Protein AF-A0A0N0CT22-F1 (afdb_monomer)

Foldseek 3Di:
DFDFFQVLPLAPLLLLQLLLQCPVQAFHQQPDWDPVAAAPVRHTAGLSLLSSLQSSLVSCCVPFVDDPPVSVVSPVCDSVSSNRNHDDPDDDSSVSSVSSVVNCLLLLQWDADPNRGIDGALLVVCSNVLNRALQSLVLLLLQRWDAAPVGDTDSLVLLVLVLCVVPQKDFLLLSLLSRQDRDPQLSVCSNVLSVQLCVQCVVVVPPPVSSLVSSLVSSVVRGPDDQDPVCVVSSVPPRSSSRSSSVVNSVVRSVQWDWADDDRRIMIHGDPLCVLLSVLSNVDDRDHQDPVDDPRVSSNCSRDRPNDDRSPPDLVSLLVSLLVLLVVCCVVPVVLSVVLCVVQVNDPSGPSPPDPVSSVVSVVSSFVVLLLVLLLCLLAPVLQDPVNLVRLLVLLVCLLPHPRNCSFQSVLLSVQSLQSSQANDSVQKDAQADATSVSHHRPSTDGPPLEARMWGDDVQEIEGEHEDARDDPVCCVPVLVSLLSNLVVVCVVRVSHHYAYEYEYQDDDVNSLQSQLVQLVADPVGHHSHYHYDYSVLVSLVSVLCSVLVHHPVVVRVLSVVLSVCSVVDDDSVVSRVVNSVSSVVVSVVSVVVVVPD

InterPro domains:
  IPR018573 Restriction endonuclease, type II, AlwI [PF09491] (108-542)

Radius of gyration: 26.63 Å; Cα contacts (8 Å, |Δi|>4): 882; chains: 1; bounding box: 70×52×72 Å

Mean predicted aligned error: 6.96 Å

Structure (mmCIF, N/CA/C/O backbone):
data_AF-A0A0N0CT22-F1
#
_entry.id   AF-A0A0N0CT22-F1
#
loop_
_atom_site.group_PDB
_atom_site.id
_atom_site.type_symbol
_atom_site.label_atom_id
_atom_site.label_alt_id
_atom_site.label_comp_id
_atom_site.label_asym_id
_atom_site.label_entity_id
_atom_site.label_seq_id
_atom_site.pdbx_PDB_ins_code
_atom_site.Cartn_x
_atom_site.Cartn_y
_atom_site.Cartn_z
_atom_site.occupancy
_atom_site.B_iso_or_equiv
_atom_site.auth_seq_id
_atom_site.auth_comp_id
_atom_site.auth_asym_id
_atom_site.auth_atom_id
_atom_site.pdbx_PDB_model_num
ATOM 1 N N . MET A 1 1 ? 20.353 6.948 -22.380 1.00 72.62 1 MET A N 1
ATOM 2 C CA . MET A 1 1 ? 18.926 7.324 -22.392 1.00 72.62 1 MET A CA 1
ATOM 3 C C . MET A 1 1 ? 18.626 7.999 -21.059 1.00 72.62 1 MET A C 1
ATOM 5 O O . MET A 1 1 ? 19.378 7.735 -20.132 1.00 72.62 1 MET A O 1
ATOM 9 N N . GLN A 1 2 ? 17.625 8.877 -20.941 1.00 86.06 2 GLN A N 1
ATOM 10 C CA . GLN A 1 2 ? 17.187 9.289 -19.598 1.00 86.06 2 GLN A CA 1
ATOM 11 C C . GLN A 1 2 ? 16.461 8.109 -18.929 1.00 86.06 2 GLN A C 1
ATOM 13 O O . GLN A 1 2 ? 15.713 7.407 -19.621 1.00 86.06 2 GLN A O 1
ATOM 18 N N . PRO A 1 3 ? 16.681 7.861 -17.631 1.00 91.69 3 PRO A N 1
ATOM 19 C CA . PRO A 1 3 ? 15.925 6.871 -16.884 1.00 91.69 3 PRO A CA 1
ATOM 20 C C . PRO A 1 3 ? 14.435 7.222 -16.888 1.00 91.69 3 PRO A C 1
ATOM 22 O O . PRO A 1 3 ? 14.040 8.386 -16.955 1.00 91.69 3 PRO A O 1
ATOM 25 N N . TYR A 1 4 ? 13.591 6.199 -16.840 1.00 92.06 4 TYR A N 1
ATOM 26 C CA . TYR A 1 4 ? 12.143 6.365 -16.889 1.00 92.06 4 TYR A CA 1
ATOM 27 C C . TYR A 1 4 ? 11.458 5.355 -15.979 1.00 92.06 4 TYR A C 1
ATOM 29 O O . TYR A 1 4 ? 12.048 4.351 -15.587 1.00 92.06 4 TYR A O 1
ATOM 37 N N . TRP A 1 5 ? 10.189 5.609 -15.677 1.00 94.56 5 TRP A N 1
ATOM 38 C CA . TRP A 1 5 ? 9.345 4.667 -14.957 1.00 94.56 5 TRP A CA 1
ATOM 39 C C . TRP A 1 5 ? 8.034 4.445 -15.706 1.00 94.56 5 TRP A C 1
ATOM 41 O O . TRP A 1 5 ? 7.548 5.328 -16.413 1.00 94.56 5 TRP A O 1
ATOM 51 N N . ARG A 1 6 ? 7.440 3.259 -15.582 1.00 93.56 6 ARG A N 1
ATOM 52 C CA . ARG A 1 6 ? 6.162 2.957 -16.240 1.00 93.56 6 ARG A CA 1
ATOM 53 C C . ARG A 1 6 ? 4.992 3.540 -15.458 1.00 93.56 6 ARG A C 1
ATOM 55 O O . ARG A 1 6 ? 4.878 3.350 -14.255 1.00 93.56 6 ARG A O 1
ATOM 62 N N . THR A 1 7 ? 4.097 4.234 -16.156 1.00 89.12 7 THR A N 1
ATOM 63 C CA . THR A 1 7 ? 2.939 4.913 -15.547 1.00 89.12 7 THR A CA 1
ATOM 64 C C . THR A 1 7 ? 1.592 4.385 -16.040 1.00 89.12 7 THR A C 1
ATOM 66 O O . THR A 1 7 ? 0.545 4.925 -15.685 1.00 89.12 7 THR A O 1
ATOM 69 N N . ALA A 1 8 ? 1.602 3.304 -16.821 1.00 88.31 8 ALA A N 1
ATOM 70 C CA . ALA A 1 8 ? 0.421 2.691 -17.417 1.00 88.31 8 ALA A CA 1
ATOM 71 C C . ALA A 1 8 ? 0.372 1.180 -17.095 1.00 88.31 8 ALA A C 1
ATOM 73 O O . ALA A 1 8 ? 0.794 0.374 -17.929 1.00 88.31 8 ALA A O 1
ATOM 74 N N . PRO A 1 9 ? -0.113 0.793 -15.898 1.00 87.31 9 PRO A N 1
ATOM 75 C CA . PRO A 1 9 ? -0.541 1.667 -14.795 1.00 87.31 9 PRO A CA 1
ATOM 76 C C . PRO A 1 9 ? 0.632 2.145 -13.912 1.00 87.31 9 PRO A C 1
ATOM 78 O O . PRO A 1 9 ? 1.692 1.533 -13.887 1.00 87.31 9 PRO A O 1
ATOM 81 N N . ARG A 1 10 ? 0.442 3.247 -13.162 1.00 87.31 10 ARG A N 1
ATOM 82 C CA . ARG A 1 10 ? 1.384 3.694 -12.103 1.00 87.31 10 ARG A CA 1
ATOM 83 C C . ARG A 1 10 ? 1.402 2.743 -10.899 1.00 87.31 10 ARG A C 1
ATOM 85 O O . ARG A 1 10 ? 2.339 2.761 -10.113 1.00 87.31 10 ARG A O 1
ATOM 92 N N . SER A 1 11 ? 0.322 1.982 -10.740 1.00 87.75 11 SER A N 1
ATOM 93 C CA . SER A 1 11 ? 0.064 1.081 -9.624 1.00 87.75 11 SER A CA 1
ATOM 94 C C . SER A 1 11 ? 0.746 -0.265 -9.838 1.00 87.75 11 SER A C 1
ATOM 96 O O . SER A 1 11 ? 0.463 -0.952 -10.826 1.00 87.75 11 SER A O 1
ATOM 98 N N . LEU A 1 12 ? 1.609 -0.660 -8.902 1.00 90.75 12 LEU A N 1
ATOM 99 C CA . LEU A 1 12 ? 2.221 -1.985 -8.923 1.00 90.75 12 LEU A CA 1
ATOM 100 C C . LEU A 1 12 ? 1.166 -3.050 -8.613 1.00 90.75 12 LEU A C 1
ATOM 102 O O . LEU A 1 12 ? 1.122 -4.073 -9.289 1.00 90.75 12 LEU A O 1
ATOM 106 N N . ILE A 1 13 ? 0.260 -2.782 -7.670 1.00 88.44 13 ILE A N 1
ATOM 107 C CA . ILE A 1 13 ? -0.803 -3.730 -7.305 1.00 88.44 13 ILE A CA 1
ATOM 108 C C . ILE A 1 13 ? -1.730 -4.011 -8.484 1.00 88.44 13 ILE A C 1
ATOM 110 O O . ILE A 1 13 ? -1.953 -5.172 -8.814 1.00 88.44 13 ILE A O 1
ATOM 114 N N . ARG A 1 14 ? -2.183 -2.978 -9.209 1.00 86.94 14 ARG A N 1
ATOM 115 C CA . ARG A 1 14 ? -2.965 -3.194 -10.440 1.00 86.94 14 ARG A CA 1
ATOM 116 C C . ARG A 1 14 ? -2.175 -3.947 -11.503 1.00 86.94 14 ARG A C 1
ATOM 118 O O . ARG A 1 14 ? -2.761 -4.740 -12.233 1.00 86.94 14 ARG A O 1
ATOM 125 N N . THR A 1 15 ? -0.864 -3.708 -11.599 1.00 92.50 15 THR A N 1
ATOM 126 C CA . THR A 1 15 ? 0.005 -4.452 -12.524 1.00 92.50 15 THR A CA 1
ATOM 127 C C . THR A 1 15 ? 0.015 -5.940 -12.170 1.00 92.50 15 THR A C 1
ATOM 129 O O . THR A 1 15 ? -0.193 -6.764 -13.053 1.00 92.50 15 THR A O 1
ATOM 132 N N . ILE A 1 16 ? 0.189 -6.284 -10.891 1.00 92.88 16 ILE A N 1
ATOM 133 C CA . ILE A 1 16 ? 0.184 -7.667 -10.389 1.00 92.88 16 ILE A CA 1
ATOM 134 C C . ILE A 1 16 ? -1.185 -8.324 -10.612 1.00 92.88 16 ILE A C 1
ATOM 136 O O . ILE A 1 16 ? -1.247 -9.414 -11.176 1.00 92.88 16 ILE A O 1
ATOM 140 N N . GLU A 1 17 ? -2.286 -7.661 -10.242 1.00 88.88 17 GLU A N 1
ATOM 141 C CA . GLU A 1 17 ? -3.640 -8.206 -10.432 1.00 88.88 17 GLU A CA 1
ATOM 142 C C . GLU A 1 17 ? -3.978 -8.424 -11.911 1.00 88.88 17 GLU A C 1
ATOM 144 O O . GLU A 1 17 ? -4.502 -9.480 -12.271 1.00 88.88 17 GLU A O 1
ATOM 149 N N . SER A 1 18 ? -3.597 -7.483 -12.782 1.00 92.06 18 SER A N 1
ATOM 150 C CA . SER A 1 18 ? -3.743 -7.639 -14.235 1.00 92.06 18 SER A CA 1
ATOM 151 C C . SER A 1 18 ? -2.904 -8.806 -14.758 1.00 92.06 18 SER A C 1
ATOM 153 O O . SER A 1 18 ? -3.359 -9.570 -15.607 1.00 92.06 18 SER A O 1
ATOM 155 N N . PHE A 1 19 ? -1.682 -8.972 -14.241 1.00 96.06 19 PHE A N 1
ATOM 156 C CA . PHE A 1 19 ? -0.773 -10.030 -14.676 1.00 96.06 19 PHE A CA 1
ATOM 157 C C . PHE A 1 19 ? -1.299 -11.430 -14.346 1.00 96.06 19 PHE A C 1
ATOM 159 O O . PHE A 1 19 ? -1.063 -12.363 -15.104 1.00 96.06 19 PHE A O 1
ATOM 166 N N . LYS A 1 20 ? -2.088 -11.599 -13.280 1.00 93.69 20 LYS A N 1
ATOM 167 C CA . LYS A 1 20 ? -2.734 -12.889 -12.972 1.00 93.69 20 LYS A CA 1
ATOM 168 C C . LYS A 1 20 ? -3.653 -13.402 -14.099 1.00 93.69 20 LYS A C 1
ATOM 170 O O . LYS A 1 20 ? -3.992 -14.579 -14.096 1.00 93.69 20 LYS A O 1
ATOM 175 N N . CYS A 1 21 ? -4.060 -12.553 -15.047 1.00 94.38 21 CYS A N 1
ATOM 176 C CA . CYS A 1 21 ? -4.921 -12.935 -16.173 1.00 94.38 21 CYS A CA 1
ATOM 177 C C . CYS A 1 21 ? -4.150 -13.476 -17.388 1.00 94.38 21 CYS A C 1
ATOM 179 O O . CYS A 1 21 ? -4.770 -13.907 -18.353 1.00 94.38 21 CYS A O 1
ATOM 181 N N . VAL A 1 22 ? -2.810 -13.460 -17.387 1.00 95.69 22 VAL A N 1
ATOM 182 C CA . VAL A 1 22 ? -2.026 -13.768 -18.600 1.00 95.69 22 VAL A CA 1
ATOM 183 C C . VAL A 1 22 ? -2.018 -15.248 -18.988 1.00 95.69 22 VAL A C 1
ATOM 185 O O . VAL A 1 22 ? -1.581 -15.568 -20.090 1.00 95.69 22 VAL A O 1
ATOM 188 N N . ASN A 1 23 ? -2.506 -16.152 -18.129 1.00 93.31 23 ASN A N 1
ATOM 189 C CA . ASN A 1 23 ? -2.554 -17.592 -18.418 1.00 93.31 23 ASN A CA 1
ATOM 190 C C . ASN A 1 23 ? -3.298 -17.909 -19.724 1.00 93.31 23 ASN A C 1
ATOM 192 O O . ASN A 1 23 ? -2.908 -18.836 -20.427 1.00 93.31 23 ASN A O 1
ATOM 196 N N . SER A 1 24 ? -4.312 -17.116 -20.083 1.00 89.19 24 SER A N 1
ATOM 197 C CA . SER A 1 24 ? -5.097 -17.287 -21.312 1.00 89.19 24 SER A CA 1
ATOM 198 C C . SER A 1 24 ? -4.360 -16.899 -22.599 1.00 89.19 24 SER A C 1
ATOM 200 O O . SER A 1 24 ? -4.911 -17.048 -23.689 1.00 89.19 24 SER A O 1
ATOM 202 N N . ILE A 1 25 ? -3.154 -16.333 -22.504 1.00 94.94 25 ILE A N 1
ATOM 203 C CA . ILE A 1 25 ? -2.378 -15.869 -23.662 1.00 94.94 25 ILE A CA 1
ATOM 204 C C . ILE A 1 25 ? -0.969 -16.477 -23.725 1.00 94.94 25 ILE A C 1
ATOM 206 O O . ILE A 1 25 ? -0.178 -16.101 -24.592 1.00 94.94 25 ILE A O 1
ATOM 210 N N . VAL A 1 26 ? -0.623 -17.384 -22.806 1.00 96.25 26 VAL A N 1
ATOM 211 C CA . VAL A 1 26 ? 0.700 -18.024 -22.778 1.00 96.25 26 VAL A CA 1
ATOM 212 C C . VAL A 1 26 ? 0.891 -18.886 -24.022 1.00 96.25 26 VAL A C 1
ATOM 214 O O . VAL A 1 26 ? 0.042 -19.702 -24.362 1.00 96.25 26 VAL A O 1
ATOM 217 N N . GLY A 1 27 ? 2.023 -18.706 -24.702 1.00 95.62 27 GLY A N 1
ATOM 218 C CA . GLY A 1 27 ? 2.349 -19.403 -25.946 1.00 95.62 27 GLY A CA 1
ATOM 219 C C . GLY A 1 27 ? 1.696 -18.808 -27.195 1.00 95.62 27 GLY A C 1
ATOM 220 O O . GLY A 1 27 ? 2.039 -19.212 -28.302 1.00 95.62 27 GLY A O 1
ATOM 221 N N . GLU A 1 28 ? 0.813 -17.818 -27.061 1.00 96.12 28 GLU A N 1
ATOM 222 C CA . GLU A 1 28 ? 0.180 -17.180 -28.213 1.00 96.12 28 GLU A CA 1
ATOM 223 C C . GLU A 1 28 ? 1.003 -16.025 -28.775 1.00 96.12 28 GLU A C 1
ATOM 225 O O . GLU A 1 28 ? 1.643 -15.263 -28.042 1.00 96.12 28 GLU A O 1
ATOM 230 N N . ASN A 1 29 ? 0.944 -15.850 -30.098 1.00 95.75 29 ASN A N 1
ATOM 231 C CA . ASN A 1 29 ? 1.650 -14.774 -30.779 1.00 95.75 29 ASN A CA 1
ATOM 232 C C . ASN A 1 29 ? 1.020 -13.410 -30.440 1.00 95.75 29 ASN A C 1
ATOM 234 O O . ASN A 1 29 ? -0.092 -13.080 -30.857 1.00 95.75 29 ASN A O 1
ATOM 238 N N . TRP A 1 30 ? 1.764 -12.589 -29.697 1.00 94.69 30 TRP A N 1
ATOM 239 C CA . TRP A 1 30 ? 1.368 -11.253 -29.244 1.00 94.69 30 TRP A CA 1
ATOM 240 C C . TRP A 1 30 ? 1.147 -10.255 -30.393 1.00 94.69 30 TRP A C 1
ATOM 242 O O . TRP A 1 30 ? 0.448 -9.245 -30.242 1.00 94.69 30 TRP A O 1
ATOM 252 N N . ASN A 1 31 ? 1.782 -10.511 -31.536 1.00 92.38 31 ASN A N 1
ATOM 253 C CA . ASN A 1 31 ? 1.736 -9.675 -32.730 1.00 92.38 31 ASN A CA 1
ATOM 254 C C . ASN A 1 31 ? 0.902 -10.295 -33.856 1.00 92.38 31 ASN A C 1
ATOM 256 O O . ASN A 1 31 ? 0.907 -9.746 -34.957 1.00 92.38 31 ASN A O 1
ATOM 260 N N . TYR A 1 32 ? 0.184 -11.392 -33.594 1.00 92.81 32 TYR A N 1
ATOM 261 C CA . TYR A 1 32 ? -0.765 -11.948 -34.551 1.00 92.81 32 TYR A CA 1
ATOM 262 C C . TYR A 1 32 ? -1.820 -10.901 -34.909 1.00 92.81 32 TYR A C 1
ATOM 264 O O . TYR A 1 32 ? -2.449 -10.318 -34.024 1.00 92.81 32 TYR A O 1
ATOM 272 N N . THR A 1 33 ? -1.989 -10.663 -36.208 1.00 90.88 33 THR A N 1
ATOM 273 C CA . THR A 1 33 ? -3.011 -9.761 -36.734 1.00 90.88 33 THR A CA 1
ATOM 274 C C . THR A 1 33 ? -4.084 -10.568 -37.427 1.00 90.88 33 THR A C 1
ATOM 276 O O . THR A 1 33 ? -3.773 -11.340 -38.340 1.00 90.88 33 THR A O 1
ATOM 279 N N . ASP A 1 34 ? -5.332 -10.324 -37.059 1.00 85.62 34 ASP A N 1
ATOM 280 C CA . ASP A 1 34 ? -6.451 -10.820 -37.841 1.00 85.62 34 ASP A CA 1
ATOM 281 C C . ASP A 1 34 ? -6.550 -10.012 -39.141 1.00 85.62 34 ASP A C 1
ATOM 283 O O . ASP A 1 34 ? -6.749 -8.800 -39.122 1.00 85.62 34 ASP A O 1
ATOM 287 N N . LYS A 1 35 ? -6.350 -10.683 -40.279 1.00 82.56 35 LYS A N 1
ATOM 288 C CA . LYS A 1 35 ? -6.425 -10.062 -41.609 1.00 82.56 35 LYS A CA 1
ATOM 289 C C . LYS A 1 35 ? -7.856 -9.959 -42.134 1.00 82.56 35 LYS A C 1
ATOM 291 O O . LYS A 1 35 ? -8.070 -9.274 -43.128 1.00 82.56 35 LYS A O 1
ATOM 296 N N . SER A 1 36 ? -8.799 -10.668 -41.514 1.00 79.69 36 SER A N 1
ATOM 297 C CA . SER A 1 36 ? -10.205 -10.681 -41.924 1.00 79.69 36 SER A CA 1
ATOM 298 C C . SER A 1 36 ? -10.999 -9.502 -41.359 1.00 79.69 36 SER A C 1
ATOM 300 O O . SER A 1 36 ? -12.046 -9.165 -41.902 1.00 79.69 36 SER A O 1
ATOM 302 N N . ASN A 1 37 ? -10.471 -8.840 -40.325 1.00 75.31 37 ASN A N 1
ATOM 303 C CA . ASN A 1 37 ? -11.130 -7.743 -39.632 1.00 75.31 37 ASN A CA 1
ATOM 304 C C . ASN A 1 37 ? -10.245 -6.493 -39.562 1.00 75.31 37 ASN A C 1
ATOM 306 O O . ASN A 1 37 ? -9.034 -6.554 -39.345 1.00 75.31 37 ASN A O 1
ATOM 310 N N . THR A 1 38 ? -10.878 -5.331 -39.684 1.00 72.56 38 THR A N 1
ATOM 311 C CA . THR A 1 38 ? -10.277 -4.021 -39.414 1.00 72.56 38 THR A CA 1
ATOM 312 C C . THR A 1 38 ? -11.188 -3.259 -38.476 1.00 72.56 38 THR A C 1
ATOM 314 O O . THR A 1 38 ? -12.407 -3.327 -38.623 1.00 72.56 38 THR A O 1
ATOM 317 N N . SER A 1 39 ? -10.618 -2.515 -37.529 1.00 75.00 39 SER A N 1
ATOM 318 C CA . SER A 1 39 ? -11.444 -1.719 -36.621 1.00 75.00 39 SER A CA 1
ATOM 319 C C . SER A 1 39 ? -12.215 -0.628 -37.362 1.00 75.00 39 SER A C 1
ATOM 321 O O . SER A 1 39 ? -11.831 -0.221 -38.462 1.00 75.00 39 SER A O 1
ATOM 323 N N . ASN A 1 40 ? -13.203 -0.034 -36.691 1.00 70.69 40 ASN A N 1
ATOM 324 C CA . ASN A 1 40 ? -13.946 1.139 -37.182 1.00 70.69 40 ASN A CA 1
ATOM 325 C C . ASN A 1 40 ? -13.078 2.368 -37.524 1.00 70.69 40 ASN A C 1
ATOM 327 O O . ASN A 1 40 ? -13.577 3.336 -38.090 1.00 70.69 40 ASN A O 1
ATOM 331 N N . TYR A 1 41 ? -11.783 2.346 -37.191 1.00 72.62 41 TYR A N 1
ATOM 332 C CA . TYR A 1 41 ? -10.809 3.395 -37.507 1.00 72.62 41 TYR A CA 1
ATOM 333 C C . TYR A 1 41 ? -9.745 2.929 -38.514 1.00 72.62 41 TYR A C 1
ATOM 335 O O . TYR A 1 41 ? -8.660 3.511 -38.559 1.00 72.62 41 TYR A O 1
ATOM 343 N N . ASN A 1 42 ? -10.013 1.862 -39.276 1.00 76.94 42 ASN A N 1
ATOM 344 C CA . ASN A 1 42 ? -9.082 1.235 -40.220 1.00 76.94 42 ASN A CA 1
ATOM 345 C C . ASN A 1 42 ? -7.746 0.814 -39.576 1.00 76.94 42 ASN A C 1
ATOM 347 O O . ASN A 1 42 ? -6.682 0.935 -40.187 1.00 76.94 42 ASN A O 1
ATOM 351 N N . LYS A 1 43 ? -7.777 0.334 -38.325 1.00 81.38 43 LYS A N 1
ATOM 352 C CA . LYS A 1 43 ? -6.592 -0.216 -37.644 1.00 81.38 43 LYS A CA 1
ATOM 353 C C . LYS A 1 43 ? -6.612 -1.742 -37.644 1.00 81.38 43 LYS A C 1
ATOM 355 O O . LYS A 1 43 ? -7.675 -2.354 -37.575 1.00 81.38 43 LYS A O 1
ATOM 360 N N . LEU A 1 44 ? -5.415 -2.331 -37.670 1.00 86.75 44 LEU A N 1
ATOM 361 C CA . LEU A 1 44 ? -5.213 -3.772 -37.506 1.00 86.75 44 LEU A CA 1
ATOM 362 C C . LEU A 1 44 ? -5.691 -4.238 -36.126 1.00 86.75 44 LEU A C 1
ATOM 364 O O . LEU A 1 44 ? -5.462 -3.556 -35.123 1.00 86.75 44 LEU A O 1
ATOM 368 N N . ILE A 1 45 ? -6.301 -5.418 -36.099 1.00 87.69 45 ILE A N 1
ATOM 369 C CA . ILE A 1 45 ? -6.817 -6.071 -34.896 1.00 87.69 45 ILE A CA 1
ATOM 370 C C . ILE A 1 45 ? -5.813 -7.107 -34.399 1.00 87.69 45 ILE A C 1
ATOM 372 O O . ILE A 1 45 ? -5.273 -7.878 -35.195 1.00 87.69 45 ILE A O 1
ATOM 376 N N . TYR A 1 46 ? -5.582 -7.147 -33.083 1.00 91.50 46 TYR A N 1
ATOM 377 C CA . TYR A 1 46 ? -4.693 -8.125 -32.450 1.00 91.50 46 TYR A CA 1
ATOM 378 C C . TYR A 1 46 ? -5.468 -8.960 -31.415 1.00 91.50 46 TYR A C 1
ATOM 380 O O . TYR A 1 46 ? -5.534 -8.581 -30.240 1.00 91.50 46 TYR A O 1
ATOM 388 N N . PRO A 1 47 ? -6.037 -10.114 -31.813 1.00 91.00 47 PRO A N 1
ATOM 389 C CA . PRO A 1 47 ? -6.915 -10.913 -30.953 1.00 91.00 47 PRO A CA 1
ATOM 390 C C . PRO A 1 47 ? -6.307 -11.279 -29.592 1.00 91.00 47 PRO A C 1
ATOM 392 O O . PRO A 1 47 ? -6.956 -11.105 -28.564 1.00 91.00 47 PRO A O 1
ATOM 395 N N . THR A 1 48 ? -5.030 -11.674 -29.558 1.00 92.88 48 THR A N 1
ATOM 396 C CA . THR A 1 48 ? -4.292 -11.999 -28.321 1.00 92.88 48 THR A CA 1
ATOM 397 C C . THR A 1 48 ? -4.314 -10.846 -27.313 1.00 92.88 48 THR A C 1
ATOM 399 O O . THR A 1 48 ? -4.492 -11.045 -26.112 1.00 92.88 48 THR A O 1
ATOM 402 N N . ARG A 1 49 ? -4.156 -9.609 -27.798 1.00 92.44 49 ARG A N 1
ATOM 403 C CA . ARG A 1 49 ? -4.132 -8.400 -26.963 1.00 92.44 49 ARG A CA 1
ATOM 404 C C . ARG A 1 49 ? -5.513 -8.083 -26.410 1.00 92.44 49 ARG A C 1
ATOM 406 O O . ARG A 1 49 ? -5.641 -7.723 -25.241 1.00 92.44 49 ARG A O 1
ATOM 413 N N . ARG A 1 50 ? -6.537 -8.227 -27.250 1.00 90.06 50 ARG A N 1
ATOM 414 C CA . ARG A 1 50 ? -7.932 -7.990 -26.877 1.00 90.06 50 ARG A CA 1
ATOM 415 C C . ARG A 1 50 ? -8.439 -9.032 -25.881 1.00 90.06 50 ARG A C 1
ATOM 417 O O . ARG A 1 50 ? -9.054 -8.640 -24.895 1.00 90.06 50 ARG A O 1
ATOM 424 N N . ARG A 1 51 ? -8.099 -10.316 -26.049 1.00 91.56 51 ARG A N 1
ATOM 425 C CA . ARG A 1 51 ? -8.441 -11.370 -25.077 1.00 91.56 51 ARG A CA 1
ATOM 426 C C . ARG A 1 51 ? -7.886 -11.070 -23.687 1.00 91.56 51 ARG A C 1
ATOM 428 O O . ARG A 1 51 ? -8.647 -11.088 -22.727 1.00 91.56 51 ARG A O 1
ATOM 435 N N . LEU A 1 52 ? -6.613 -10.677 -23.588 1.00 93.06 52 LEU A N 1
ATOM 436 C CA . LEU A 1 52 ? -6.030 -10.254 -22.310 1.00 93.06 52 LEU A CA 1
ATOM 437 C C . LEU A 1 52 ? -6.831 -9.112 -21.663 1.00 93.06 52 LEU A C 1
ATOM 439 O O . LEU A 1 52 ? -7.098 -9.149 -20.466 1.00 93.06 52 LEU A O 1
ATOM 443 N N . LEU A 1 53 ? -7.219 -8.094 -22.439 1.00 91.25 53 LEU A N 1
ATOM 444 C CA . LEU A 1 53 ? -8.020 -6.985 -21.913 1.00 91.25 53 LEU A CA 1
ATOM 445 C C . LEU A 1 53 ? -9.420 -7.428 -21.474 1.00 91.25 53 LEU A C 1
ATOM 447 O O . LEU A 1 53 ? -9.906 -6.913 -20.471 1.00 91.25 53 LEU A O 1
ATOM 451 N N . CYS A 1 54 ? -10.050 -8.371 -22.179 1.00 90.06 54 CYS A N 1
ATOM 452 C CA . CYS A 1 54 ? -11.311 -8.979 -21.753 1.00 90.06 54 CYS A CA 1
ATOM 453 C C . CYS A 1 54 ? -11.165 -9.706 -20.419 1.00 90.06 54 CYS A C 1
ATOM 455 O O . CYS A 1 54 ? -11.988 -9.505 -19.531 1.00 90.06 54 CYS A O 1
ATOM 457 N N . ASP A 1 55 ? -10.127 -10.524 -20.262 1.00 91.12 55 ASP A N 1
ATOM 458 C CA . ASP A 1 55 ? -9.922 -11.304 -19.039 1.00 91.12 55 ASP A CA 1
ATOM 459 C C . ASP A 1 55 ? -9.616 -10.394 -17.846 1.00 91.12 55 ASP A C 1
ATOM 461 O O . ASP A 1 55 ? -10.161 -10.587 -16.761 1.00 91.12 55 ASP A O 1
ATOM 465 N N . ILE A 1 56 ? -8.835 -9.331 -18.062 1.00 90.56 56 ILE A N 1
ATOM 466 C CA . ILE A 1 56 ? -8.614 -8.289 -17.052 1.00 90.56 56 ILE A CA 1
ATOM 467 C C . ILE A 1 56 ? -9.912 -7.552 -16.733 1.00 90.56 56 ILE A C 1
ATOM 469 O O . ILE A 1 56 ? -10.190 -7.317 -15.563 1.00 90.56 56 ILE A O 1
ATOM 473 N N . ALA A 1 57 ? -10.712 -7.184 -17.737 1.00 87.50 57 ALA A N 1
ATOM 474 C CA . ALA A 1 57 ? -11.980 -6.495 -17.517 1.00 87.50 57 ALA A CA 1
ATOM 475 C C . ALA A 1 57 ? -12.944 -7.354 -16.689 1.00 87.50 57 ALA A C 1
ATOM 477 O O . ALA A 1 57 ? -13.509 -6.851 -15.722 1.00 87.50 57 ALA A O 1
ATOM 478 N N . LYS A 1 58 ? -13.066 -8.648 -17.015 1.00 86.56 58 LYS A N 1
ATOM 479 C CA . LYS A 1 58 ? -13.862 -9.620 -16.249 1.00 86.56 58 LYS A CA 1
ATOM 480 C C . LYS A 1 58 ? -13.358 -9.732 -14.815 1.00 86.56 58 LYS A C 1
ATOM 482 O O . LYS A 1 58 ? -14.142 -9.594 -13.884 1.00 86.56 58 LYS A O 1
ATOM 487 N N . LYS A 1 59 ? -12.045 -9.886 -14.625 1.00 84.06 59 LYS A N 1
ATOM 488 C CA . LYS A 1 59 ? -11.452 -10.007 -13.290 1.00 84.06 59 LYS A CA 1
ATOM 489 C C . LYS A 1 59 ? -11.578 -8.732 -12.455 1.00 84.06 59 LYS A C 1
ATOM 491 O O . LYS A 1 59 ? -11.892 -8.798 -11.270 1.00 84.06 59 LYS A O 1
ATOM 496 N N . GLU A 1 60 ? -11.334 -7.560 -13.038 1.00 78.62 60 GLU A N 1
ATOM 497 C CA . GLU A 1 60 ? -11.537 -6.292 -12.331 1.00 78.62 60 GLU A CA 1
ATOM 498 C C . GLU A 1 60 ? -13.011 -6.095 -11.982 1.00 78.62 60 GLU A C 1
ATOM 500 O O . GLU A 1 60 ? -13.308 -5.579 -10.902 1.00 78.62 60 GLU A O 1
ATOM 505 N N . GLU A 1 61 ? -13.922 -6.520 -12.863 1.00 77.75 61 GLU A N 1
ATOM 506 C CA . GLU A 1 61 ? -15.345 -6.507 -12.566 1.00 77.75 61 GLU A CA 1
ATOM 507 C C . GLU A 1 61 ? -15.603 -7.425 -11.381 1.00 77.75 61 GLU A C 1
ATOM 509 O O . GLU A 1 61 ? -16.207 -6.965 -10.425 1.00 77.75 61 GLU A O 1
ATOM 514 N N . GLU A 1 62 ? -15.140 -8.685 -11.399 1.00 73.31 62 GLU A N 1
ATOM 515 C CA . GLU A 1 62 ? -15.180 -9.672 -10.293 1.00 73.31 62 GLU A CA 1
ATOM 516 C C . GLU A 1 62 ? -14.705 -9.104 -8.960 1.00 73.31 62 GLU A C 1
ATOM 518 O O . GLU A 1 62 ? -15.404 -9.265 -7.967 1.00 73.31 62 GLU A O 1
ATOM 523 N N . GLN A 1 63 ? -13.583 -8.392 -8.939 1.00 66.38 63 GLN A N 1
ATOM 524 C CA . GLN A 1 63 ? -12.975 -7.931 -7.692 1.00 66.38 63 GLN A CA 1
ATOM 525 C C . GLN A 1 63 ? -13.554 -6.615 -7.152 1.00 66.38 63 GLN A C 1
ATOM 527 O O . GLN A 1 63 ? -13.646 -6.452 -5.939 1.00 66.38 63 GLN A O 1
ATOM 532 N N . ASN A 1 64 ? -13.906 -5.653 -8.015 1.00 63.72 64 ASN A N 1
ATOM 533 C CA . ASN A 1 64 ? -14.160 -4.270 -7.580 1.00 63.72 64 ASN A CA 1
ATOM 534 C C . ASN A 1 64 ? -15.598 -3.783 -7.813 1.00 63.72 64 ASN A C 1
ATOM 536 O O . ASN A 1 64 ? -16.014 -2.792 -7.203 1.00 63.72 64 ASN A O 1
ATOM 540 N N . GLY A 1 65 ? -16.351 -4.435 -8.704 1.00 57.62 65 GLY A N 1
ATOM 541 C CA . GLY A 1 65 ? -17.720 -4.066 -9.085 1.00 57.62 65 GLY A CA 1
ATOM 542 C C . GLY A 1 65 ? -17.868 -2.752 -9.876 1.00 57.62 65 GLY A C 1
ATOM 543 O O . GLY A 1 65 ? -18.755 -2.664 -10.720 1.00 57.62 65 GLY A O 1
ATOM 544 N N . ASP A 1 66 ? -16.989 -1.764 -9.675 1.00 58.16 66 ASP A N 1
ATOM 545 C CA . ASP A 1 66 ? -16.850 -0.563 -10.512 1.00 58.16 66 ASP A CA 1
ATOM 546 C C . ASP A 1 66 ? -15.500 -0.579 -11.233 1.00 58.16 66 ASP A C 1
ATOM 548 O O . ASP A 1 66 ? -14.426 -0.487 -10.630 1.00 58.16 66 ASP A O 1
ATOM 552 N N . ILE A 1 67 ? -15.572 -0.731 -12.551 1.00 70.12 67 ILE A N 1
ATOM 553 C CA . ILE A 1 67 ? -14.418 -0.791 -13.445 1.00 70.12 67 ILE A CA 1
ATOM 554 C C . ILE A 1 67 ? -14.365 0.458 -14.314 1.00 70.12 67 ILE A C 1
ATOM 556 O O . ILE A 1 67 ? -15.370 1.130 -14.542 1.00 70.12 67 ILE A O 1
ATOM 560 N N . SER A 1 68 ? -13.180 0.769 -14.843 1.00 70.88 68 SER A N 1
ATOM 561 C CA . SER A 1 68 ? -13.017 1.940 -15.710 1.00 70.88 68 SER A CA 1
ATOM 562 C C . SER A 1 68 ? -13.998 1.912 -16.890 1.00 70.88 68 SER A C 1
ATOM 564 O O . SER A 1 68 ? -14.301 0.843 -17.417 1.00 70.88 68 SER A O 1
ATOM 566 N N . SER A 1 69 ? -14.426 3.083 -17.377 1.00 71.81 69 SER A N 1
ATOM 567 C CA . SER A 1 69 ? -15.309 3.178 -18.555 1.00 71.81 69 SER A CA 1
ATOM 568 C C . SER A 1 69 ? -14.779 2.407 -19.769 1.00 71.81 69 SER A C 1
ATOM 570 O O . SER A 1 69 ? -15.553 1.877 -20.557 1.00 71.81 69 SER A O 1
ATOM 572 N N . THR A 1 70 ? -13.453 2.282 -19.887 1.00 74.56 70 THR A N 1
ATOM 573 C CA . THR A 1 70 ? -12.806 1.435 -20.894 1.00 74.56 70 THR A CA 1
ATOM 574 C C . THR A 1 70 ? -13.231 -0.027 -20.746 1.00 74.56 70 THR A C 1
ATOM 576 O O . THR A 1 70 ? -13.678 -0.616 -21.719 1.00 74.56 70 THR A O 1
ATOM 579 N N . TYR A 1 71 ? -13.119 -0.605 -19.549 1.00 80.94 71 TYR A N 1
ATOM 580 C CA . TYR A 1 71 ? -13.459 -2.007 -19.295 1.00 80.94 71 TYR A CA 1
ATOM 581 C C . TYR A 1 71 ? -14.968 -2.251 -19.283 1.00 80.94 71 TYR A C 1
ATOM 583 O O . TYR A 1 71 ? -15.406 -3.252 -19.836 1.00 80.94 71 TYR A O 1
ATOM 591 N N . GLN A 1 72 ? -15.771 -1.305 -18.779 1.00 78.75 72 GLN A N 1
ATOM 592 C CA . GLN A 1 72 ? -17.236 -1.388 -18.870 1.00 78.75 72 GLN A CA 1
ATOM 593 C C . GLN A 1 72 ? -17.689 -1.543 -20.318 1.00 78.75 72 GLN A C 1
ATOM 595 O O . GLN A 1 72 ? -18.559 -2.350 -20.628 1.00 78.75 72 GLN A O 1
ATOM 600 N N . ASN A 1 73 ? -17.086 -0.775 -21.221 1.00 77.56 73 ASN A N 1
ATOM 601 C CA . ASN A 1 73 ? -17.444 -0.855 -22.620 1.00 77.56 73 ASN A CA 1
ATOM 602 C C . ASN A 1 73 ? -16.965 -2.169 -23.268 1.00 77.56 73 ASN A C 1
ATOM 604 O O . ASN A 1 73 ? -17.710 -2.725 -24.071 1.00 77.56 73 ASN A O 1
ATOM 608 N N . ILE A 1 74 ? -15.794 -2.707 -22.879 1.00 82.56 74 ILE A N 1
ATOM 609 C CA . ILE A 1 74 ? -15.327 -4.038 -23.334 1.00 82.56 74 ILE A CA 1
ATOM 610 C C . ILE A 1 74 ? -16.361 -5.104 -22.992 1.00 82.56 74 ILE A C 1
ATOM 612 O O . ILE A 1 74 ? -16.739 -5.889 -23.855 1.00 82.56 74 ILE A O 1
ATOM 616 N N . LEU A 1 75 ? -16.861 -5.097 -21.758 1.00 81.19 75 LEU A N 1
ATOM 617 C CA . LEU A 1 75 ? -17.841 -6.084 -21.314 1.00 81.19 75 LEU A CA 1
ATOM 618 C C . LEU A 1 75 ? -19.214 -5.898 -21.976 1.00 81.19 75 LEU A C 1
ATOM 620 O O . LEU A 1 75 ? -19.900 -6.885 -22.221 1.00 81.19 75 LEU A O 1
ATOM 624 N N . LYS A 1 76 ? -19.600 -4.663 -22.332 1.00 81.12 76 LYS A N 1
ATOM 625 C CA . LYS A 1 76 ? -20.873 -4.371 -23.018 1.00 81.12 76 LYS A CA 1
ATOM 626 C C . LYS A 1 76 ? -20.951 -4.881 -24.452 1.00 81.12 76 LYS A C 1
ATOM 628 O O . LYS A 1 76 ? -22.045 -5.226 -24.881 1.00 81.12 76 LYS A O 1
ATOM 633 N N . LEU A 1 77 ? -19.843 -4.885 -25.196 1.00 74.06 77 LEU A N 1
ATOM 634 C CA . LEU A 1 77 ? -19.855 -5.403 -26.567 1.00 74.06 77 LEU A CA 1
ATOM 635 C C . LEU A 1 77 ? -20.041 -6.920 -26.608 1.00 74.06 77 LEU A C 1
ATOM 637 O O . LEU A 1 77 ? -20.509 -7.439 -27.605 1.00 74.06 77 LEU A O 1
ATOM 641 N N . GLY A 1 78 ? -19.706 -7.639 -25.538 1.00 71.25 78 GLY A N 1
ATOM 642 C CA . GLY A 1 78 ? -19.544 -9.084 -25.618 1.00 71.25 78 GLY A CA 1
ATOM 643 C C . GLY A 1 78 ? -18.188 -9.457 -26.225 1.00 71.25 78 GLY A C 1
ATOM 644 O O . GLY A 1 78 ? -17.522 -8.668 -26.899 1.00 71.25 78 GLY A O 1
ATOM 645 N N . TYR A 1 79 ? -17.733 -10.666 -25.905 1.00 79.50 79 TYR A N 1
ATOM 646 C CA . TYR A 1 79 ? -16.361 -11.097 -26.169 1.00 79.50 79 TYR A CA 1
ATOM 647 C C . TYR A 1 79 ? -16.031 -11.143 -27.671 1.00 79.50 79 TYR A C 1
ATOM 649 O O . TYR A 1 79 ? -15.016 -10.583 -28.081 1.00 79.50 79 TYR A O 1
ATOM 657 N N . ASP A 1 80 ? -16.904 -11.739 -28.485 1.00 81.19 80 ASP A N 1
ATOM 658 C CA . ASP A 1 80 ? -16.671 -11.912 -29.925 1.00 81.19 80 ASP A CA 1
ATOM 659 C C . ASP A 1 80 ? -16.721 -10.578 -30.685 1.00 81.19 80 ASP A C 1
ATOM 661 O O . ASP A 1 80 ? -15.835 -10.285 -31.492 1.00 81.19 80 ASP A O 1
ATOM 665 N N . ASP A 1 81 ? -17.679 -9.708 -30.355 1.00 80.62 81 ASP A N 1
ATOM 666 C CA . ASP A 1 81 ? -17.786 -8.379 -30.962 1.00 80.62 81 ASP A CA 1
ATOM 667 C C . ASP A 1 81 ? -16.569 -7.515 -30.618 1.00 80.62 81 ASP A C 1
ATOM 669 O O . ASP A 1 81 ? -16.010 -6.852 -31.499 1.00 80.62 81 ASP A O 1
ATOM 673 N N . PHE A 1 82 ? -16.089 -7.560 -29.368 1.00 83.06 82 PHE A N 1
ATOM 674 C CA . PHE A 1 82 ? -14.864 -6.856 -29.003 1.00 83.06 82 PHE A CA 1
ATOM 675 C C . PHE A 1 82 ? -13.645 -7.426 -29.729 1.00 83.06 82 PHE A C 1
ATOM 677 O O . PHE A 1 82 ? -12.793 -6.651 -30.161 1.00 83.06 82 PHE A O 1
ATOM 684 N N . LEU A 1 83 ? -13.541 -8.744 -29.914 1.00 80.38 83 LEU A N 1
ATOM 685 C CA . LEU A 1 83 ? -12.451 -9.330 -30.697 1.00 80.38 83 LEU A CA 1
ATOM 686 C C . LEU A 1 83 ? -12.495 -8.911 -32.174 1.00 80.38 83 LEU A C 1
ATOM 688 O O . LEU A 1 83 ? -11.428 -8.764 -32.764 1.00 80.38 83 LEU A O 1
ATOM 692 N N . SER A 1 84 ? -13.677 -8.661 -32.746 1.00 75.50 84 SER A N 1
ATOM 693 C CA . SER A 1 84 ? -13.833 -8.220 -34.144 1.00 75.50 84 SER A CA 1
ATOM 694 C C . SER A 1 84 ? -13.391 -6.766 -34.391 1.00 75.50 84 SER A C 1
ATOM 696 O O . SER A 1 84 ? -12.914 -6.426 -35.472 1.00 75.50 84 SER A O 1
ATOM 698 N N . GLY A 1 85 ? -13.554 -5.886 -33.394 1.00 71.62 85 GLY A N 1
ATOM 699 C CA . GLY A 1 85 ? -13.251 -4.451 -33.483 1.00 71.62 85 GLY A CA 1
ATOM 700 C C . GLY A 1 85 ? -14.206 -3.599 -34.326 1.00 71.62 85 GLY A C 1
ATOM 701 O O . GLY A 1 85 ? -13.968 -2.395 -34.479 1.00 71.62 85 GLY A O 1
ATOM 702 N N . GLN A 1 86 ? -15.303 -4.180 -34.820 1.00 66.88 86 GLN A N 1
ATOM 703 C CA . GLN A 1 86 ? -16.325 -3.508 -35.640 1.00 66.88 86 GLN A CA 1
ATOM 704 C C . GLN A 1 86 ? -17.240 -2.560 -34.842 1.00 66.88 86 GLN A C 1
ATOM 706 O O . GLN A 1 86 ? -18.123 -1.901 -35.389 1.00 66.88 86 GLN A O 1
ATOM 711 N N . THR A 1 87 ? -17.050 -2.466 -33.528 1.00 66.31 87 THR A N 1
ATOM 712 C CA . THR A 1 87 ? -17.903 -1.689 -32.615 1.00 66.31 87 THR A CA 1
ATOM 713 C C . THR A 1 87 ? -17.086 -0.830 -31.635 1.00 66.31 87 THR A C 1
ATOM 715 O O . THR A 1 87 ? -17.593 -0.360 -30.616 1.00 66.31 87 THR A O 1
ATOM 718 N N . ASP A 1 88 ? -15.814 -0.555 -31.964 1.00 70.12 88 ASP A N 1
ATOM 719 C CA . ASP A 1 88 ? -14.898 0.244 -31.137 1.00 70.12 88 ASP A CA 1
ATOM 720 C C . ASP A 1 88 ? -15.429 1.686 -30.897 1.00 70.12 88 ASP A C 1
ATOM 722 O O . ASP A 1 88 ? -15.526 2.513 -31.807 1.00 70.12 88 ASP A O 1
ATOM 726 N N . TRP A 1 89 ? -15.694 2.034 -29.634 1.00 62.19 89 TRP A N 1
ATOM 727 C CA . TRP A 1 89 ? -16.387 3.264 -29.189 1.00 62.19 89 TRP A CA 1
ATOM 728 C C . TRP A 1 89 ? -15.488 4.502 -28.945 1.00 62.19 89 TRP A C 1
ATOM 730 O O . TRP A 1 89 ? -15.888 5.420 -28.236 1.00 62.19 89 TRP A O 1
ATOM 740 N N . THR A 1 90 ? -14.282 4.558 -29.519 1.00 59.47 90 THR A N 1
ATOM 741 C CA . THR A 1 90 ? -13.170 5.512 -29.250 1.00 59.47 90 THR A CA 1
ATOM 742 C C . THR A 1 90 ? -12.294 5.179 -28.027 1.00 59.47 90 THR A C 1
ATOM 744 O O . THR A 1 90 ? -12.603 5.453 -26.870 1.00 59.47 90 THR A O 1
ATOM 747 N N . LYS A 1 91 ? -11.148 4.562 -28.336 1.00 61.34 91 LYS A N 1
ATOM 748 C CA . LYS A 1 91 ? -9.835 4.481 -27.656 1.00 61.34 91 LYS A CA 1
ATOM 749 C C . LYS A 1 91 ? -9.111 3.324 -28.340 1.00 61.34 91 LYS A C 1
ATOM 751 O O . LYS A 1 91 ? -9.761 2.359 -28.695 1.00 61.34 91 LYS A O 1
ATOM 756 N N . ASP A 1 92 ? -7.803 3.421 -28.554 1.00 78.12 92 ASP A N 1
ATOM 757 C CA . ASP A 1 92 ? -7.003 2.373 -29.206 1.00 78.12 92 ASP A CA 1
ATOM 758 C C . ASP A 1 92 ? -6.763 1.207 -28.217 1.00 78.12 92 ASP A C 1
ATOM 760 O O . ASP A 1 92 ? -5.877 1.337 -27.359 1.00 78.12 92 ASP A O 1
ATOM 764 N N . PRO A 1 93 ? -7.541 0.097 -28.262 1.00 83.38 93 PRO A N 1
ATOM 765 C CA . PRO A 1 93 ? -7.421 -0.981 -27.276 1.00 83.38 93 PRO A CA 1
ATOM 766 C C . PRO A 1 93 ? -6.053 -1.655 -27.388 1.00 83.38 93 PRO A C 1
ATOM 768 O O . PRO A 1 93 ? -5.440 -2.030 -26.390 1.00 83.38 93 PRO A O 1
ATOM 771 N N . GLU A 1 94 ? -5.508 -1.684 -28.601 1.00 87.25 94 GLU A N 1
ATOM 772 C CA . GLU A 1 94 ? -4.191 -2.231 -28.893 1.00 87.25 94 GLU A CA 1
ATOM 773 C C . GLU A 1 94 ? -3.086 -1.411 -28.237 1.00 87.25 94 GLU A C 1
ATOM 775 O O . GLU A 1 94 ? -2.124 -1.960 -27.699 1.00 87.25 94 GLU A O 1
ATOM 780 N N . SER A 1 95 ? -3.216 -0.084 -28.230 1.00 86.38 95 SER A N 1
ATOM 781 C CA . SER A 1 95 ? -2.322 0.782 -27.466 1.00 86.38 95 SER A CA 1
ATOM 782 C C . SER A 1 95 ? -2.393 0.484 -25.970 1.00 86.38 95 SER A C 1
ATOM 784 O O . SER A 1 95 ? -1.343 0.378 -25.340 1.00 86.38 95 SER A O 1
ATOM 786 N N . ASN A 1 96 ? -3.585 0.296 -25.399 1.00 87.00 96 ASN A N 1
ATOM 787 C CA . ASN A 1 96 ? -3.728 -0.017 -23.973 1.00 87.00 96 ASN A CA 1
ATOM 788 C C . ASN A 1 96 ? -3.054 -1.346 -23.613 1.00 87.00 96 ASN A C 1
ATOM 790 O O . ASN A 1 96 ? -2.234 -1.383 -22.694 1.00 87.00 96 ASN A O 1
ATOM 794 N N . ALA A 1 97 ? -3.317 -2.404 -24.383 1.00 91.06 97 ALA A N 1
ATOM 795 C CA . ALA A 1 97 ? -2.685 -3.706 -24.185 1.00 91.06 97 ALA A CA 1
ATOM 796 C C . ALA A 1 97 ? -1.156 -3.635 -24.328 1.00 91.06 97 ALA A C 1
ATOM 798 O O . ALA A 1 97 ? -0.427 -4.204 -23.516 1.00 91.06 97 ALA A O 1
ATOM 799 N N . ARG A 1 98 ? -0.640 -2.884 -25.314 1.00 92.12 98 ARG A N 1
ATOM 800 C CA . ARG A 1 98 ? 0.810 -2.667 -25.473 1.00 92.12 98 ARG A CA 1
ATOM 801 C C . ARG A 1 98 ? 1.421 -1.917 -24.297 1.00 92.12 98 ARG A C 1
ATOM 803 O O . ARG A 1 98 ? 2.508 -2.284 -23.861 1.00 92.12 98 ARG A O 1
ATOM 810 N N . GLN A 1 99 ? 0.763 -0.873 -23.790 1.00 92.94 99 GLN A N 1
ATOM 811 C CA . GLN A 1 99 ? 1.263 -0.131 -22.631 1.00 92.94 99 GLN A CA 1
ATOM 812 C C . GLN A 1 99 ? 1.286 -1.010 -21.378 1.00 92.94 99 GLN A C 1
ATOM 814 O O . GLN A 1 99 ? 2.268 -0.968 -20.638 1.00 92.94 99 GLN A O 1
ATOM 819 N N . LEU A 1 100 ? 0.257 -1.837 -21.186 1.00 93.06 100 LEU A N 1
ATOM 820 C CA . LEU A 1 100 ? 0.190 -2.785 -20.082 1.00 93.06 100 LEU A CA 1
ATOM 821 C C . LEU A 1 100 ? 1.300 -3.838 -20.176 1.00 93.06 100 LEU A C 1
ATOM 823 O O . LEU A 1 100 ? 2.073 -3.989 -19.233 1.00 93.06 100 LEU A O 1
ATOM 827 N N . LYS A 1 101 ? 1.458 -4.493 -21.335 1.00 94.69 101 LYS A N 1
ATOM 828 C CA . LYS A 1 101 ? 2.550 -5.454 -21.546 1.00 94.69 101 LYS A CA 1
ATOM 829 C C . LYS A 1 101 ? 3.920 -4.815 -21.354 1.00 94.69 101 LYS A C 1
ATOM 831 O O . LYS A 1 101 ? 4.774 -5.402 -20.705 1.00 94.69 101 LYS A O 1
ATOM 836 N N . ALA A 1 102 ? 4.138 -3.605 -21.863 1.00 94.75 102 ALA A N 1
ATOM 837 C CA . ALA A 1 102 ? 5.401 -2.904 -21.647 1.00 94.75 102 ALA A CA 1
ATOM 838 C C . ALA A 1 102 ? 5.673 -2.635 -20.155 1.00 94.75 102 ALA A C 1
ATOM 840 O O . ALA A 1 102 ? 6.827 -2.546 -19.751 1.00 94.75 102 ALA A O 1
ATOM 841 N N . THR A 1 103 ? 4.632 -2.525 -19.326 1.00 95.94 103 THR A N 1
ATOM 842 C CA . THR A 1 103 ? 4.767 -2.457 -17.866 1.00 95.94 103 THR A CA 1
ATOM 843 C C . THR A 1 103 ? 5.071 -3.826 -17.249 1.00 95.94 103 THR A C 1
ATOM 845 O O . THR A 1 103 ? 5.921 -3.901 -16.367 1.00 95.94 103 THR A O 1
ATOM 848 N N . PHE A 1 104 ? 4.477 -4.913 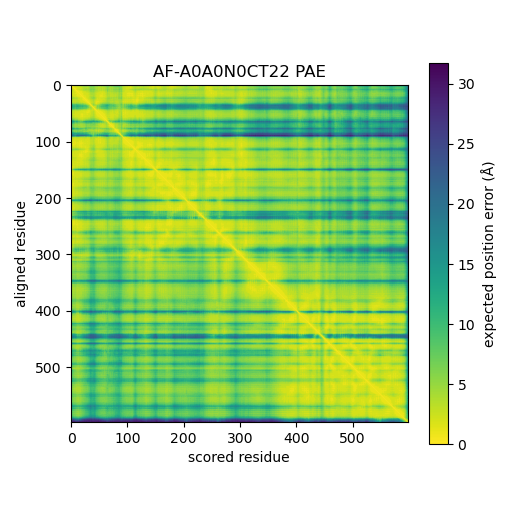-17.748 1.00 96.38 104 PHE A N 1
ATOM 849 C CA . PHE A 1 104 ? 4.846 -6.278 -17.345 1.00 96.38 104 PHE A CA 1
ATOM 850 C C . PHE A 1 104 ? 6.313 -6.590 -17.655 1.00 96.38 104 PHE A C 1
ATOM 852 O O . PHE A 1 104 ? 7.051 -7.040 -16.780 1.00 96.38 104 PHE A O 1
ATOM 859 N N . ASP A 1 105 ? 6.755 -6.287 -18.874 1.00 94.31 105 ASP A N 1
ATOM 860 C CA . ASP A 1 105 ? 8.142 -6.470 -19.298 1.00 94.31 105 ASP A CA 1
ATOM 861 C C . ASP A 1 105 ? 9.087 -5.569 -18.475 1.00 94.31 105 ASP A C 1
ATOM 863 O O . ASP A 1 105 ? 10.154 -6.009 -18.062 1.00 94.31 105 ASP A O 1
ATOM 867 N N . PHE A 1 106 ? 8.688 -4.329 -18.157 1.00 94.69 106 PHE A N 1
ATOM 868 C CA . PHE A 1 106 ? 9.494 -3.416 -17.333 1.00 94.69 106 PHE A CA 1
ATOM 869 C C . PHE A 1 106 ? 9.790 -3.948 -15.931 1.00 94.69 106 PHE A C 1
ATOM 871 O O . PHE A 1 106 ? 10.885 -3.721 -15.433 1.00 94.69 106 PHE A O 1
ATOM 878 N N . PHE A 1 107 ? 8.842 -4.645 -15.300 1.00 95.69 107 PHE A N 1
ATOM 879 C CA . PHE A 1 107 ? 9.070 -5.314 -14.014 1.00 95.69 107 PHE A CA 1
ATOM 880 C C . PHE A 1 107 ? 9.653 -6.725 -14.169 1.00 95.69 107 PHE A C 1
ATOM 882 O O . PHE A 1 107 ? 9.916 -7.407 -13.178 1.00 95.69 107 PHE A O 1
ATOM 889 N N . GLY A 1 108 ? 9.896 -7.168 -15.405 1.00 95.00 108 GLY A N 1
ATOM 890 C CA . GLY A 1 108 ? 10.469 -8.473 -15.696 1.00 95.00 108 GLY A CA 1
ATOM 891 C C . GLY A 1 108 ? 9.489 -9.610 -15.473 1.00 95.00 108 GLY A C 1
ATOM 892 O O . GLY A 1 108 ? 9.933 -10.713 -15.180 1.00 95.00 108 GLY A O 1
ATOM 893 N N . PHE A 1 109 ? 8.181 -9.363 -15.570 1.00 96.88 109 PHE A N 1
ATOM 894 C CA . PHE A 1 109 ? 7.137 -10.373 -15.375 1.00 96.88 109 PHE A CA 1
ATOM 895 C C . PHE A 1 109 ? 6.896 -11.210 -16.631 1.00 96.88 109 PHE A C 1
ATOM 897 O O . PHE A 1 109 ? 6.563 -12.386 -16.530 1.00 96.88 109 PHE A O 1
ATOM 904 N N . SER A 1 110 ? 7.094 -10.633 -17.815 1.00 95.50 110 SER A N 1
ATOM 905 C CA . SER A 1 110 ? 6.893 -11.318 -19.093 1.00 95.50 110 SER A CA 1
ATOM 906 C C . SER A 1 110 ? 8.009 -11.059 -20.088 1.00 95.50 110 SER A C 1
ATOM 908 O O . SER A 1 110 ? 8.846 -10.172 -19.916 1.00 95.50 110 SER A O 1
ATOM 910 N N . TYR A 1 111 ? 7.996 -11.852 -21.152 1.00 93.81 111 TYR A N 1
ATOM 911 C CA . TYR A 1 111 ? 8.748 -11.607 -22.368 1.00 93.81 111 TYR A CA 1
ATOM 912 C C . TYR A 1 111 ? 7.990 -12.147 -23.584 1.00 93.81 111 TYR A C 1
ATOM 914 O O . TYR A 1 111 ? 6.972 -12.830 -23.471 1.00 93.81 111 TYR A O 1
ATOM 922 N N . THR A 1 112 ? 8.499 -11.821 -24.767 1.00 92.50 112 THR A N 1
ATOM 923 C CA . THR A 1 112 ? 8.059 -12.411 -26.030 1.00 92.50 112 THR A CA 1
ATOM 924 C C . THR A 1 112 ? 9.230 -13.172 -26.640 1.00 92.50 112 THR A C 1
ATOM 926 O O . THR A 1 112 ? 10.360 -12.680 -26.602 1.00 92.50 112 THR A O 1
ATOM 929 N N . ASP A 1 113 ? 8.994 -14.389 -27.128 1.00 89.81 113 ASP A N 1
ATOM 930 C CA . ASP A 1 113 ? 10.029 -15.177 -27.796 1.00 89.81 113 ASP A CA 1
ATOM 931 C C . ASP A 1 113 ? 10.300 -14.694 -29.234 1.00 89.81 113 ASP A C 1
ATOM 933 O O . ASP A 1 113 ? 9.729 -13.708 -29.699 1.00 89.81 113 ASP A O 1
ATOM 937 N N . ASP A 1 114 ? 11.194 -15.387 -29.944 1.00 87.12 114 ASP A N 1
ATOM 938 C CA . ASP A 1 114 ? 11.627 -14.962 -31.283 1.00 87.12 114 ASP A CA 1
ATOM 939 C C . ASP A 1 114 ? 10.519 -15.175 -32.331 1.00 87.12 114 ASP A C 1
ATOM 941 O O . ASP A 1 114 ? 10.524 -14.534 -33.379 1.00 87.12 114 ASP A O 1
ATOM 945 N N . ASN A 1 115 ? 9.528 -16.016 -32.015 1.00 88.94 115 ASN A N 1
ATOM 946 C CA . ASN A 1 115 ? 8.349 -16.274 -32.839 1.00 88.94 115 ASN A CA 1
ATOM 947 C C . ASN A 1 115 ? 7.208 -15.282 -32.550 1.00 88.94 115 ASN A C 1
ATOM 949 O O . ASN A 1 115 ? 6.143 -15.366 -33.161 1.00 88.94 115 ASN A O 1
ATOM 953 N N . GLY A 1 116 ? 7.402 -14.344 -31.618 1.00 91.06 116 GLY A N 1
ATOM 954 C CA . GLY A 1 116 ? 6.369 -13.399 -31.207 1.00 91.06 116 GLY A CA 1
ATOM 955 C C . GLY A 1 116 ? 5.438 -13.924 -30.111 1.00 91.06 116 GLY A C 1
ATOM 956 O O . GLY A 1 116 ? 4.484 -13.227 -29.764 1.00 91.06 116 GLY A O 1
ATOM 957 N N . SER A 1 117 ? 5.705 -15.096 -29.531 1.00 94.88 117 SER A N 1
ATOM 958 C CA . SER A 1 117 ? 4.840 -15.746 -28.539 1.00 94.88 117 SER A CA 1
ATOM 959 C C . SER A 1 117 ? 5.066 -15.209 -27.126 1.00 94.88 117 SER A C 1
ATOM 961 O O . SER A 1 117 ? 6.207 -15.001 -26.709 1.00 94.88 117 SER A O 1
ATOM 963 N N . PHE A 1 118 ? 3.989 -14.952 -26.383 1.00 95.75 118 PHE A N 1
ATOM 964 C CA . PHE A 1 118 ? 4.028 -14.397 -25.026 1.00 95.75 118 PHE A CA 1
ATOM 965 C C . PHE A 1 118 ? 4.325 -15.470 -23.969 1.00 95.75 118 PHE A C 1
ATOM 967 O O . PHE A 1 118 ? 3.697 -16.526 -23.970 1.00 95.75 118 PHE A O 1
ATOM 974 N N . TYR A 1 119 ? 5.209 -15.170 -23.011 1.00 95.50 119 TYR A N 1
ATOM 975 C CA . TYR A 1 119 ? 5.478 -16.045 -21.864 1.00 95.50 119 TYR A CA 1
ATOM 976 C C . TYR A 1 119 ? 5.705 -15.260 -20.565 1.00 95.50 119 TYR A C 1
ATOM 978 O O . TYR A 1 119 ? 6.322 -14.186 -20.600 1.00 95.50 119 TYR A O 1
ATOM 986 N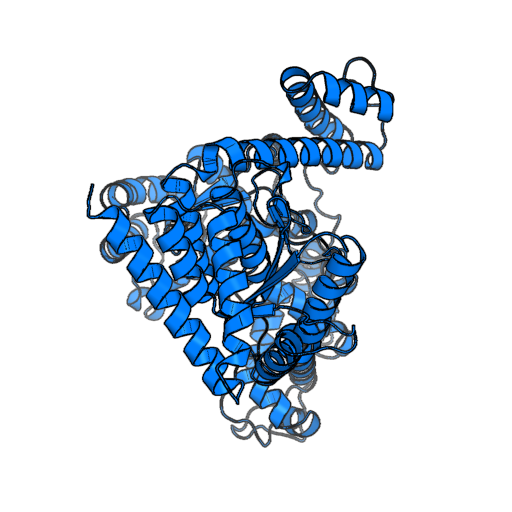 N . PRO A 1 120 ? 5.279 -15.801 -19.407 1.00 96.44 120 PRO A N 1
ATOM 987 C CA . PRO A 1 120 ? 5.733 -15.311 -18.115 1.00 96.44 120 PRO A CA 1
ATOM 988 C C . PRO A 1 120 ? 7.216 -15.655 -17.905 1.00 96.44 120 PRO A C 1
ATOM 990 O O . PRO A 1 120 ? 7.746 -16.627 -18.445 1.00 96.44 120 PRO A O 1
ATOM 993 N N . THR A 1 121 ? 7.912 -14.834 -17.127 1.00 96.25 121 THR A N 1
ATOM 994 C CA . THR A 1 121 ? 9.227 -15.171 -16.563 1.00 96.25 121 THR A CA 1
ATOM 995 C C . THR A 1 121 ? 9.050 -15.966 -15.264 1.00 96.25 121 THR A C 1
ATOM 997 O O . THR A 1 121 ? 7.932 -16.104 -14.775 1.00 96.25 121 THR A O 1
ATOM 1000 N N . GLN A 1 122 ? 10.142 -16.416 -14.634 1.00 96.00 122 GLN A N 1
ATOM 1001 C CA . GLN A 1 122 ? 10.057 -17.062 -13.314 1.00 96.00 122 GLN A CA 1
ATOM 1002 C C . GLN A 1 122 ? 9.433 -16.138 -12.262 1.00 96.00 122 GLN A C 1
ATOM 1004 O O . GLN A 1 122 ? 8.661 -16.584 -11.420 1.00 96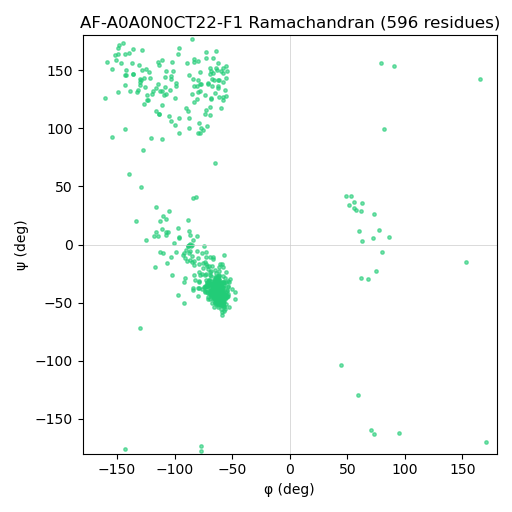.00 122 GLN A O 1
ATOM 1009 N N . VAL A 1 123 ? 9.739 -14.839 -12.308 1.00 96.62 123 VAL A N 1
ATOM 1010 C CA . VAL A 1 123 ? 9.091 -13.851 -11.437 1.00 96.62 123 VAL A CA 1
ATOM 1011 C C . VAL A 1 123 ? 7.606 -13.716 -11.784 1.00 96.62 123 VAL A C 1
ATOM 1013 O O . VAL A 1 123 ? 6.777 -13.707 -10.877 1.00 96.62 123 VAL A O 1
ATOM 1016 N N . GLY A 1 124 ? 7.246 -13.682 -13.070 1.00 96.88 124 GLY A N 1
ATOM 1017 C CA . GLY A 1 124 ? 5.844 -13.688 -13.501 1.00 96.88 124 GLY A CA 1
ATOM 1018 C C . GLY A 1 124 ? 5.066 -14.914 -13.009 1.00 96.88 124 GLY A C 1
ATOM 1019 O O . GLY A 1 124 ? 3.940 -14.784 -12.533 1.00 96.88 124 GLY A O 1
ATOM 1020 N N . GLU A 1 125 ? 5.680 -16.096 -13.029 1.00 96.50 125 GLU A N 1
ATOM 1021 C CA . GLU A 1 125 ? 5.089 -17.328 -12.492 1.00 96.50 125 GLU A CA 1
ATOM 1022 C C . GLU A 1 125 ? 4.775 -17.216 -10.996 1.00 96.50 125 GLU A C 1
ATOM 1024 O O . GLU A 1 125 ? 3.745 -17.716 -10.550 1.00 96.50 125 GLU A O 1
ATOM 1029 N N . THR A 1 126 ? 5.593 -16.507 -10.207 1.00 95.62 126 THR A N 1
ATOM 1030 C CA . THR A 1 126 ? 5.266 -16.284 -8.785 1.00 95.62 126 THR A CA 1
ATOM 1031 C C . THR A 1 126 ? 3.998 -15.450 -8.594 1.00 95.62 126 THR A C 1
ATOM 1033 O O . THR A 1 126 ? 3.294 -15.644 -7.605 1.00 95.62 126 THR A O 1
ATOM 1036 N N . ILE A 1 127 ? 3.660 -14.558 -9.534 1.00 95.50 127 ILE A N 1
ATOM 1037 C CA . ILE A 1 127 ? 2.404 -13.792 -9.496 1.00 95.50 127 ILE A CA 1
ATOM 1038 C C . ILE A 1 127 ? 1.219 -14.709 -9.797 1.00 95.50 127 ILE A C 1
ATOM 1040 O O . ILE A 1 127 ? 0.232 -14.687 -9.063 1.00 95.50 127 ILE A O 1
ATOM 1044 N N . ILE A 1 128 ? 1.336 -15.527 -10.847 1.00 94.25 128 ILE A N 1
ATOM 1045 C CA . ILE A 1 128 ? 0.309 -16.503 -11.244 1.00 94.25 128 ILE A CA 1
ATOM 1046 C C . ILE A 1 128 ? 0.038 -17.493 -10.102 1.00 94.25 128 ILE A C 1
ATOM 1048 O O . ILE A 1 128 ? -1.113 -17.799 -9.813 1.00 94.25 128 ILE A O 1
ATOM 1052 N N . ASN A 1 129 ? 1.092 -17.928 -9.409 1.00 93.38 129 ASN A N 1
ATOM 1053 C CA . ASN A 1 129 ? 1.022 -18.887 -8.307 1.00 93.38 129 ASN A CA 1
ATOM 1054 C C . ASN A 1 129 ? 0.750 -18.248 -6.930 1.00 93.38 129 ASN A C 1
ATOM 1056 O O . ASN A 1 129 ? 0.874 -18.929 -5.917 1.00 93.38 129 ASN A O 1
ATOM 1060 N N . GLU A 1 130 ? 0.446 -16.947 -6.863 1.00 90.56 130 GLU A N 1
ATOM 1061 C CA . GLU A 1 130 ? 0.185 -16.206 -5.614 1.00 90.56 130 GLU A CA 1
ATOM 1062 C C . GLU A 1 130 ? 1.308 -16.281 -4.556 1.00 90.56 130 GLU A C 1
ATOM 1064 O O . GLU A 1 130 ? 1.063 -16.220 -3.350 1.00 90.56 130 GLU A O 1
ATOM 1069 N N . THR A 1 131 ? 2.560 -16.394 -5.000 1.00 91.81 131 THR A N 1
ATOM 1070 C CA . THR A 1 131 ? 3.762 -16.435 -4.142 1.00 91.81 131 THR A CA 1
ATOM 1071 C C . THR A 1 131 ? 4.636 -15.182 -4.250 1.00 91.81 131 THR A C 1
ATOM 1073 O O . THR A 1 131 ? 5.572 -15.024 -3.461 1.00 91.81 131 THR A O 1
ATOM 1076 N N . PHE A 1 132 ? 4.331 -14.279 -5.190 1.00 92.69 132 PHE A N 1
ATOM 1077 C CA . PHE A 1 132 ? 4.978 -12.970 -5.316 1.00 92.69 132 PHE A CA 1
ATOM 1078 C C . PHE A 1 132 ? 4.837 -12.189 -4.005 1.00 92.69 132 PHE A C 1
ATOM 1080 O O . PHE A 1 132 ? 3.747 -12.138 -3.440 1.00 92.69 132 PHE A O 1
ATOM 1087 N N . ASN A 1 133 ? 5.923 -11.597 -3.505 1.00 91.12 133 ASN A N 1
ATOM 1088 C CA . ASN A 1 133 ? 5.940 -10.900 -2.217 1.00 91.12 133 ASN A CA 1
ATOM 1089 C C . ASN A 1 133 ? 6.840 -9.645 -2.237 1.00 91.12 133 ASN A C 1
ATOM 1091 O O . ASN A 1 133 ? 7.376 -9.252 -3.278 1.00 91.12 133 ASN A O 1
ATOM 1095 N N . SER A 1 134 ? 6.993 -8.993 -1.080 1.00 91.56 134 SER A N 1
ATOM 1096 C CA . SER A 1 134 ? 7.790 -7.769 -0.923 1.00 91.56 134 SER A CA 1
ATOM 1097 C C . SER A 1 134 ? 9.279 -7.956 -1.256 1.00 91.56 134 SER A C 1
ATOM 1099 O O . SER A 1 134 ? 9.897 -7.061 -1.834 1.00 91.56 134 SER A O 1
ATOM 1101 N N . GLU A 1 135 ? 9.855 -9.127 -0.969 1.00 92.44 135 GLU A N 1
ATOM 1102 C CA . GLU A 1 135 ? 11.234 -9.459 -1.345 1.00 92.44 135 GLU A CA 1
ATOM 1103 C C . GLU A 1 135 ? 11.364 -9.694 -2.855 1.00 92.44 135 GLU A C 1
ATOM 1105 O O . GLU A 1 135 ? 12.362 -9.287 -3.452 1.00 92.44 135 GLU A O 1
ATOM 1110 N N . THR A 1 136 ? 10.342 -10.274 -3.498 1.00 94.00 136 THR A N 1
ATOM 1111 C CA . THR A 1 136 ? 10.330 -10.477 -4.955 1.00 94.00 136 THR A CA 1
ATOM 1112 C C . THR A 1 136 ? 10.402 -9.152 -5.711 1.00 94.00 136 THR A C 1
ATOM 1114 O O . THR A 1 136 ? 11.208 -9.023 -6.631 1.00 94.00 136 THR A O 1
ATOM 1117 N N . ILE A 1 137 ? 9.617 -8.136 -5.325 1.00 94.44 137 ILE A N 1
ATOM 1118 C CA . ILE A 1 137 ? 9.732 -6.823 -5.980 1.00 94.44 137 ILE A CA 1
ATOM 1119 C C . ILE A 1 137 ? 11.077 -6.163 -5.673 1.00 94.44 137 ILE A C 1
ATOM 1121 O O . ILE A 1 137 ? 11.681 -5.587 -6.574 1.00 94.44 137 ILE A O 1
ATOM 1125 N N . LEU A 1 138 ? 11.577 -6.269 -4.435 1.00 95.81 138 LEU A N 1
ATOM 1126 C CA . LEU A 1 138 ? 12.847 -5.663 -4.049 1.00 95.81 138 LEU A CA 1
ATOM 1127 C C . LEU A 1 138 ? 13.963 -6.213 -4.935 1.00 95.81 138 LEU A C 1
ATOM 1129 O O . LEU A 1 138 ? 14.737 -5.447 -5.496 1.00 95.81 138 LEU A O 1
ATOM 1133 N N . ASN A 1 139 ? 13.964 -7.524 -5.155 1.00 94.44 139 ASN A N 1
ATOM 1134 C CA . ASN A 1 139 ? 14.870 -8.197 -6.069 1.00 94.44 139 ASN A CA 1
ATOM 1135 C C . ASN A 1 139 ? 14.835 -7.615 -7.498 1.00 94.44 139 ASN A C 1
ATOM 1137 O O . ASN A 1 139 ? 15.887 -7.349 -8.083 1.00 94.44 139 ASN A O 1
ATOM 1141 N N . GLN A 1 140 ? 13.645 -7.337 -8.043 1.00 95.12 140 GLN A N 1
ATOM 1142 C CA . GLN A 1 140 ? 13.499 -6.694 -9.357 1.00 95.12 140 GLN A CA 1
ATOM 1143 C C . GLN A 1 140 ? 14.008 -5.245 -9.370 1.00 95.12 140 GLN A C 1
ATOM 1145 O O . GLN A 1 140 ? 14.601 -4.816 -10.363 1.00 95.12 140 GLN A O 1
ATOM 1150 N N . LEU A 1 141 ? 13.824 -4.495 -8.278 1.00 95.94 141 LEU A N 1
ATOM 1151 C CA . LEU A 1 141 ? 14.342 -3.128 -8.137 1.00 95.94 141 LEU A CA 1
ATOM 1152 C C . LEU A 1 141 ? 15.875 -3.099 -8.083 1.00 95.94 141 LEU A C 1
ATOM 1154 O O . LEU A 1 141 ? 16.483 -2.215 -8.686 1.00 95.94 141 LEU A O 1
ATOM 1158 N N . MET A 1 142 ? 16.499 -4.088 -7.431 1.00 94.94 142 MET A N 1
ATOM 1159 C CA . MET A 1 142 ? 17.961 -4.229 -7.367 1.00 94.94 142 MET A CA 1
ATOM 1160 C C . MET A 1 142 ? 18.597 -4.436 -8.748 1.00 94.94 142 MET A C 1
ATOM 1162 O O . MET A 1 142 ? 19.735 -4.041 -8.976 1.00 94.94 142 MET A O 1
ATOM 1166 N N . LYS A 1 143 ? 17.861 -5.047 -9.681 1.00 94.12 143 LYS A N 1
ATOM 1167 C CA . LYS A 1 143 ? 18.340 -5.367 -11.033 1.00 94.12 143 LYS A CA 1
ATOM 1168 C C . LYS A 1 143 ? 18.069 -4.270 -12.071 1.00 94.12 143 LYS A C 1
ATOM 1170 O O . LYS A 1 143 ? 18.581 -4.348 -13.187 1.00 94.12 143 LYS A O 1
ATOM 1175 N N . LEU A 1 144 ? 17.246 -3.272 -11.743 1.00 93.19 144 LEU A N 1
ATOM 1176 C CA . LEU A 1 144 ? 16.760 -2.288 -12.709 1.00 93.19 144 LEU A CA 1
ATOM 1177 C C . LEU A 1 144 ? 17.814 -1.202 -12.989 1.00 93.19 144 LEU A C 1
ATOM 1179 O O . LEU A 1 144 ? 17.923 -0.202 -12.274 1.00 93.19 144 LEU A O 1
ATOM 1183 N N . TYR A 1 145 ? 18.574 -1.406 -14.065 1.00 93.25 145 TYR A N 1
ATOM 1184 C CA . TYR A 1 145 ? 19.634 -0.512 -14.527 1.00 93.25 145 TYR A CA 1
ATOM 1185 C C . TYR A 1 145 ? 19.238 0.237 -15.805 1.00 93.25 145 TYR A C 1
ATOM 1187 O O . TYR A 1 145 ? 18.749 -0.365 -16.760 1.00 93.25 145 TYR A O 1
ATOM 1195 N N . PHE A 1 146 ? 19.516 1.540 -15.862 1.00 92.88 146 PHE A N 1
ATOM 1196 C CA . PHE A 1 146 ? 19.273 2.378 -17.038 1.00 92.88 146 PHE A CA 1
ATOM 1197 C C . PHE A 1 146 ? 20.592 2.862 -17.651 1.00 92.88 146 PHE A C 1
ATOM 1199 O O . PHE A 1 146 ? 21.272 3.690 -17.038 1.00 92.88 146 PHE A O 1
ATOM 1206 N N . PRO A 1 147 ? 20.953 2.413 -18.865 1.00 92.06 147 PRO A N 1
ATOM 1207 C CA . PRO A 1 147 ? 22.185 2.829 -19.515 1.00 92.06 147 PRO A CA 1
ATOM 1208 C C . PRO A 1 147 ? 22.058 4.237 -20.123 1.00 92.06 147 PRO A C 1
ATOM 1210 O O . PRO A 1 147 ? 21.066 4.612 -20.772 1.00 92.06 147 PRO A O 1
ATOM 1213 N N . PHE A 1 148 ? 23.103 5.044 -19.955 1.00 90.56 148 PHE A N 1
ATOM 1214 C CA . PHE A 1 148 ? 23.224 6.347 -20.605 1.00 90.56 148 PHE A CA 1
ATOM 1215 C C . PHE A 1 148 ? 23.680 6.196 -22.061 1.00 90.56 148 PHE A C 1
ATOM 1217 O O . PHE A 1 148 ? 24.233 5.175 -22.452 1.00 90.56 148 PHE A O 1
ATOM 1224 N N . LYS A 1 149 ? 23.414 7.208 -22.906 1.00 83.06 149 LYS A N 1
ATOM 1225 C CA . LYS A 1 149 ? 23.780 7.123 -24.338 1.00 83.06 149 LYS A CA 1
ATOM 1226 C C . LYS A 1 149 ? 25.300 7.129 -24.537 1.00 83.06 149 LYS A C 1
ATOM 1228 O O . LYS A 1 149 ? 25.791 6.464 -25.435 1.00 83.06 149 LYS A O 1
ATOM 1233 N N . ASN A 1 150 ? 26.018 7.853 -23.679 1.00 78.31 150 ASN A N 1
ATOM 1234 C CA . ASN A 1 150 ? 27.451 8.111 -23.816 1.00 78.31 150 ASN A CA 1
ATOM 1235 C C . ASN A 1 150 ? 28.287 7.273 -22.828 1.00 78.31 150 ASN A C 1
ATOM 1237 O O . ASN A 1 150 ? 29.346 7.712 -22.392 1.00 78.31 150 ASN A O 1
ATOM 1241 N N . GLY A 1 151 ? 27.791 6.091 -22.442 1.00 81.31 151 GLY A N 1
ATOM 1242 C CA . GLY A 1 151 ? 28.449 5.198 -21.486 1.00 81.31 151 GLY A CA 1
ATOM 1243 C C . GLY A 1 151 ? 28.049 5.429 -20.025 1.00 81.31 151 GLY A C 1
ATOM 1244 O O . GLY A 1 151 ? 27.636 6.519 -19.620 1.00 81.31 151 GLY A O 1
ATOM 1245 N N . GLY A 1 152 ? 28.158 4.362 -19.229 1.00 89.19 152 GLY A N 1
ATOM 1246 C CA . GLY A 1 152 ? 27.650 4.308 -17.859 1.00 89.19 152 GLY A CA 1
ATOM 1247 C C . GLY A 1 152 ? 26.123 4.218 -17.791 1.00 89.19 152 GLY A C 1
ATOM 1248 O O . GLY A 1 152 ? 25.447 3.894 -18.767 1.00 89.19 152 GLY A O 1
ATOM 1249 N N . GLY A 1 153 ? 25.572 4.511 -16.616 1.00 93.38 153 GLY A N 1
ATOM 1250 C CA . GLY A 1 153 ? 24.146 4.381 -16.340 1.00 93.38 153 GLY A CA 1
ATOM 1251 C C . GLY A 1 153 ? 23.831 4.569 -14.863 1.00 93.38 153 GLY A C 1
ATOM 1252 O O . GLY A 1 153 ? 24.693 4.976 -14.075 1.00 93.38 153 GLY A O 1
ATOM 1253 N N . ILE A 1 154 ? 22.592 4.266 -14.495 1.00 95.06 154 ILE A N 1
ATOM 1254 C CA . ILE A 1 154 ? 22.077 4.442 -13.139 1.00 95.06 154 ILE A CA 1
ATOM 1255 C C . ILE A 1 154 ? 21.202 3.263 -12.716 1.00 95.06 154 ILE A C 1
ATOM 1257 O O . ILE A 1 154 ? 20.293 2.856 -13.439 1.00 95.06 154 ILE A O 1
ATOM 1261 N N . PHE A 1 155 ? 21.459 2.745 -11.517 1.00 96.38 155 PHE A N 1
ATOM 1262 C CA . PHE A 1 155 ? 20.490 1.964 -10.759 1.00 96.38 155 PHE A CA 1
ATOM 1263 C C . PHE A 1 155 ? 19.650 2.941 -9.944 1.00 96.38 155 PHE A C 1
ATOM 1265 O O . PHE A 1 155 ? 20.143 3.550 -8.995 1.00 96.38 155 PHE A O 1
ATOM 1272 N N . ILE A 1 156 ? 18.384 3.120 -10.321 1.00 96.69 156 ILE A N 1
ATOM 1273 C CA . ILE A 1 156 ? 17.510 4.093 -9.645 1.00 96.69 156 ILE A CA 1
ATOM 1274 C C . ILE A 1 156 ? 17.350 3.741 -8.164 1.00 96.69 156 ILE A C 1
ATOM 1276 O O . ILE A 1 156 ? 17.365 4.632 -7.320 1.00 96.69 156 ILE A O 1
ATOM 1280 N N . PHE A 1 157 ? 17.255 2.446 -7.844 1.00 97.81 157 PHE A N 1
ATOM 1281 C CA . PHE A 1 157 ? 17.150 1.985 -6.464 1.00 97.81 157 PHE A CA 1
ATOM 1282 C C . PHE A 1 157 ? 18.427 2.242 -5.651 1.00 97.81 157 PHE A C 1
ATOM 1284 O O . PHE A 1 157 ? 18.329 2.736 -4.533 1.00 97.81 157 PHE A O 1
ATOM 1291 N N . GLU A 1 158 ? 19.608 1.972 -6.216 1.00 97.88 158 GLU A N 1
ATOM 1292 C CA . GLU A 1 158 ? 20.901 2.231 -5.564 1.00 97.88 158 GLU A CA 1
ATOM 1293 C C . GLU A 1 158 ? 21.078 3.719 -5.233 1.00 97.88 158 GLU A C 1
ATOM 1295 O O . GLU A 1 158 ? 21.417 4.087 -4.108 1.00 97.88 158 GLU A O 1
ATOM 1300 N N . GLU A 1 159 ? 20.816 4.590 -6.210 1.00 98.06 159 GLU A N 1
ATOM 1301 C CA . GLU A 1 159 ? 20.933 6.034 -6.016 1.00 98.06 159 GLU A CA 1
ATOM 1302 C C . GLU A 1 159 ? 19.905 6.529 -4.987 1.00 98.06 159 GLU A C 1
ATOM 1304 O O . GLU A 1 159 ? 20.223 7.328 -4.107 1.00 98.06 159 GLU A O 1
ATOM 1309 N N . PHE A 1 160 ? 18.680 5.995 -5.034 1.00 98.44 160 PHE A N 1
ATOM 1310 C CA . PHE A 1 160 ? 17.637 6.301 -4.061 1.00 98.44 160 PHE A CA 1
ATOM 1311 C C . PHE A 1 160 ? 18.055 5.966 -2.624 1.00 98.44 160 PHE A C 1
ATOM 1313 O O . PHE A 1 160 ? 17.908 6.820 -1.750 1.00 98.44 160 PHE A O 1
ATOM 1320 N N . ILE A 1 161 ? 18.578 4.761 -2.359 1.00 98.50 161 ILE A N 1
ATOM 1321 C CA . ILE A 1 161 ? 18.960 4.370 -0.992 1.00 98.50 161 ILE A CA 1
ATOM 1322 C C . ILE A 1 161 ? 20.142 5.194 -0.472 1.00 98.50 161 ILE A C 1
ATOM 1324 O O . ILE A 1 161 ? 20.124 5.592 0.692 1.00 98.50 161 ILE A O 1
ATOM 1328 N N . LYS A 1 162 ? 21.110 5.540 -1.333 1.00 98.19 162 LYS A N 1
ATOM 1329 C CA . LYS A 1 162 ? 22.233 6.425 -0.985 1.00 98.19 162 LYS A CA 1
ATOM 1330 C C . LYS A 1 162 ? 21.737 7.807 -0.570 1.00 98.19 162 LYS A C 1
ATOM 1332 O O . LYS A 1 162 ? 22.037 8.270 0.525 1.00 98.19 162 LYS A O 1
ATOM 1337 N N . LEU A 1 163 ? 20.894 8.428 -1.393 1.00 98.44 163 LEU A N 1
ATOM 1338 C CA . LEU A 1 163 ? 20.309 9.734 -1.080 1.00 98.44 163 LEU A CA 1
ATOM 1339 C C . LEU A 1 163 ? 19.421 9.678 0.169 1.00 98.44 163 LEU A C 1
ATOM 1341 O O . LEU A 1 163 ? 19.429 10.605 0.975 1.00 98.44 163 LEU A O 1
ATOM 1345 N N . LEU A 1 164 ? 18.659 8.599 0.360 1.00 98.00 164 LEU A N 1
ATOM 1346 C CA . LEU A 1 164 ? 17.810 8.441 1.538 1.00 98.00 164 LEU A CA 1
ATOM 1347 C C . LEU A 1 164 ? 18.629 8.317 2.829 1.00 98.00 164 LEU A C 1
ATOM 1349 O O . LEU A 1 164 ? 18.196 8.837 3.859 1.00 98.00 164 LEU A O 1
ATOM 1353 N N . ASN A 1 165 ? 19.795 7.667 2.772 1.00 97.81 165 ASN A N 1
ATOM 1354 C CA . ASN A 1 165 ? 20.739 7.597 3.885 1.00 97.81 165 ASN A CA 1
ATOM 1355 C C . ASN A 1 165 ? 21.257 8.991 4.267 1.00 97.81 165 ASN A C 1
ATOM 1357 O O . ASN A 1 165 ? 21.184 9.368 5.432 1.00 97.81 165 ASN A O 1
ATOM 1361 N N . GLU A 1 166 ? 21.679 9.784 3.281 1.00 97.62 166 GLU A N 1
ATOM 1362 C CA . GLU A 1 166 ? 22.184 11.145 3.511 1.00 97.62 166 GLU A CA 1
ATOM 1363 C C . GLU A 1 166 ? 21.103 12.096 4.044 1.00 97.62 166 GLU A C 1
ATOM 1365 O O . GLU A 1 166 ? 21.325 12.914 4.938 1.00 97.62 166 GLU A O 1
ATOM 1370 N N . PHE A 1 167 ? 19.894 12.004 3.492 1.00 96.75 167 PHE A N 1
ATOM 1371 C CA . PHE A 1 167 ? 18.843 12.985 3.738 1.00 96.75 167 PHE A CA 1
ATOM 1372 C C . PHE A 1 167 ? 17.819 12.582 4.799 1.00 96.75 167 PHE A C 1
ATOM 1374 O O . PHE A 1 167 ? 16.957 13.406 5.133 1.00 96.75 167 PHE A O 1
ATOM 1381 N N . ASN A 1 168 ? 17.880 11.351 5.316 1.00 95.62 168 ASN A N 1
ATOM 1382 C CA . ASN A 1 168 ? 16.928 10.689 6.227 1.00 95.62 168 ASN A CA 1
ATOM 1383 C C . ASN A 1 168 ? 15.501 10.491 5.688 1.00 95.62 168 ASN A C 1
ATOM 1385 O O . ASN A 1 168 ? 14.791 9.575 6.111 1.00 95.62 168 ASN A O 1
ATOM 1389 N N . TYR A 1 169 ? 15.050 11.362 4.790 1.00 96.44 169 TYR A N 1
ATOM 1390 C CA . TYR A 1 169 ? 13.810 11.237 4.042 1.00 96.44 169 TYR A CA 1
ATOM 1391 C C . TYR A 1 169 ? 13.972 11.845 2.654 1.00 96.44 169 TYR A C 1
ATOM 1393 O O . TYR A 1 169 ? 14.771 12.765 2.476 1.00 96.44 169 TYR A O 1
ATOM 1401 N N . LEU A 1 170 ? 13.152 11.398 1.707 1.00 97.38 170 LEU A N 1
ATOM 1402 C CA . LEU A 1 170 ? 13.007 12.025 0.394 1.00 97.38 170 LEU A CA 1
ATOM 1403 C C . LEU A 1 170 ? 11.533 12.252 0.083 1.00 97.38 170 LEU A C 1
ATOM 1405 O O . LEU A 1 170 ? 10.705 11.387 0.365 1.00 97.38 170 LEU A O 1
ATOM 1409 N N . ASN A 1 171 ? 11.192 13.412 -0.472 1.00 94.06 171 ASN A N 1
ATOM 1410 C CA . ASN A 1 171 ? 9.843 13.680 -0.966 1.00 94.06 171 ASN A CA 1
ATOM 1411 C C . ASN A 1 171 ? 9.705 13.419 -2.479 1.00 94.06 171 ASN A C 1
ATOM 1413 O O . ASN A 1 171 ? 10.699 13.236 -3.183 1.00 94.06 171 ASN A O 1
ATOM 1417 N N . ARG A 1 172 ? 8.471 13.414 -3.001 1.00 91.50 172 ARG A N 1
ATOM 1418 C CA . ARG A 1 172 ? 8.184 13.098 -4.416 1.00 91.50 172 ARG A CA 1
ATOM 1419 C C . ARG A 1 172 ? 8.917 14.009 -5.415 1.00 91.50 172 ARG A C 1
ATOM 1421 O O . ARG A 1 172 ? 9.279 13.545 -6.497 1.00 91.50 172 ARG A O 1
ATOM 1428 N N . TRP A 1 173 ? 9.150 15.277 -5.067 1.00 92.50 173 TRP A N 1
ATOM 1429 C CA . TRP A 1 173 ? 9.919 16.219 -5.889 1.00 92.50 173 TRP A CA 1
ATOM 1430 C C . TRP A 1 173 ? 11.400 15.873 -5.947 1.00 92.50 173 TRP A C 1
ATOM 1432 O O . TRP A 1 173 ? 12.012 15.932 -7.007 1.00 92.50 173 TRP A O 1
ATOM 1442 N N . GLU A 1 174 ? 11.966 15.504 -4.804 1.00 95.75 174 GLU A N 1
ATOM 1443 C CA . GLU A 1 174 ? 13.382 15.155 -4.680 1.00 95.75 174 GLU A CA 1
ATOM 1444 C C . GLU A 1 174 ? 13.672 13.848 -5.422 1.00 95.75 174 GLU A C 1
ATOM 1446 O O . GLU A 1 174 ? 14.626 13.767 -6.189 1.00 95.75 174 GLU A O 1
ATOM 1451 N N . ILE A 1 175 ? 12.771 12.869 -5.292 1.00 96.69 175 ILE A N 1
ATOM 1452 C CA . ILE A 1 175 ? 12.819 11.598 -6.029 1.00 96.69 175 ILE A CA 1
ATOM 1453 C C . ILE A 1 175 ? 12.733 11.828 -7.544 1.00 96.69 175 ILE A C 1
ATOM 1455 O O . ILE A 1 175 ? 13.326 11.071 -8.307 1.00 96.69 175 ILE A O 1
ATOM 1459 N N . ALA A 1 176 ? 12.065 12.894 -8.002 1.00 94.81 176 ALA A N 1
ATOM 1460 C CA . ALA A 1 176 ? 11.943 13.176 -9.434 1.00 94.81 176 ALA A CA 1
ATOM 1461 C C . ALA A 1 176 ? 13.308 13.428 -10.092 1.00 94.81 176 ALA A C 1
ATOM 1463 O O . ALA A 1 176 ? 13.489 13.098 -11.263 1.00 94.81 176 ALA A O 1
ATOM 1464 N N . PHE A 1 177 ? 14.288 13.943 -9.339 1.00 95.56 177 PHE A N 1
ATOM 1465 C CA . PHE A 1 177 ? 15.640 14.167 -9.849 1.00 95.56 177 PHE A CA 1
ATOM 1466 C C . PHE A 1 177 ? 16.397 12.876 -10.173 1.00 95.56 177 PHE A C 1
ATOM 1468 O O . PHE A 1 177 ? 17.316 12.933 -10.983 1.00 95.56 177 PHE A O 1
ATOM 1475 N N . LEU A 1 178 ? 15.987 11.714 -9.646 1.00 95.88 178 LEU A N 1
ATOM 1476 C CA . LEU A 1 178 ? 16.545 10.415 -10.052 1.00 95.88 178 LEU A CA 1
ATOM 1477 C C . LEU A 1 178 ? 16.310 10.123 -11.540 1.00 95.88 178 LEU A C 1
ATOM 1479 O O . LEU A 1 178 ? 17.083 9.396 -12.160 1.00 95.88 178 LEU A O 1
ATOM 1483 N N . PHE A 1 179 ? 15.253 10.702 -12.117 1.00 93.94 179 PHE A N 1
ATOM 1484 C CA . PHE A 1 179 ? 14.845 10.446 -13.495 1.00 93.94 179 PHE A CA 1
ATOM 1485 C C . PHE A 1 179 ? 15.434 11.445 -14.513 1.00 93.94 179 PHE A C 1
ATOM 1487 O O . PHE A 1 179 ? 15.324 11.252 -15.721 1.00 93.94 179 PHE A O 1
ATOM 1494 N N . CYS A 1 180 ? 16.081 12.512 -14.037 1.00 92.06 180 CYS A N 1
ATOM 1495 C CA . CYS A 1 180 ? 16.587 13.611 -14.863 1.00 92.06 180 CYS A CA 1
ATOM 1496 C C . CYS A 1 180 ? 17.917 13.350 -15.607 1.00 92.06 180 CYS A C 1
ATOM 1498 O O . CYS A 1 180 ? 18.041 13.835 -16.739 1.00 92.06 180 CYS A O 1
ATOM 1500 N N . PRO A 1 181 ? 18.917 12.646 -15.036 1.00 92.69 181 PRO A N 1
ATOM 1501 C CA . PRO A 1 181 ? 20.232 12.513 -15.652 1.00 92.69 181 PRO A CA 1
ATOM 1502 C C . PRO A 1 181 ? 20.210 11.821 -17.012 1.00 92.69 181 PRO A C 1
ATOM 1504 O O . PRO A 1 181 ? 19.531 10.821 -17.222 1.00 92.69 181 PRO A O 1
ATOM 1507 N N . SER A 1 182 ? 21.039 12.304 -17.926 1.00 90.81 182 SER A N 1
ATOM 1508 C CA . SER A 1 182 ? 21.282 11.707 -19.244 1.00 90.81 182 SER A CA 1
ATOM 1509 C C . SER A 1 182 ? 22.706 11.156 -19.406 1.00 90.81 182 SER A C 1
ATOM 1511 O O . SER A 1 182 ? 23.001 10.495 -20.409 1.00 90.81 182 SER A O 1
ATOM 1513 N N . SER A 1 183 ? 23.573 11.402 -18.415 1.00 92.50 183 SER A N 1
ATOM 1514 C CA . SER A 1 183 ? 24.981 11.000 -18.367 1.00 92.50 183 SER A CA 1
ATOM 1515 C C . SER A 1 183 ? 25.458 10.747 -16.931 1.00 92.50 183 SER A C 1
ATOM 1517 O O . SER A 1 183 ? 24.852 11.215 -15.964 1.00 92.50 183 SER A O 1
ATOM 1519 N N . SER A 1 184 ? 26.598 10.066 -16.783 1.00 92.44 184 SER A N 1
ATOM 1520 C CA . SER A 1 184 ? 27.229 9.827 -15.477 1.00 92.44 184 SER A CA 1
ATOM 1521 C C . SER A 1 184 ? 27.627 11.122 -14.759 1.00 92.44 184 SER A C 1
ATOM 1523 O O . SER A 1 184 ? 27.529 11.194 -13.538 1.00 92.44 184 SER A O 1
ATOM 1525 N N . GLN A 1 185 ? 28.020 12.165 -15.499 1.00 92.69 185 GLN A N 1
ATOM 1526 C CA . GLN A 1 185 ? 28.338 13.471 -14.913 1.00 92.69 185 GLN A CA 1
ATOM 1527 C C . GLN A 1 185 ? 27.095 14.129 -14.303 1.00 92.69 185 GLN A C 1
ATOM 1529 O O . GLN A 1 185 ? 27.176 14.719 -13.232 1.00 92.69 185 GLN A O 1
ATOM 1534 N N . GLU A 1 186 ? 25.940 14.024 -14.965 1.00 93.69 186 GLU A N 1
ATOM 1535 C CA . GLU A 1 186 ? 24.674 14.535 -14.429 1.00 93.69 186 GLU A CA 1
ATOM 1536 C C . GLU A 1 186 ? 24.145 13.694 -13.271 1.00 93.69 186 GLU A C 1
ATOM 1538 O O . GLU A 1 186 ? 23.570 14.250 -12.339 1.00 93.69 186 GLU A O 1
ATOM 1543 N N . LYS A 1 187 ? 24.373 12.376 -13.287 1.00 94.88 187 LYS A N 1
ATOM 1544 C CA . LYS A 1 187 ? 24.039 11.504 -12.155 1.00 94.88 187 LYS A CA 1
ATOM 1545 C C . LYS A 1 187 ? 24.702 12.008 -10.870 1.00 94.88 187 LYS A C 1
ATOM 1547 O O . LYS A 1 187 ? 24.042 12.151 -9.851 1.00 94.88 187 LYS A O 1
ATOM 1552 N N . ASN A 1 188 ? 25.977 12.386 -10.949 1.00 94.62 188 ASN A N 1
ATOM 1553 C CA . ASN A 1 188 ? 26.725 12.895 -9.798 1.00 94.62 188 ASN A CA 1
ATOM 1554 C C . ASN A 1 188 ? 26.216 14.256 -9.278 1.00 94.62 188 ASN A C 1
ATOM 1556 O O . ASN A 1 188 ? 26.616 14.676 -8.201 1.00 94.62 188 ASN A O 1
ATOM 1560 N N . LYS A 1 189 ? 25.330 14.942 -10.014 1.00 96.75 189 LYS A N 1
ATOM 1561 C CA . LYS A 1 189 ? 24.731 16.225 -9.613 1.00 96.75 189 LYS A CA 1
ATOM 1562 C C . LYS A 1 189 ? 23.408 16.081 -8.857 1.00 96.75 189 LYS A C 1
ATOM 1564 O O . LYS A 1 189 ? 22.880 17.087 -8.389 1.00 96.75 189 LYS A O 1
ATOM 1569 N N . ILE A 1 190 ? 22.839 14.874 -8.750 1.00 97.69 190 ILE A N 1
ATOM 1570 C CA . ILE A 1 190 ? 21.512 14.673 -8.137 1.00 97.69 190 ILE A CA 1
ATOM 1571 C C . ILE A 1 190 ? 21.494 15.162 -6.683 1.00 97.69 190 ILE A C 1
ATOM 1573 O O . ILE A 1 190 ? 20.560 15.858 -6.282 1.00 97.69 190 ILE A O 1
ATOM 1577 N N . PHE A 1 191 ? 22.532 14.841 -5.908 1.00 98.31 191 PHE A N 1
ATOM 1578 C CA . PHE A 1 191 ? 22.660 15.275 -4.517 1.00 98.31 191 PHE A CA 1
ATOM 1579 C C . PHE A 1 191 ? 22.623 16.807 -4.386 1.00 98.31 191 PHE A C 1
ATOM 1581 O O . PHE A 1 191 ? 21.813 17.347 -3.628 1.00 98.31 191 PHE A O 1
ATOM 1588 N N . ASP A 1 192 ? 23.427 17.510 -5.188 1.00 98.25 192 ASP A N 1
ATOM 1589 C CA . ASP A 1 192 ? 23.485 18.975 -5.189 1.00 98.25 192 ASP A CA 1
ATOM 1590 C C . ASP A 1 192 ? 22.174 19.609 -5.665 1.00 98.25 192 ASP A C 1
A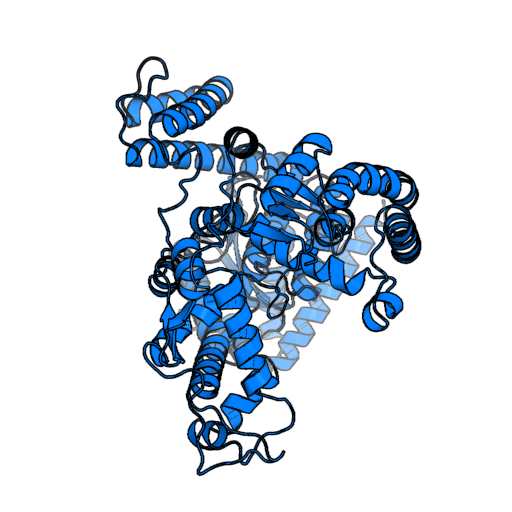TOM 1592 O O . ASP A 1 192 ? 21.742 20.629 -5.122 1.00 98.25 192 ASP A O 1
ATOM 1596 N N . ALA A 1 193 ? 21.502 18.988 -6.639 1.00 97.56 193 ALA A N 1
ATOM 1597 C CA . ALA A 1 193 ? 20.183 19.415 -7.091 1.00 97.56 193 ALA A CA 1
ATOM 1598 C C . ALA A 1 193 ? 19.151 19.317 -5.955 1.00 97.56 193 ALA A C 1
ATOM 1600 O O . ALA A 1 193 ? 18.414 20.272 -5.702 1.00 97.56 193 ALA A O 1
ATOM 1601 N N . ILE A 1 194 ? 19.133 18.210 -5.207 1.00 97.88 194 ILE A N 1
ATOM 1602 C CA . ILE A 1 194 ? 18.245 18.051 -4.045 1.00 97.88 194 ILE A CA 1
ATOM 1603 C C . ILE A 1 194 ? 18.575 19.085 -2.964 1.00 97.88 194 ILE A C 1
ATOM 1605 O O . ILE A 1 194 ? 17.663 19.740 -2.453 1.00 97.88 194 ILE A O 1
ATOM 1609 N N . LEU A 1 195 ? 19.856 19.290 -2.641 1.00 97.44 195 LEU A N 1
ATOM 1610 C CA . LEU A 1 195 ? 20.278 20.322 -1.690 1.00 97.44 195 LEU A CA 1
ATOM 1611 C C . LEU A 1 195 ? 19.831 21.722 -2.118 1.00 97.44 195 LEU A C 1
ATOM 1613 O O . LEU A 1 195 ? 19.345 22.494 -1.289 1.00 97.44 195 LEU A O 1
ATOM 1617 N N . ASN A 1 196 ? 19.978 22.053 -3.400 1.00 97.00 196 ASN A N 1
ATOM 1618 C CA . ASN A 1 196 ? 19.556 23.330 -3.962 1.00 97.00 196 ASN A CA 1
ATOM 1619 C C . ASN A 1 196 ? 18.038 23.519 -3.841 1.00 97.00 196 ASN A C 1
ATOM 1621 O O . ASN A 1 196 ? 17.593 24.524 -3.286 1.00 97.00 196 ASN A O 1
ATOM 1625 N N . PHE A 1 197 ? 17.256 22.526 -4.267 1.00 95.75 197 PHE A N 1
ATOM 1626 C CA . PHE A 1 197 ? 15.796 22.561 -4.193 1.00 95.75 197 PHE A CA 1
ATOM 1627 C C . PHE A 1 197 ? 15.283 22.674 -2.749 1.00 95.75 197 PHE A C 1
ATOM 1629 O O . PHE A 1 197 ? 14.353 23.435 -2.468 1.00 95.75 197 PHE A O 1
ATOM 1636 N N . ARG A 1 198 ? 15.916 21.963 -1.804 1.00 95.25 198 ARG A N 1
ATOM 1637 C CA . ARG A 1 198 ? 15.537 21.969 -0.381 1.00 95.25 198 ARG A CA 1
ATOM 1638 C C . ARG A 1 198 ? 15.562 23.349 0.255 1.00 95.25 198 ARG A C 1
ATOM 1640 O O . ARG A 1 198 ? 14.751 23.587 1.150 1.00 95.25 198 ARG A O 1
ATOM 1647 N N . LYS A 1 199 ? 16.457 24.243 -0.182 1.00 92.38 199 LYS A N 1
ATOM 1648 C CA . LYS A 1 199 ? 16.538 25.619 0.338 1.00 92.38 199 LYS A CA 1
ATOM 1649 C C . LYS A 1 199 ? 15.191 26.322 0.168 1.00 92.38 199 LYS A C 1
ATOM 1651 O O . LYS A 1 199 ? 14.582 26.719 1.153 1.00 92.38 199 LYS A O 1
ATOM 1656 N N . THR A 1 200 ? 14.660 26.323 -1.053 1.00 89.38 200 THR A N 1
ATOM 1657 C CA . THR A 1 200 ? 13.359 26.935 -1.354 1.00 89.38 200 THR A CA 1
ATOM 1658 C C . THR A 1 200 ? 12.181 26.113 -0.827 1.00 89.38 200 THR A C 1
ATOM 1660 O O . THR A 1 200 ? 11.231 26.674 -0.282 1.00 89.38 200 THR A O 1
ATOM 1663 N N . TYR A 1 201 ? 12.232 24.778 -0.923 1.00 90.81 201 TYR A N 1
ATOM 1664 C CA . TYR A 1 201 ? 11.139 23.921 -0.444 1.00 90.81 201 TYR A CA 1
ATOM 1665 C C . TYR A 1 201 ? 10.871 24.096 1.058 1.00 90.81 201 TYR A C 1
ATOM 1667 O O . TYR A 1 201 ? 9.720 24.091 1.500 1.00 90.81 201 TYR A O 1
ATOM 1675 N N . ASN A 1 202 ? 11.926 24.272 1.859 1.00 89.69 202 ASN A N 1
ATOM 1676 C CA . ASN A 1 202 ? 11.797 24.435 3.305 1.00 89.69 202 ASN A CA 1
ATOM 1677 C C . ASN A 1 202 ? 11.235 25.800 3.729 1.00 89.69 202 ASN A C 1
ATOM 1679 O O . ASN A 1 202 ? 10.612 25.869 4.790 1.00 89.69 202 ASN A O 1
ATOM 1683 N N . GLU A 1 203 ? 11.406 26.839 2.913 1.00 89.38 203 GLU A N 1
ATOM 1684 C CA . GLU A 1 203 ? 10.821 28.173 3.117 1.00 89.38 203 GLU A CA 1
ATOM 1685 C C . GLU A 1 203 ? 9.335 28.215 2.724 1.00 89.38 203 GLU A C 1
ATOM 1687 O O . GLU A 1 203 ? 8.556 29.009 3.252 1.00 89.38 203 GLU A O 1
ATOM 1692 N N . HIS A 1 204 ? 8.915 27.338 1.808 1.00 85.69 204 HIS A N 1
ATOM 1693 C CA . HIS A 1 204 ? 7.578 27.340 1.210 1.00 85.69 204 HIS A CA 1
ATOM 1694 C C . HIS A 1 204 ? 6.908 25.959 1.284 1.00 85.69 204 HIS A C 1
ATOM 1696 O O . HIS A 1 204 ? 6.373 25.446 0.294 1.00 85.69 204 HIS A O 1
ATOM 1702 N N . LYS A 1 205 ? 6.924 25.352 2.482 1.00 71.75 205 LYS A N 1
ATOM 1703 C CA . LYS A 1 205 ? 6.374 24.017 2.799 1.00 71.75 205 LYS A CA 1
ATOM 1704 C C . LYS A 1 205 ? 4.847 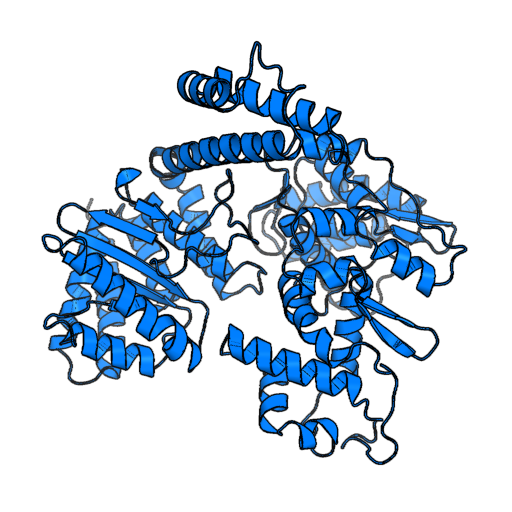23.955 2.644 1.00 71.75 205 LYS A C 1
ATOM 1706 O O . LYS A 1 205 ? 4.138 23.902 3.641 1.00 71.75 205 LYS A O 1
ATOM 1711 N N . SER A 1 206 ? 4.338 24.018 1.416 1.00 72.56 206 SER A N 1
ATOM 1712 C CA . SER A 1 206 ? 2.937 23.791 0.985 1.00 72.56 206 SER A CA 1
ATOM 1713 C C . SER A 1 206 ? 2.601 24.555 -0.296 1.00 72.56 206 SER A C 1
ATOM 1715 O O . SER A 1 206 ? 1.604 24.238 -0.942 1.00 72.56 206 SER A O 1
ATOM 1717 N N . ASP A 1 207 ? 3.425 25.526 -0.698 1.00 85.75 207 ASP A N 1
ATOM 1718 C CA . ASP A 1 207 ? 3.163 26.334 -1.886 1.00 85.75 207 ASP A CA 1
ATOM 1719 C C . ASP A 1 207 ? 3.517 25.540 -3.147 1.00 85.75 207 ASP A C 1
ATOM 1721 O O . ASP A 1 207 ? 4.676 25.422 -3.558 1.00 85.75 207 ASP A O 1
ATOM 1725 N N . LYS A 1 208 ? 2.499 24.918 -3.740 1.00 83.69 208 LYS A N 1
ATOM 1726 C CA . LYS A 1 208 ? 2.664 24.028 -4.889 1.00 83.69 208 LYS A CA 1
ATOM 1727 C C . LYS A 1 208 ? 3.256 24.749 -6.100 1.00 83.69 208 LYS A C 1
ATOM 1729 O O . LYS A 1 208 ? 4.012 24.110 -6.831 1.00 83.69 208 LYS A O 1
ATOM 1734 N N . GLU A 1 209 ? 2.943 26.027 -6.306 1.00 87.50 209 GLU A N 1
ATOM 1735 C CA . GLU A 1 209 ? 3.404 26.793 -7.466 1.00 87.50 209 GLU A CA 1
ATOM 1736 C C . GLU A 1 209 ? 4.841 27.275 -7.282 1.00 87.50 209 GLU A C 1
ATOM 1738 O O . GLU A 1 209 ? 5.673 27.052 -8.164 1.00 87.50 209 GLU A O 1
ATOM 1743 N N . LYS A 1 210 ? 5.197 27.804 -6.106 1.00 88.62 210 LYS A N 1
ATOM 1744 C CA . LYS A 1 210 ? 6.601 28.147 -5.822 1.00 88.62 210 LYS A CA 1
ATOM 1745 C C . LYS A 1 210 ? 7.507 26.927 -5.903 1.00 88.62 210 LYS A C 1
ATOM 1747 O O . LYS A 1 210 ? 8.584 27.004 -6.488 1.00 88.62 210 LYS A O 1
ATOM 1752 N N . ASN A 1 211 ? 7.044 25.779 -5.409 1.00 89.19 211 ASN A N 1
ATOM 1753 C CA . ASN A 1 211 ? 7.796 24.532 -5.512 1.00 89.19 211 ASN A CA 1
ATOM 1754 C C . ASN A 1 211 ? 7.940 24.043 -6.968 1.00 89.19 211 ASN A C 1
ATOM 1756 O O . ASN A 1 211 ? 8.992 23.507 -7.307 1.00 89.19 211 ASN A O 1
ATOM 1760 N N . LYS A 1 212 ? 6.962 24.285 -7.864 1.00 89.00 212 LYS A N 1
ATOM 1761 C CA . LYS A 1 212 ? 7.129 24.027 -9.318 1.00 89.00 212 LYS A CA 1
ATOM 1762 C C . LYS A 1 212 ? 8.261 24.852 -9.899 1.00 89.00 212 LYS A C 1
ATOM 1764 O O . LYS A 1 212 ? 9.120 24.313 -10.592 1.00 89.00 212 LYS A O 1
ATOM 1769 N N . VAL A 1 213 ? 8.225 26.157 -9.639 1.00 89.75 213 VAL A N 1
ATOM 1770 C CA . VAL A 1 213 ? 9.193 27.110 -10.186 1.00 89.75 213 VAL A CA 1
ATOM 1771 C C . VAL A 1 213 ? 10.590 26.796 -9.661 1.00 89.75 213 VAL A C 1
ATOM 1773 O O . VAL A 1 213 ? 11.532 26.719 -10.447 1.00 89.75 213 VAL A O 1
ATOM 1776 N N . ALA A 1 214 ? 10.713 26.534 -8.358 1.00 92.19 214 ALA A N 1
ATOM 1777 C CA . ALA A 1 214 ? 11.968 26.131 -7.734 1.00 92.19 214 ALA A CA 1
ATOM 1778 C C . ALA A 1 214 ? 12.520 24.847 -8.361 1.00 92.19 214 ALA A C 1
ATOM 1780 O O . ALA A 1 214 ? 13.669 24.828 -8.791 1.00 92.19 214 ALA A O 1
ATOM 1781 N N . TRP A 1 215 ? 11.688 23.808 -8.493 1.00 93.12 215 TRP A N 1
ATOM 1782 C CA . TRP A 1 215 ? 12.107 22.537 -9.081 1.00 93.12 215 TRP A CA 1
ATOM 1783 C C . TRP A 1 215 ? 12.603 22.704 -10.520 1.00 93.12 215 TRP A C 1
ATOM 1785 O O . TRP A 1 215 ? 13.658 22.181 -10.866 1.00 93.12 215 TRP A O 1
ATOM 1795 N N . LYS A 1 216 ? 11.887 23.480 -11.346 1.00 91.25 216 LYS A N 1
ATOM 1796 C CA . LYS A 1 216 ? 12.295 23.772 -12.728 1.00 91.25 216 LYS A CA 1
ATOM 1797 C C . LYS A 1 216 ? 13.624 24.519 -12.785 1.00 91.25 216 LYS A C 1
ATOM 1799 O O . LYS A 1 216 ? 14.499 24.126 -13.546 1.00 91.25 216 LYS A O 1
ATOM 1804 N N . LYS A 1 217 ? 13.796 25.555 -11.961 1.00 92.06 217 LYS A N 1
ATOM 1805 C CA . LYS A 1 217 ? 15.047 26.320 -11.898 1.00 92.06 217 LYS A CA 1
ATOM 1806 C C . LYS A 1 217 ? 16.223 25.427 -11.503 1.00 92.06 217 LYS A C 1
ATOM 1808 O O . LYS A 1 217 ? 17.279 25.492 -12.124 1.00 92.06 217 LYS A O 1
ATOM 1813 N N . THR A 1 218 ? 16.031 24.564 -10.506 1.00 95.19 218 THR A N 1
ATOM 1814 C CA . THR A 1 218 ? 17.024 23.554 -10.131 1.00 95.19 218 THR A CA 1
ATOM 1815 C C . THR A 1 218 ? 17.289 22.598 -11.297 1.00 95.19 218 THR A C 1
ATOM 1817 O O . THR A 1 218 ? 18.442 22.322 -11.610 1.00 95.19 218 THR A O 1
ATOM 1820 N N . TYR A 1 219 ? 16.253 22.123 -11.989 1.00 92.94 219 TYR A N 1
ATOM 1821 C CA . TYR A 1 219 ? 16.425 21.244 -13.143 1.00 92.94 219 TYR A CA 1
ATOM 1822 C C . TYR A 1 219 ? 17.308 21.883 -14.225 1.00 92.94 219 TYR A C 1
ATOM 1824 O O . TYR A 1 219 ? 18.317 21.300 -14.613 1.00 92.94 219 TYR A O 1
ATOM 1832 N N . GLU A 1 220 ? 16.969 23.099 -14.654 1.00 91.81 220 GLU A N 1
ATOM 1833 C CA . GLU A 1 220 ? 17.688 23.845 -15.697 1.00 91.81 220 GLU A CA 1
ATOM 1834 C C . GLU A 1 220 ? 19.126 24.196 -15.287 1.00 91.81 220 GLU A C 1
ATOM 1836 O O . GLU A 1 220 ? 20.005 24.311 -16.138 1.00 91.81 220 GLU A O 1
ATOM 1841 N N . GLN A 1 221 ? 19.382 24.340 -13.984 1.00 94.56 221 GLN A N 1
ATOM 1842 C CA . GLN A 1 221 ? 20.718 24.598 -13.453 1.00 94.56 221 GLN A CA 1
ATOM 1843 C C . GLN A 1 221 ? 21.622 23.354 -13.498 1.00 94.56 221 GLN A C 1
ATOM 1845 O O . GLN A 1 221 ? 22.817 23.472 -13.773 1.00 94.56 221 GLN A O 1
ATOM 1850 N N . PHE A 1 222 ? 21.088 22.172 -13.181 1.00 95.00 222 PHE A N 1
ATOM 1851 C CA . PHE A 1 222 ? 21.906 20.972 -12.965 1.00 95.00 222 PHE A CA 1
ATOM 1852 C C . PHE A 1 222 ? 21.909 19.998 -14.151 1.00 95.00 222 PHE A C 1
ATOM 1854 O O . PHE A 1 222 ? 22.902 19.284 -14.340 1.00 95.00 222 PHE A O 1
ATOM 1861 N N . PHE A 1 223 ? 20.863 19.997 -14.979 1.00 92.25 223 PHE A N 1
ATOM 1862 C CA . PHE A 1 223 ? 20.679 19.048 -16.077 1.00 92.25 223 PHE A CA 1
ATOM 1863 C C . PHE A 1 223 ? 20.614 19.768 -17.428 1.00 92.25 223 PHE A C 1
ATOM 1865 O O . PHE A 1 223 ? 19.903 20.750 -17.608 1.00 92.25 223 PHE A O 1
ATOM 1872 N N . SER A 1 224 ? 21.371 19.259 -18.397 1.00 84.25 224 SER A N 1
ATOM 1873 C CA . SER A 1 224 ? 21.543 19.850 -19.730 1.00 84.25 224 SER A CA 1
ATOM 1874 C C . SER A 1 224 ? 20.447 19.457 -20.720 1.00 84.25 224 SER A C 1
ATOM 1876 O O . SER A 1 224 ? 20.301 20.080 -21.775 1.00 84.25 224 SER A O 1
ATOM 1878 N N . THR A 1 225 ? 19.666 18.419 -20.401 1.00 79.69 225 THR A N 1
ATOM 1879 C CA . THR A 1 225 ? 18.582 17.975 -21.276 1.00 79.69 225 THR A CA 1
ATOM 1880 C C . THR A 1 225 ? 17.484 19.030 -21.300 1.00 79.69 225 THR A C 1
ATOM 1882 O O . THR A 1 225 ? 16.958 19.425 -20.265 1.00 79.69 225 THR A O 1
ATOM 1885 N N . LYS A 1 226 ? 17.115 19.485 -22.499 1.00 78.94 226 LYS A N 1
ATOM 1886 C CA . LYS A 1 226 ? 15.982 20.396 -22.653 1.00 78.94 226 LYS A CA 1
ATOM 1887 C C . LYS A 1 226 ? 14.681 19.647 -22.402 1.00 78.94 226 LYS A C 1
ATOM 1889 O O . LYS A 1 226 ? 14.494 18.530 -22.887 1.00 78.94 226 LYS A O 1
ATOM 1894 N N . LEU A 1 227 ? 13.768 20.298 -21.691 1.00 80.75 227 LEU A N 1
ATOM 1895 C CA . LEU A 1 227 ? 12.399 19.821 -21.574 1.00 80.75 227 LEU A CA 1
ATOM 1896 C C . LEU A 1 227 ? 11.757 19.802 -22.970 1.00 80.75 227 LEU A C 1
ATOM 1898 O O . LEU A 1 227 ? 11.914 20.722 -23.768 1.00 80.75 227 LEU A O 1
ATOM 1902 N N . THR A 1 228 ? 11.035 18.734 -23.284 1.00 79.50 228 THR A N 1
ATOM 1903 C CA . THR A 1 228 ? 10.166 18.684 -24.468 1.00 79.50 228 THR A CA 1
ATOM 1904 C C . THR A 1 228 ? 8.999 19.661 -24.315 1.00 79.50 228 THR A C 1
ATOM 1906 O O . THR A 1 228 ? 8.614 19.971 -23.193 1.00 79.50 228 THR A O 1
ATOM 1909 N N . LYS A 1 229 ? 8.336 20.059 -25.412 1.00 77.94 229 LYS A N 1
ATOM 1910 C CA . LYS A 1 229 ? 7.128 20.916 -25.355 1.00 77.94 229 LYS A CA 1
ATOM 1911 C C . LYS A 1 229 ? 6.071 20.400 -24.367 1.00 77.94 229 LYS A C 1
ATOM 1913 O O . LYS A 1 229 ? 5.418 21.181 -23.684 1.00 77.94 229 LYS A O 1
ATOM 1918 N N . THR A 1 230 ? 5.893 19.080 -24.293 1.00 72.56 230 THR A N 1
ATOM 1919 C CA . THR A 1 230 ? 4.965 18.441 -23.348 1.00 72.56 230 THR A CA 1
ATOM 1920 C C . THR A 1 230 ? 5.435 18.602 -21.908 1.00 72.56 230 THR A C 1
ATOM 1922 O O . THR A 1 230 ? 4.633 18.912 -21.036 1.00 72.56 230 THR A O 1
ATOM 1925 N N . GLN A 1 231 ? 6.731 18.428 -21.657 1.00 77.25 231 GLN A N 1
ATOM 1926 C CA . GLN A 1 231 ? 7.311 18.639 -20.336 1.00 77.25 231 GLN A CA 1
ATOM 1927 C C . GLN A 1 231 ? 7.268 20.124 -19.944 1.00 77.25 231 GLN A C 1
ATOM 1929 O O . GLN A 1 231 ? 6.887 20.428 -18.822 1.00 77.25 231 GLN A O 1
ATOM 1934 N N . GLU A 1 232 ? 7.575 21.057 -20.846 1.00 76.62 232 GLU A N 1
ATOM 1935 C CA . GLU A 1 232 ? 7.570 22.504 -20.580 1.00 76.62 232 GLU A CA 1
ATOM 1936 C C . GLU A 1 232 ? 6.219 23.024 -20.072 1.00 76.62 232 GLU A C 1
ATOM 1938 O O . GLU A 1 232 ? 6.216 23.858 -19.165 1.00 76.62 232 GLU A O 1
ATOM 1943 N N . LYS A 1 233 ? 5.093 22.496 -20.585 1.00 77.81 233 LYS A N 1
ATOM 1944 C CA . LYS A 1 233 ? 3.730 22.880 -20.160 1.00 77.81 233 LYS A CA 1
ATOM 1945 C C . LYS A 1 233 ? 3.509 22.762 -18.651 1.00 77.81 233 LYS A C 1
ATOM 1947 O O . LYS A 1 233 ? 2.842 23.613 -18.075 1.00 77.81 233 LYS A O 1
ATOM 1952 N N . ASP A 1 234 ? 4.117 21.761 -18.017 1.00 66.50 234 ASP A N 1
ATOM 1953 C CA . ASP A 1 234 ? 4.028 21.526 -16.573 1.00 66.50 234 ASP A CA 1
ATOM 1954 C C . ASP A 1 234 ? 5.354 21.804 -15.850 1.00 66.50 234 ASP A C 1
ATOM 1956 O O . ASP A 1 234 ? 5.619 21.237 -14.786 1.00 66.50 234 ASP A O 1
ATOM 1960 N N . CYS A 1 235 ? 6.224 22.647 -16.419 1.00 66.25 235 CYS A N 1
ATOM 1961 C CA . CYS A 1 235 ? 7.553 22.950 -15.873 1.00 66.25 235 CYS A CA 1
ATOM 1962 C C . CYS A 1 235 ? 8.453 21.706 -15.696 1.00 66.25 235 CYS A C 1
ATOM 1964 O O . CYS A 1 235 ? 9.255 21.630 -14.770 1.00 66.25 235 CYS A O 1
ATOM 1966 N N . GLY A 1 236 ? 8.267 20.684 -16.532 1.00 67.69 236 GLY A N 1
ATOM 1967 C CA . GLY A 1 236 ? 8.909 19.367 -16.468 1.00 67.69 236 GLY A CA 1
ATOM 1968 C C . GLY A 1 236 ? 8.358 18.466 -15.365 1.00 67.69 236 GLY A C 1
ATOM 1969 O O . GLY A 1 236 ? 8.422 17.244 -15.471 1.00 67.69 236 GLY A O 1
ATOM 1970 N N . ARG A 1 237 ? 7.751 19.059 -14.335 1.00 71.50 237 ARG A N 1
ATOM 1971 C CA . ARG A 1 237 ? 7.334 18.395 -13.104 1.00 71.50 237 ARG A CA 1
ATOM 1972 C C . ARG A 1 237 ? 6.388 17.232 -13.338 1.00 71.50 237 ARG A C 1
ATOM 1974 O O . ARG A 1 237 ? 6.657 16.159 -12.810 1.00 71.50 237 ARG A O 1
ATOM 1981 N N . SER A 1 238 ? 5.240 17.453 -13.991 1.00 73.75 238 SER A N 1
ATOM 1982 C CA . SER A 1 238 ? 4.138 16.472 -13.928 1.00 73.75 238 SER A CA 1
ATOM 1983 C C . SER A 1 238 ? 4.606 15.099 -14.406 1.00 73.75 238 SER A C 1
ATOM 1985 O O . SER A 1 238 ? 4.411 14.099 -13.724 1.00 73.75 238 SER A O 1
ATOM 1987 N N . TYR A 1 239 ? 5.369 15.086 -15.496 1.00 82.06 239 TYR A N 1
ATOM 1988 C CA . TYR A 1 239 ? 5.966 13.885 -16.063 1.00 82.06 239 TYR A CA 1
ATOM 1989 C C . TYR A 1 239 ? 6.917 13.156 -15.094 1.00 82.06 239 TYR A C 1
ATOM 1991 O O . TYR A 1 239 ? 6.744 11.968 -14.838 1.00 82.06 239 TYR A O 1
ATOM 1999 N N . TRP A 1 240 ? 7.891 13.855 -14.502 1.00 87.69 240 TRP A N 1
ATOM 2000 C CA . TRP A 1 240 ? 8.872 13.220 -13.609 1.00 87.69 240 TRP A CA 1
ATOM 2001 C C . TRP A 1 240 ? 8.293 12.865 -12.244 1.00 87.69 240 TRP A C 1
ATOM 2003 O O . TRP A 1 240 ? 8.605 11.820 -11.685 1.00 87.69 240 TRP A O 1
ATOM 2013 N N . THR A 1 241 ? 7.400 13.697 -11.710 1.00 87.25 241 THR A N 1
ATOM 2014 C CA . THR A 1 241 ? 6.707 13.375 -10.461 1.00 87.25 241 THR A CA 1
ATOM 2015 C C . THR A 1 241 ? 5.785 12.174 -10.636 1.00 87.25 241 THR A C 1
ATOM 2017 O O . THR A 1 241 ? 5.612 11.418 -9.687 1.00 87.25 241 THR A O 1
ATOM 2020 N N . ASP A 1 242 ? 5.208 11.929 -11.812 1.00 89.06 242 ASP A N 1
ATOM 2021 C CA . ASP A 1 242 ? 4.484 10.682 -12.088 1.00 89.06 242 ASP A CA 1
ATOM 2022 C C . ASP A 1 242 ? 5.393 9.451 -12.033 1.00 89.06 242 ASP A C 1
ATOM 2024 O O . ASP A 1 242 ? 4.968 8.414 -11.524 1.00 89.06 242 ASP A O 1
ATOM 2028 N N . TYR A 1 243 ? 6.649 9.576 -12.474 1.00 93.38 243 TYR A N 1
ATOM 2029 C CA . TYR A 1 243 ? 7.655 8.523 -12.297 1.00 93.38 243 TYR A CA 1
ATOM 2030 C C . TYR A 1 243 ? 7.991 8.324 -10.827 1.00 93.38 243 TYR A C 1
ATOM 2032 O O . TYR A 1 243 ? 7.981 7.190 -10.355 1.00 93.38 243 TYR A O 1
ATOM 2040 N N . SER A 1 244 ? 8.174 9.414 -10.078 1.00 94.19 244 SER A N 1
ATOM 2041 C CA . SER A 1 244 ? 8.362 9.344 -8.629 1.00 94.19 244 SER A CA 1
ATOM 2042 C C . SER A 1 244 ? 7.207 8.642 -7.923 1.00 94.19 244 SER A C 1
ATOM 2044 O O . SER A 1 244 ? 7.460 7.844 -7.035 1.00 94.19 244 SER A O 1
ATOM 2046 N N . ASP A 1 245 ? 5.951 8.908 -8.294 1.00 91.38 245 ASP A N 1
ATOM 2047 C CA . ASP A 1 245 ? 4.783 8.256 -7.675 1.00 91.38 245 ASP A CA 1
ATOM 2048 C C . ASP A 1 245 ? 4.782 6.749 -7.910 1.00 91.38 245 ASP A C 1
ATOM 2050 O O . ASP A 1 245 ? 4.647 5.963 -6.977 1.00 91.38 245 ASP A O 1
ATOM 2054 N N . ALA A 1 246 ? 4.965 6.348 -9.166 1.00 93.19 246 ALA A N 1
ATOM 2055 C CA . ALA A 1 246 ? 4.969 4.946 -9.555 1.00 93.19 246 ALA A CA 1
ATOM 2056 C C . ALA A 1 246 ? 6.166 4.184 -8.952 1.00 93.19 246 ALA A C 1
ATOM 2058 O O . ALA A 1 246 ? 6.031 3.036 -8.517 1.00 93.19 246 ALA A O 1
ATOM 2059 N N . PHE A 1 247 ? 7.320 4.846 -8.838 1.00 96.19 247 PHE A N 1
ATOM 2060 C CA . PHE A 1 247 ? 8.472 4.322 -8.114 1.00 96.19 247 PHE A CA 1
ATOM 2061 C C . PHE A 1 247 ? 8.183 4.183 -6.617 1.00 96.19 247 PHE A C 1
ATOM 2063 O O . PHE A 1 247 ? 8.362 3.100 -6.070 1.00 96.19 247 PHE A O 1
ATOM 2070 N N . ILE A 1 248 ? 7.657 5.227 -5.966 1.00 94.31 248 ILE A N 1
ATOM 2071 C CA . ILE A 1 248 ? 7.288 5.210 -4.541 1.00 94.31 248 ILE A CA 1
ATOM 2072 C C . ILE A 1 248 ? 6.348 4.046 -4.229 1.00 94.31 248 ILE A C 1
ATOM 2074 O O . ILE A 1 248 ? 6.576 3.339 -3.254 1.00 94.31 248 ILE A O 1
ATOM 2078 N N . ARG A 1 249 ? 5.332 3.796 -5.060 1.00 91.12 249 ARG A N 1
ATOM 2079 C CA . ARG A 1 249 ? 4.413 2.657 -4.879 1.00 91.12 249 ARG A CA 1
ATOM 2080 C C . ARG A 1 249 ? 5.153 1.324 -4.854 1.00 91.12 249 ARG A C 1
ATOM 2082 O O . ARG A 1 249 ? 4.907 0.503 -3.977 1.00 91.12 249 ARG A O 1
ATOM 2089 N N . SER A 1 250 ? 6.110 1.151 -5.764 1.00 94.25 250 SER A N 1
ATOM 2090 C CA . SER A 1 250 ? 6.950 -0.050 -5.827 1.00 94.25 250 SER A CA 1
ATOM 2091 C C . SER A 1 250 ? 7.877 -0.164 -4.612 1.00 94.25 250 SER A C 1
ATOM 2093 O O . SER A 1 250 ? 8.086 -1.255 -4.094 1.00 94.25 250 SER A O 1
ATOM 2095 N N . ILE A 1 251 ? 8.388 0.966 -4.119 1.00 94.75 251 ILE A N 1
ATOM 2096 C CA . ILE A 1 251 ? 9.258 1.051 -2.941 1.00 94.75 251 ILE A CA 1
ATOM 2097 C C . ILE A 1 251 ? 8.503 0.726 -1.653 1.00 94.75 251 ILE A C 1
ATOM 2099 O O . ILE A 1 251 ? 8.978 -0.084 -0.861 1.00 94.75 251 ILE A O 1
ATOM 2103 N N . ILE A 1 252 ? 7.318 1.300 -1.447 1.00 92.00 252 ILE A N 1
ATOM 2104 C CA . ILE A 1 252 ? 6.481 1.018 -0.272 1.00 92.00 252 ILE A CA 1
ATOM 2105 C C . ILE A 1 252 ? 6.066 -0.453 -0.234 1.00 92.00 252 ILE A C 1
ATOM 2107 O O . ILE A 1 252 ? 6.046 -1.062 0.832 1.00 92.00 252 ILE A O 1
ATOM 2111 N N . PHE A 1 253 ? 5.849 -1.061 -1.398 1.00 91.25 253 PHE A N 1
ATOM 2112 C CA . PHE A 1 253 ? 5.537 -2.481 -1.503 1.00 91.25 253 PHE A CA 1
ATOM 2113 C C . PHE A 1 253 ? 6.675 -3.416 -1.039 1.00 91.25 253 PHE A C 1
ATOM 2115 O O . PHE A 1 253 ? 6.409 -4.554 -0.662 1.00 91.25 253 PHE A O 1
ATOM 2122 N N . THR A 1 254 ? 7.935 -2.956 -1.007 1.00 93.19 254 THR A N 1
ATOM 2123 C CA . THR A 1 254 ? 9.069 -3.745 -0.470 1.00 93.19 254 THR A CA 1
ATOM 2124 C C . THR A 1 254 ? 9.014 -3.935 1.049 1.00 93.19 254 THR A C 1
ATOM 2126 O O . THR A 1 254 ? 9.796 -4.710 1.592 1.00 93.19 254 THR A O 1
ATOM 2129 N N . ASP A 1 255 ? 8.128 -3.216 1.745 1.00 90.75 255 ASP A N 1
ATOM 2130 C CA . ASP A 1 255 ? 7.948 -3.254 3.201 1.00 90.75 255 ASP A CA 1
ATOM 2131 C C . ASP A 1 255 ? 9.164 -2.795 4.038 1.00 90.75 255 ASP A C 1
ATOM 2133 O O . ASP A 1 255 ? 9.098 -2.760 5.262 1.00 90.75 255 ASP A O 1
ATOM 2137 N N . ILE A 1 256 ? 10.254 -2.352 3.402 1.00 94.12 256 ILE A N 1
ATOM 2138 C CA . ILE A 1 256 ? 11.422 -1.741 4.071 1.00 94.12 256 ILE A CA 1
ATOM 2139 C C . ILE A 1 256 ? 11.192 -0.248 4.340 1.00 94.12 256 ILE A C 1
ATOM 2141 O O . ILE A 1 256 ? 11.757 0.333 5.272 1.00 94.12 256 ILE A O 1
ATOM 2145 N N . PHE A 1 257 ? 10.347 0.386 3.528 1.00 94.88 257 PHE A N 1
ATOM 2146 C CA . PHE A 1 257 ? 10.116 1.826 3.543 1.00 94.88 257 PHE A CA 1
ATOM 2147 C C . PHE A 1 257 ? 8.697 2.168 3.994 1.00 94.88 257 PHE A C 1
ATOM 2149 O O . PHE A 1 257 ? 7.767 1.378 3.843 1.00 94.88 257 PHE A O 1
ATOM 2156 N N . ILE A 1 258 ? 8.538 3.371 4.537 1.00 91.69 258 ILE A N 1
ATOM 2157 C CA . ILE A 1 258 ? 7.265 3.942 4.974 1.00 91.69 258 ILE A CA 1
ATOM 2158 C C . ILE A 1 258 ? 7.098 5.341 4.387 1.00 91.69 258 ILE A C 1
ATOM 2160 O O . ILE A 1 258 ? 8.049 6.131 4.336 1.00 91.69 258 ILE A O 1
ATOM 2164 N N . ASP A 1 259 ? 5.879 5.658 3.964 1.00 88.94 259 ASP A N 1
ATOM 2165 C CA . ASP A 1 259 ? 5.486 6.975 3.497 1.00 88.94 259 ASP A CA 1
ATOM 2166 C C . ASP A 1 259 ? 4.696 7.759 4.558 1.00 88.94 259 ASP A C 1
ATOM 2168 O O . ASP A 1 259 ? 4.104 7.226 5.494 1.00 88.94 259 ASP A O 1
ATOM 2172 N N . SER A 1 260 ? 4.704 9.082 4.424 1.00 84.25 260 SER A N 1
ATOM 2173 C CA . SER A 1 260 ? 3.898 9.985 5.250 1.00 84.25 260 SER A CA 1
ATOM 2174 C C . SER A 1 260 ? 3.631 11.283 4.498 1.00 84.25 260 SER A C 1
ATOM 2176 O O . SER A 1 260 ? 4.474 11.728 3.718 1.00 84.25 260 SER A O 1
ATOM 2178 N N . GLY A 1 261 ? 2.513 11.943 4.785 1.00 78.56 261 GLY A N 1
ATOM 2179 C CA . GLY A 1 261 ? 2.092 13.146 4.067 1.00 78.56 261 GLY A CA 1
ATOM 2180 C C . GLY A 1 261 ? 1.113 12.827 2.938 1.00 78.56 261 GLY A C 1
ATOM 2181 O O . GLY A 1 261 ? 0.467 11.785 2.957 1.00 78.56 261 GLY A O 1
ATOM 2182 N N . ARG A 1 262 ? 0.951 13.762 1.996 1.00 76.25 262 ARG A N 1
ATOM 2183 C CA . ARG A 1 262 ? -0.006 13.648 0.887 1.00 76.25 262 ARG A CA 1
ATOM 2184 C C . ARG A 1 262 ? 0.570 14.252 -0.387 1.00 76.25 262 ARG A C 1
ATOM 2186 O O . ARG A 1 262 ? 1.249 15.282 -0.338 1.00 76.25 262 ARG A O 1
ATOM 2193 N N . GLY A 1 263 ? 0.218 13.649 -1.520 1.00 79.50 263 GLY A N 1
ATOM 2194 C CA . GLY A 1 263 ? 0.526 14.167 -2.848 1.00 79.50 263 GLY A CA 1
ATOM 2195 C C . GLY A 1 263 ? 2.027 14.317 -3.067 1.00 79.50 263 GLY A C 1
ATOM 2196 O O . GLY A 1 263 ? 2.809 13.400 -2.843 1.00 79.50 263 GLY A O 1
ATOM 2197 N N . GLU A 1 264 ? 2.455 15.485 -3.524 1.00 83.69 264 GLU A N 1
ATOM 2198 C CA . GLU A 1 264 ? 3.866 15.722 -3.832 1.00 83.69 264 GLU A CA 1
ATOM 2199 C C . GLU A 1 264 ? 4.718 16.021 -2.592 1.00 83.69 264 GLU A C 1
ATOM 2201 O O . GLU A 1 264 ? 5.944 15.956 -2.647 1.00 83.69 264 GLU A O 1
ATOM 2206 N N . SER A 1 265 ? 4.069 16.264 -1.455 1.00 83.88 265 SER A N 1
ATOM 2207 C CA . SER A 1 265 ? 4.721 16.406 -0.153 1.00 83.88 265 SER A CA 1
ATOM 2208 C C . SER A 1 265 ? 4.939 15.064 0.550 1.00 83.88 265 SER A C 1
ATOM 2210 O O . SER A 1 265 ? 5.469 15.059 1.663 1.00 83.88 265 SER A O 1
ATOM 2212 N N . THR A 1 266 ? 4.518 13.942 -0.051 1.00 86.88 266 THR A N 1
ATOM 2213 C CA . THR A 1 266 ? 4.738 12.597 0.496 1.00 86.88 266 THR A CA 1
ATOM 2214 C C . THR A 1 266 ? 6.228 12.352 0.692 1.00 86.88 266 THR A C 1
ATOM 2216 O O . THR A 1 266 ? 7.005 12.495 -0.250 1.00 86.88 266 THR A O 1
ATOM 2219 N N . LYS A 1 267 ? 6.614 12.008 1.923 1.00 91.81 267 LYS A N 1
ATOM 2220 C CA . LYS A 1 267 ? 7.987 11.733 2.360 1.00 91.81 267 LYS A CA 1
ATOM 2221 C C . LYS A 1 267 ? 8.173 10.246 2.601 1.00 91.81 267 LYS A C 1
ATOM 2223 O O . LYS A 1 267 ? 7.417 9.679 3.388 1.00 91.81 267 LYS A O 1
ATOM 2228 N N . ILE A 1 268 ? 9.219 9.679 2.019 1.00 95.88 268 ILE A N 1
ATOM 2229 C CA . ILE A 1 268 ? 9.642 8.291 2.197 1.00 95.88 268 ILE A CA 1
ATOM 2230 C C . ILE A 1 268 ? 10.774 8.226 3.211 1.00 95.88 268 ILE A C 1
ATOM 2232 O O . ILE A 1 268 ? 11.653 9.088 3.204 1.00 95.88 268 ILE A O 1
ATOM 2236 N N . ARG A 1 269 ? 10.738 7.221 4.086 1.00 96.38 269 ARG A N 1
ATOM 2237 C CA . ARG A 1 269 ? 11.771 6.890 5.079 1.00 96.38 269 ARG A CA 1
ATOM 2238 C C . ARG A 1 269 ? 11.945 5.380 5.147 1.00 96.38 269 ARG A C 1
ATOM 2240 O O . ARG A 1 269 ? 11.077 4.644 4.693 1.00 96.38 269 ARG A O 1
ATOM 2247 N N . VAL A 1 270 ? 13.031 4.918 5.752 1.00 96.62 270 VAL A N 1
ATOM 2248 C CA . VAL A 1 270 ? 13.184 3.499 6.105 1.00 96.62 270 VAL A CA 1
ATOM 2249 C C . VAL A 1 270 ? 12.500 3.247 7.446 1.00 96.62 270 VAL A C 1
ATOM 2251 O O . VAL A 1 270 ? 12.570 4.089 8.348 1.00 96.62 270 VAL A O 1
ATOM 2254 N N . LYS A 1 271 ? 11.866 2.086 7.588 1.00 92.62 271 LYS A N 1
ATOM 2255 C CA . LYS A 1 271 ? 11.293 1.630 8.855 1.00 92.62 271 LYS A CA 1
ATOM 2256 C C . LYS A 1 271 ? 12.393 1.326 9.866 1.00 92.62 271 LYS A C 1
ATOM 2258 O O . LYS A 1 271 ? 13.426 0.754 9.525 1.00 92.62 271 LYS A O 1
ATOM 2263 N N . ASP A 1 272 ? 12.154 1.653 11.131 1.00 88.75 272 ASP A N 1
ATOM 2264 C CA . ASP A 1 272 ? 13.177 1.528 12.177 1.00 88.75 272 ASP A CA 1
ATOM 2265 C C . ASP A 1 272 ? 13.611 0.077 12.435 1.00 88.75 272 ASP A C 1
ATOM 2267 O O . ASP A 1 272 ? 14.788 -0.182 12.689 1.00 88.75 272 ASP A O 1
ATOM 2271 N N . LEU A 1 273 ? 12.689 -0.884 12.314 1.00 88.06 273 L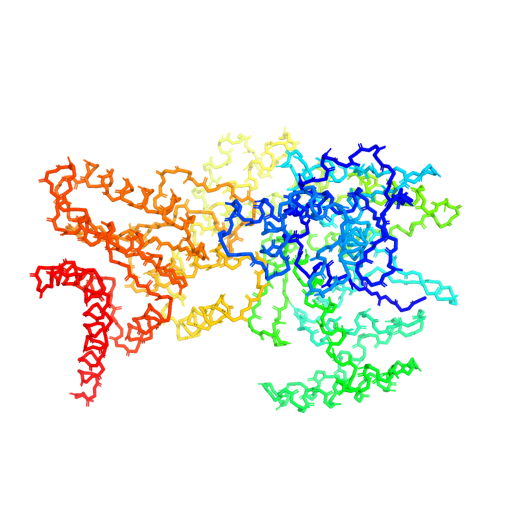EU A N 1
ATOM 2272 C CA . LEU A 1 273 ? 13.004 -2.311 12.458 1.00 88.06 273 LEU A CA 1
ATOM 2273 C C . LEU A 1 273 ? 13.738 -2.905 11.250 1.00 88.06 273 LEU A C 1
ATOM 2275 O O . LEU A 1 273 ? 14.352 -3.960 11.386 1.00 88.06 273 LEU A O 1
ATOM 2279 N N . GLU A 1 274 ? 13.740 -2.219 10.106 1.00 92.38 274 GLU A N 1
ATOM 2280 C CA . GLU A 1 274 ? 14.364 -2.697 8.866 1.00 92.38 274 GLU A CA 1
ATOM 2281 C C . GLU A 1 274 ? 15.683 -1.967 8.551 1.00 92.38 274 GLU A C 1
ATOM 2283 O O . GLU A 1 274 ? 16.259 -2.140 7.478 1.00 92.38 274 GLU A O 1
ATOM 2288 N N . ARG A 1 275 ? 16.216 -1.179 9.500 1.00 92.81 275 ARG A N 1
ATOM 2289 C CA . ARG A 1 275 ? 17.478 -0.435 9.329 1.00 92.81 275 ARG A CA 1
ATOM 2290 C C . ARG A 1 275 ? 18.686 -1.326 9.069 1.00 92.81 275 ARG A C 1
ATOM 2292 O O . ARG A 1 275 ? 19.519 -0.966 8.248 1.00 92.81 275 ARG A O 1
ATOM 2299 N N . ASP A 1 276 ? 18.777 -2.481 9.726 1.00 92.69 276 ASP A N 1
ATOM 2300 C CA . ASP A 1 276 ? 19.884 -3.415 9.489 1.00 92.69 276 ASP A CA 1
ATOM 2301 C C . ASP A 1 276 ? 19.841 -3.971 8.052 1.00 92.69 276 ASP A C 1
ATOM 2303 O O . ASP A 1 276 ? 20.861 -3.962 7.367 1.00 92.69 276 ASP A O 1
ATOM 2307 N N . LYS A 1 277 ? 18.653 -4.333 7.541 1.00 95.00 277 LYS A N 1
ATOM 2308 C CA . LYS A 1 277 ? 18.474 -4.723 6.130 1.00 95.00 277 LYS A CA 1
ATOM 2309 C C . LYS A 1 277 ? 18.817 -3.579 5.178 1.00 95.00 277 LYS A C 1
ATOM 2311 O O . LYS A 1 277 ? 19.519 -3.790 4.196 1.00 95.00 277 LYS A O 1
ATOM 2316 N N . PHE A 1 278 ? 18.380 -2.358 5.481 1.00 96.88 278 PHE A N 1
ATOM 2317 C CA . PHE A 1 278 ? 18.725 -1.178 4.687 1.00 96.88 278 PHE A CA 1
ATOM 2318 C C . PHE A 1 278 ? 20.238 -0.926 4.619 1.00 96.88 278 PHE A C 1
ATOM 2320 O O . PHE A 1 278 ? 20.754 -0.644 3.542 1.00 96.88 278 PHE A O 1
ATOM 2327 N N . ASN A 1 279 ? 20.963 -1.098 5.726 1.00 95.81 279 ASN A N 1
ATOM 2328 C CA . ASN A 1 279 ? 22.421 -0.959 5.739 1.00 95.81 279 ASN A CA 1
ATOM 2329 C C . ASN A 1 279 ? 23.110 -2.005 4.853 1.00 95.81 279 ASN A C 1
ATOM 2331 O O . ASN A 1 279 ? 24.074 -1.677 4.167 1.00 95.81 279 ASN A O 1
ATOM 2335 N N . LEU A 1 280 ? 22.591 -3.234 4.809 1.00 95.56 280 LEU A N 1
ATOM 2336 C CA . LEU A 1 280 ? 23.091 -4.255 3.888 1.00 95.56 280 LEU A CA 1
ATOM 2337 C C . LEU A 1 280 ? 22.784 -3.932 2.418 1.00 95.56 280 LEU A C 1
ATOM 2339 O O . LEU A 1 280 ? 23.561 -4.282 1.536 1.00 95.56 280 LEU A O 1
ATOM 2343 N N . LEU A 1 281 ? 21.667 -3.254 2.129 1.00 96.62 281 LEU A N 1
ATOM 2344 C CA . LEU A 1 281 ? 21.389 -2.765 0.773 1.00 96.62 281 LEU A CA 1
ATOM 2345 C C . LEU A 1 281 ? 22.382 -1.674 0.354 1.00 96.62 281 LEU A C 1
ATOM 2347 O O . LEU A 1 281 ? 22.771 -1.634 -0.809 1.00 96.62 281 LEU A O 1
ATOM 2351 N N . LEU A 1 282 ? 22.817 -0.811 1.280 1.00 96.56 282 LEU A N 1
ATOM 2352 C CA . LEU A 1 282 ? 23.823 0.223 1.001 1.00 96.56 282 LEU A CA 1
ATOM 2353 C C . LEU A 1 282 ? 25.198 -0.365 0.658 1.00 96.56 282 LEU A C 1
ATOM 2355 O O . LEU A 1 282 ? 25.916 0.219 -0.151 1.00 96.56 282 LEU A O 1
ATOM 2359 N N . SER A 1 283 ? 25.563 -1.500 1.261 1.00 93.69 283 SER A N 1
ATOM 2360 C CA . SER A 1 283 ? 26.813 -2.215 0.971 1.00 93.69 283 SER A CA 1
ATOM 2361 C C . SER A 1 283 ? 26.692 -3.226 -0.172 1.00 93.69 283 SER A C 1
ATOM 2363 O O . SER A 1 283 ? 27.682 -3.869 -0.527 1.00 93.69 283 SER A O 1
ATOM 2365 N N . PHE A 1 284 ? 25.502 -3.385 -0.757 1.00 94.75 284 PHE A N 1
ATOM 2366 C CA . PHE A 1 284 ? 25.275 -4.342 -1.829 1.00 94.75 284 PHE A CA 1
ATOM 2367 C C . PHE A 1 284 ? 26.018 -3.943 -3.109 1.00 94.75 284 PHE A C 1
ATOM 2369 O O . PHE A 1 284 ? 25.986 -2.790 -3.541 1.00 94.75 284 PHE A O 1
ATOM 2376 N N . ASN A 1 285 ? 26.644 -4.924 -3.760 1.00 93.06 285 ASN A N 1
ATOM 2377 C CA . ASN A 1 285 ? 27.315 -4.719 -5.038 1.00 93.06 285 ASN A CA 1
ATOM 2378 C C . ASN A 1 285 ? 26.331 -4.893 -6.207 1.00 93.06 285 ASN A C 1
ATOM 2380 O O . ASN A 1 285 ? 26.027 -6.016 -6.616 1.00 93.06 285 ASN A O 1
ATOM 2384 N N . PHE A 1 286 ? 25.840 -3.779 -6.751 1.00 93.44 286 PHE A N 1
ATOM 2385 C CA . PHE A 1 286 ? 24.912 -3.776 -7.881 1.00 93.44 286 PHE A CA 1
ATOM 2386 C C . PHE A 1 286 ? 25.602 -4.238 -9.170 1.00 93.44 286 PHE A C 1
ATOM 2388 O O . PHE A 1 286 ? 26.540 -3.612 -9.664 1.00 93.44 286 PHE A O 1
ATOM 2395 N N . GLN A 1 287 ? 25.112 -5.339 -9.740 1.00 89.75 287 GLN A N 1
ATOM 2396 C CA . GLN A 1 287 ? 25.673 -5.925 -10.954 1.00 89.75 287 GLN A CA 1
ATOM 2397 C C . GLN A 1 287 ? 25.006 -5.349 -12.199 1.00 89.75 287 GLN A C 1
ATOM 2399 O O . GLN A 1 287 ? 23.806 -5.529 -12.414 1.00 89.75 287 GLN A O 1
ATOM 2404 N N . ILE A 1 288 ? 25.796 -4.671 -13.034 1.00 89.38 288 ILE A N 1
ATOM 2405 C CA . ILE A 1 288 ? 25.340 -4.172 -14.335 1.00 89.38 288 ILE A CA 1
ATOM 2406 C C . ILE A 1 288 ? 24.929 -5.374 -15.203 1.00 89.38 288 ILE A C 1
ATOM 2408 O O . ILE A 1 288 ? 25.734 -6.294 -15.358 1.00 89.38 288 ILE A O 1
ATOM 2412 N N . PRO A 1 289 ? 23.706 -5.380 -15.772 1.00 84.12 289 PRO A N 1
ATOM 2413 C CA . PRO A 1 289 ? 23.278 -6.432 -16.684 1.00 84.12 289 PRO A CA 1
ATOM 2414 C C . PRO A 1 289 ? 24.244 -6.584 -17.862 1.00 84.12 289 PRO A C 1
ATOM 2416 O O . PRO A 1 289 ? 24.749 -5.592 -18.391 1.00 84.12 289 PRO A O 1
ATOM 2419 N N . ASP A 1 290 ? 24.465 -7.820 -18.308 1.00 84.38 290 ASP A N 1
ATOM 2420 C CA . ASP A 1 290 ? 25.269 -8.076 -19.499 1.00 84.38 290 ASP A CA 1
ATOM 2421 C C . ASP A 1 290 ? 24.509 -7.644 -20.763 1.00 84.38 290 ASP A C 1
ATOM 2423 O O . ASP A 1 290 ? 23.606 -8.328 -21.255 1.00 84.38 290 ASP A O 1
ATOM 2427 N N . TYR A 1 291 ? 24.891 -6.482 -21.288 1.00 78.75 291 TYR A N 1
ATOM 2428 C CA . TYR A 1 291 ? 24.299 -5.903 -22.489 1.00 78.75 291 TYR A CA 1
ATOM 2429 C C . TYR A 1 291 ? 24.758 -6.557 -23.796 1.00 78.75 291 TYR A C 1
ATOM 2431 O O . TYR A 1 291 ? 24.192 -6.240 -24.841 1.00 78.75 291 TYR A O 1
ATOM 2439 N N . SER A 1 292 ? 25.738 -7.469 -23.760 1.00 77.81 292 SER A N 1
ATOM 2440 C CA . SER A 1 292 ? 26.110 -8.272 -24.934 1.00 77.81 292 SER A CA 1
ATOM 2441 C C . SER A 1 292 ? 25.044 -9.320 -25.278 1.00 77.81 292 SER A C 1
ATOM 2443 O O . SER A 1 292 ? 24.949 -9.779 -26.417 1.00 77.81 292 SER A O 1
ATOM 2445 N N . LEU A 1 293 ? 24.196 -9.666 -24.306 1.00 76.81 293 LEU A N 1
ATOM 2446 C CA . LEU A 1 293 ? 23.074 -10.572 -24.495 1.00 76.81 293 LEU A CA 1
ATOM 2447 C C . LEU A 1 293 ? 21.998 -9.946 -25.389 1.00 76.81 293 LEU A C 1
ATOM 2449 O O . LEU A 1 293 ? 21.744 -8.743 -25.342 1.00 76.81 293 LEU A O 1
ATOM 2453 N N . SER A 1 294 ? 21.278 -10.783 -26.139 1.00 80.06 294 SER A N 1
ATOM 2454 C CA . SER A 1 294 ? 20.066 -10.349 -26.843 1.00 80.06 294 SER A CA 1
ATOM 2455 C C . SER A 1 294 ? 19.034 -9.788 -25.859 1.00 80.06 294 SER A C 1
ATOM 2457 O O . SER A 1 294 ? 18.959 -10.234 -24.711 1.00 80.06 294 SER A O 1
ATOM 2459 N N . SER A 1 295 ? 18.170 -8.866 -26.301 1.00 78.31 295 SER A N 1
ATOM 2460 C CA . SER A 1 295 ? 17.112 -8.292 -25.450 1.00 78.31 295 SER A CA 1
ATOM 2461 C C . SER A 1 295 ? 16.243 -9.364 -24.774 1.00 78.31 295 SER A C 1
ATOM 2463 O O . SER A 1 295 ? 15.823 -9.198 -23.632 1.00 78.31 295 SER A O 1
ATOM 2465 N N . LYS A 1 296 ? 16.043 -10.510 -25.441 1.00 76.25 296 LYS A N 1
ATOM 2466 C CA . LYS A 1 296 ? 15.364 -11.694 -24.896 1.00 76.25 296 LYS A CA 1
ATOM 2467 C C . LYS A 1 296 ? 16.137 -12.360 -23.752 1.00 76.25 296 LYS A C 1
ATOM 2469 O O . LYS A 1 296 ? 15.553 -12.742 -22.741 1.00 76.25 296 LYS A O 1
ATOM 2474 N N . ASN A 1 297 ? 17.447 -12.522 -23.891 1.00 81.88 297 ASN A N 1
ATOM 2475 C CA . ASN A 1 297 ? 18.269 -13.097 -22.829 1.00 81.88 297 ASN A CA 1
ATOM 2476 C C . ASN A 1 297 ? 18.415 -12.127 -21.649 1.00 81.88 297 ASN A C 1
ATOM 2478 O O . ASN A 1 297 ? 18.389 -12.569 -20.501 1.00 81.88 297 ASN A O 1
ATOM 2482 N N . GLN A 1 298 ? 18.456 -10.819 -21.916 1.00 84.88 298 GLN A N 1
ATOM 2483 C CA . GLN A 1 298 ? 18.435 -9.780 -20.883 1.00 84.88 298 GLN A CA 1
ATOM 2484 C C . GLN A 1 298 ? 17.147 -9.835 -20.054 1.00 84.88 298 GLN A C 1
ATOM 2486 O O . GLN A 1 298 ? 17.222 -9.901 -18.829 1.00 84.88 298 GLN A O 1
ATOM 2491 N N . ILE A 1 299 ? 15.966 -9.882 -20.687 1.00 86.38 299 ILE A N 1
ATOM 2492 C CA . ILE A 1 299 ? 14.690 -9.960 -19.954 1.00 86.38 299 ILE A CA 1
ATOM 2493 C C . ILE A 1 299 ? 14.540 -11.287 -19.199 1.00 86.38 299 ILE A C 1
ATOM 2495 O O . ILE A 1 299 ? 14.046 -11.302 -18.075 1.00 86.38 299 ILE A O 1
ATOM 2499 N N . LYS A 1 300 ? 15.036 -12.400 -19.759 1.00 85.19 300 LYS A N 1
ATOM 2500 C CA . LYS A 1 300 ? 15.072 -13.689 -19.053 1.00 85.19 300 LYS A CA 1
ATOM 2501 C C . LYS A 1 300 ? 15.979 -13.648 -17.831 1.00 85.19 300 LYS A C 1
ATOM 2503 O O . LYS A 1 300 ? 15.612 -14.215 -16.811 1.00 85.19 300 LYS A O 1
ATOM 2508 N N . TRP A 1 301 ? 17.143 -13.002 -17.910 1.00 90.75 301 TRP A N 1
ATOM 2509 C CA . TRP A 1 301 ? 17.981 -12.767 -16.735 1.00 90.75 301 TRP A CA 1
ATOM 2510 C C . TRP A 1 301 ? 17.251 -11.865 -15.736 1.00 90.75 301 TRP A C 1
ATOM 2512 O O . TRP A 1 301 ? 17.123 -12.222 -14.571 1.00 90.75 301 TRP A O 1
ATOM 2522 N N . TYR A 1 302 ? 16.684 -10.750 -16.188 1.00 92.12 302 TYR A N 1
ATOM 2523 C CA . TYR A 1 302 ? 15.988 -9.801 -15.322 1.00 92.12 302 TYR A CA 1
ATOM 2524 C C . TYR A 1 302 ? 14.809 -10.438 -14.565 1.00 92.12 302 TYR A C 1
ATOM 2526 O O . TYR A 1 302 ? 14.642 -10.207 -13.369 1.00 92.12 302 TYR A O 1
ATOM 2534 N N . GLY A 1 303 ? 14.033 -11.291 -15.237 1.00 94.12 303 GLY A N 1
ATOM 2535 C CA . GLY A 1 303 ? 12.886 -12.014 -14.681 1.00 94.12 303 GLY A CA 1
ATOM 2536 C C . GLY A 1 303 ? 13.202 -13.355 -14.007 1.00 94.12 303 GLY A C 1
ATOM 2537 O O . GLY A 1 303 ? 12.274 -14.124 -13.751 1.00 94.12 303 GLY A O 1
ATOM 2538 N N . LYS A 1 304 ? 14.474 -13.682 -13.740 1.00 92.88 304 LYS A N 1
ATOM 2539 C CA . LYS A 1 304 ? 14.846 -14.820 -12.876 1.00 92.88 304 LYS A CA 1
ATOM 2540 C C . LYS A 1 304 ? 14.713 -14.428 -11.409 1.00 92.88 304 LYS A C 1
ATOM 2542 O O . LYS A 1 304 ? 15.073 -13.317 -11.045 1.00 92.88 304 LYS A O 1
ATOM 2547 N N . LYS A 1 305 ? 14.241 -15.343 -10.562 1.00 88.56 305 LYS A N 1
ATOM 2548 C CA . LYS A 1 305 ? 14.073 -15.069 -9.122 1.00 88.56 305 LYS A CA 1
ATOM 2549 C C . LYS A 1 305 ? 15.382 -15.140 -8.321 1.00 88.56 305 LYS A C 1
ATOM 2551 O O . LYS A 1 305 ? 15.555 -14.369 -7.389 1.00 88.56 305 LYS A O 1
ATOM 2556 N N . ASP A 1 306 ? 16.317 -16.001 -8.734 1.00 85.94 306 ASP A N 1
ATOM 2557 C CA . ASP A 1 306 ? 17.483 -16.367 -7.909 1.00 85.94 306 ASP A CA 1
ATOM 2558 C C . ASP A 1 306 ? 18.831 -15.908 -8.500 1.00 85.94 306 ASP A C 1
ATOM 2560 O O . ASP A 1 306 ? 19.892 -16.296 -8.019 1.00 85.94 306 ASP A O 1
ATOM 2564 N N . ASN A 1 307 ? 18.829 -15.124 -9.584 1.00 88.00 307 ASN A N 1
ATOM 2565 C CA . ASN A 1 307 ? 20.071 -14.689 -10.242 1.00 88.00 307 ASN A CA 1
ATOM 2566 C C . ASN A 1 307 ? 20.775 -13.530 -9.523 1.00 88.00 307 ASN A C 1
ATOM 2568 O O . ASN A 1 307 ? 21.974 -13.340 -9.689 1.00 88.00 307 ASN A O 1
ATOM 2572 N N . VAL A 1 308 ? 20.016 -12.758 -8.752 1.00 89.81 308 VAL A N 1
ATOM 2573 C CA . VAL A 1 308 ? 20.506 -11.785 -7.783 1.00 89.81 308 VAL A CA 1
ATOM 2574 C C . VAL A 1 308 ? 19.863 -12.181 -6.468 1.00 89.81 308 VAL A C 1
ATOM 2576 O O . VAL A 1 308 ? 18.657 -12.384 -6.432 1.00 89.81 308 VAL A O 1
ATOM 2579 N N . LEU A 1 309 ? 20.642 -12.333 -5.406 1.00 90.00 309 LEU A N 1
ATOM 2580 C CA . LEU A 1 309 ? 20.126 -12.664 -4.080 1.00 90.00 309 LEU A CA 1
ATOM 2581 C C . LEU A 1 309 ? 20.132 -11.404 -3.217 1.00 90.00 309 LEU A C 1
ATOM 2583 O O . LEU A 1 309 ? 21.049 -10.586 -3.322 1.00 90.00 309 LEU A O 1
ATOM 2587 N N . LEU A 1 310 ? 19.112 -11.224 -2.377 1.00 92.81 310 LEU A N 1
ATOM 2588 C CA . LEU A 1 310 ? 19.123 -10.138 -1.399 1.00 92.81 310 LEU A CA 1
ATOM 2589 C C . LEU A 1 310 ? 20.276 -10.362 -0.411 1.00 92.81 310 LEU A C 1
ATOM 2591 O O . LEU A 1 310 ? 20.626 -11.515 -0.146 1.00 92.81 310 LEU A O 1
ATOM 2595 N N . PRO A 1 311 ? 20.844 -9.297 0.183 1.00 92.06 311 PRO A N 1
ATOM 2596 C CA . PRO A 1 311 ? 21.981 -9.435 1.090 1.00 92.06 311 PRO A CA 1
ATOM 2597 C C . PRO A 1 311 ? 21.744 -10.423 2.238 1.00 92.06 311 PRO A C 1
ATOM 2599 O O . PRO A 1 311 ? 22.669 -11.093 2.667 1.00 92.06 311 PRO A O 1
ATOM 2602 N N . TRP A 1 312 ? 20.500 -10.554 2.702 1.00 91.75 312 TRP A N 1
ATOM 2603 C CA . TRP A 1 312 ? 20.090 -11.478 3.764 1.00 91.75 312 TRP A CA 1
ATOM 2604 C C . TRP A 1 312 ? 19.509 -12.801 3.250 1.00 91.75 312 TRP A C 1
ATOM 2606 O O . TRP A 1 312 ? 18.912 -13.553 4.011 1.00 91.75 312 TRP A O 1
ATOM 2616 N N . 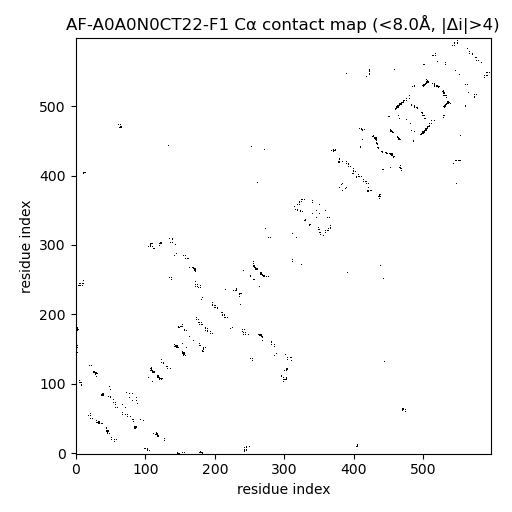ASN A 1 313 ? 19.674 -13.139 1.971 1.00 88.25 313 ASN A N 1
ATOM 2617 C CA . ASN A 1 313 ? 19.435 -14.500 1.477 1.00 88.25 313 ASN A CA 1
ATOM 2618 C C . ASN A 1 313 ? 20.671 -15.390 1.696 1.00 88.25 313 ASN A C 1
ATOM 2620 O O . ASN A 1 313 ? 21.042 -16.186 0.840 1.00 88.25 313 ASN A O 1
ATOM 2624 N N . ASN A 1 314 ? 21.318 -15.236 2.850 1.00 89.00 314 ASN A N 1
ATOM 2625 C CA . ASN A 1 314 ? 22.326 -16.154 3.346 1.00 89.00 314 ASN A CA 1
ATOM 2626 C C . ASN A 1 314 ? 22.176 -16.293 4.863 1.00 89.00 314 ASN A C 1
ATOM 2628 O O . ASN A 1 314 ? 21.749 -15.365 5.555 1.00 89.00 314 ASN A O 1
ATOM 2632 N N . HIS A 1 315 ? 22.551 -17.465 5.356 1.00 91.12 315 HIS A N 1
ATOM 2633 C CA . HIS A 1 315 ? 22.327 -17.870 6.735 1.00 91.12 315 HIS A CA 1
ATOM 2634 C C . HIS A 1 315 ? 22.987 -16.932 7.762 1.00 91.12 315 HIS A C 1
ATOM 2636 O O . HIS A 1 315 ? 22.382 -16.567 8.769 1.00 91.12 315 HIS A O 1
ATOM 2642 N N . ILE A 1 316 ? 24.211 -16.480 7.476 1.00 92.00 316 ILE A N 1
ATOM 2643 C CA . ILE A 1 316 ? 25.015 -15.645 8.378 1.00 92.00 316 ILE A CA 1
ATOM 2644 C C . ILE A 1 316 ? 24.349 -14.283 8.596 1.00 92.00 316 ILE A C 1
ATOM 2646 O O . ILE A 1 316 ? 24.218 -13.825 9.732 1.00 92.00 316 ILE A O 1
ATOM 2650 N N . GLU A 1 317 ? 23.880 -13.648 7.523 1.00 91.75 317 GLU A N 1
ATOM 2651 C CA . GLU A 1 317 ? 23.212 -12.348 7.620 1.00 91.75 317 GLU A CA 1
ATOM 2652 C C . GLU A 1 317 ? 21.831 -12.453 8.279 1.00 91.75 317 GLU A C 1
ATOM 2654 O O . GLU A 1 317 ? 21.454 -11.575 9.060 1.00 91.75 317 GLU A O 1
ATOM 2659 N N . LEU A 1 318 ? 21.092 -13.547 8.048 1.00 91.31 318 LEU A N 1
ATOM 2660 C CA . LEU A 1 318 ? 19.841 -13.813 8.770 1.00 91.31 318 LEU A CA 1
ATOM 2661 C C . LEU A 1 318 ? 20.080 -13.908 10.280 1.00 91.31 318 LEU A C 1
ATOM 2663 O O . LEU A 1 318 ? 19.379 -13.239 11.047 1.00 91.31 318 LEU A O 1
ATOM 2667 N N . ILE A 1 319 ? 21.096 -14.669 10.702 1.00 92.94 319 ILE A N 1
ATOM 2668 C CA . ILE A 1 319 ? 21.515 -14.740 12.108 1.00 92.94 319 ILE A CA 1
ATOM 2669 C C . ILE A 1 319 ? 21.828 -13.334 12.623 1.00 92.94 319 ILE A C 1
ATOM 2671 O O . ILE A 1 319 ? 21.280 -12.910 13.639 1.00 92.94 319 ILE A O 1
ATOM 2675 N N . HIS A 1 320 ? 22.660 -12.573 11.910 1.00 92.12 320 HIS A N 1
ATOM 2676 C CA . HIS A 1 320 ? 23.085 -11.246 12.346 1.00 92.12 320 HIS A CA 1
ATOM 2677 C C . HIS A 1 320 ? 21.905 -10.289 12.588 1.00 92.12 320 HIS A C 1
ATOM 2679 O O . HIS A 1 320 ? 21.815 -9.653 13.648 1.00 92.12 320 HIS A O 1
ATOM 2685 N N . ILE A 1 321 ? 20.982 -10.201 11.626 1.00 92.75 321 ILE A N 1
ATOM 2686 C CA . ILE A 1 321 ? 19.801 -9.331 11.701 1.00 92.75 321 ILE A CA 1
ATOM 2687 C C . ILE A 1 321 ? 18.898 -9.756 12.861 1.00 92.75 321 ILE A C 1
ATOM 2689 O O . ILE A 1 321 ? 18.498 -8.924 13.685 1.00 92.75 321 ILE A O 1
ATOM 2693 N N . VAL A 1 322 ? 18.572 -11.047 12.949 1.00 93.69 322 VAL A N 1
ATOM 2694 C CA . VAL A 1 322 ? 17.597 -11.538 13.928 1.00 93.69 322 VAL A CA 1
ATOM 2695 C C . VAL A 1 322 ? 18.182 -11.544 15.338 1.00 93.69 322 VAL A C 1
ATOM 2697 O O . VAL A 1 322 ? 17.491 -11.120 16.263 1.00 93.69 322 VAL A O 1
ATOM 2700 N N . SER A 1 323 ? 19.466 -11.860 15.522 1.00 92.44 323 SER A N 1
ATOM 2701 C CA . SER A 1 323 ? 20.154 -11.717 16.814 1.00 92.44 323 SER A CA 1
ATOM 2702 C C . SER A 1 323 ? 20.154 -10.271 17.312 1.00 92.44 323 SER A C 1
ATOM 2704 O O . SER A 1 323 ? 19.968 -10.031 18.505 1.00 92.44 323 SER A O 1
ATOM 2706 N N . LYS A 1 324 ? 20.323 -9.272 16.432 1.00 92.00 324 LYS A N 1
ATOM 2707 C CA . LYS A 1 324 ? 20.201 -7.854 16.821 1.00 92.00 324 LYS A CA 1
ATOM 2708 C C . LYS A 1 324 ? 18.782 -7.500 17.259 1.00 92.00 324 LYS A C 1
ATOM 2710 O O . LYS A 1 324 ? 18.616 -6.821 18.276 1.00 92.00 324 LYS A O 1
ATOM 2715 N N . LYS A 1 325 ? 17.761 -7.958 16.524 1.00 92.06 325 LYS A N 1
ATOM 2716 C CA . LYS A 1 325 ? 16.349 -7.776 16.907 1.00 92.06 325 LYS A CA 1
ATOM 2717 C C . LYS A 1 325 ? 16.049 -8.460 18.249 1.00 92.06 325 LYS A C 1
ATOM 2719 O O . LYS A 1 325 ? 15.418 -7.850 19.107 1.00 92.06 325 LYS A O 1
ATOM 2724 N N . LEU A 1 326 ? 16.576 -9.663 18.471 1.00 93.12 326 LEU A N 1
ATOM 2725 C CA . LEU A 1 326 ? 16.429 -10.420 19.715 1.00 93.12 326 LEU A CA 1
ATOM 2726 C C . LEU A 1 326 ? 17.109 -9.720 20.905 1.00 93.12 326 LEU A C 1
ATOM 2728 O O . LEU A 1 326 ? 16.498 -9.584 21.961 1.00 93.12 326 LEU A O 1
ATOM 2732 N N . LYS A 1 327 ? 18.316 -9.166 20.727 1.00 92.19 327 LYS A N 1
ATOM 2733 C CA . LYS A 1 327 ? 18.991 -8.348 21.756 1.00 92.19 327 LYS A CA 1
ATOM 2734 C C . LYS A 1 327 ? 18.200 -7.086 22.112 1.00 92.19 327 LYS A C 1
ATOM 2736 O O . LYS A 1 327 ? 18.087 -6.737 23.284 1.00 92.19 327 LYS A O 1
ATOM 2741 N N . LYS A 1 328 ? 17.619 -6.404 21.115 1.00 91.56 328 LYS A N 1
ATOM 2742 C CA . LYS A 1 328 ? 16.713 -5.261 21.350 1.00 91.56 328 LYS A CA 1
ATOM 2743 C C . LYS A 1 328 ? 15.439 -5.685 22.091 1.00 91.56 328 LYS A C 1
ATOM 2745 O O . LYS A 1 328 ? 14.910 -4.904 22.879 1.00 91.56 328 LYS A O 1
ATOM 2750 N N . LEU A 1 329 ? 14.941 -6.898 21.849 1.00 92.88 329 LEU A N 1
ATOM 2751 C CA . LEU A 1 329 ? 13.813 -7.455 22.592 1.00 92.88 329 LEU A CA 1
ATOM 2752 C C . LEU A 1 329 ? 14.200 -7.753 24.043 1.00 92.88 329 LEU A C 1
ATOM 2754 O O . LEU A 1 329 ? 13.454 -7.378 24.939 1.00 92.88 329 LEU A O 1
ATOM 2758 N N . GLN A 1 330 ? 15.376 -8.338 24.282 1.00 93.94 330 GLN A N 1
ATOM 2759 C CA . GLN A 1 330 ? 15.885 -8.642 25.622 1.00 93.94 330 GLN A CA 1
ATOM 2760 C C . GLN A 1 330 ? 15.903 -7.407 26.529 1.00 93.94 330 GLN A C 1
ATOM 2762 O O . GLN A 1 330 ? 15.455 -7.472 27.672 1.00 93.94 330 GLN A O 1
ATOM 2767 N N . THR A 1 331 ? 16.378 -6.268 26.014 1.00 93.00 331 THR A N 1
ATOM 2768 C CA . THR A 1 331 ? 16.422 -5.012 26.778 1.00 93.00 331 THR A CA 1
ATOM 2769 C C . THR A 1 331 ? 15.044 -4.382 26.967 1.00 93.00 331 THR A C 1
ATOM 2771 O O . THR A 1 331 ? 14.809 -3.724 27.978 1.00 93.00 331 THR A O 1
ATOM 2774 N N . LYS A 1 332 ? 14.124 -4.575 26.015 1.00 92.75 332 LYS A N 1
ATOM 2775 C CA . LYS A 1 332 ? 12.780 -3.985 26.055 1.00 92.75 332 LYS A CA 1
ATOM 2776 C C . LYS A 1 332 ? 11.785 -4.800 26.887 1.00 92.75 332 LYS A C 1
ATOM 2778 O O . LYS A 1 332 ? 10.942 -4.215 27.560 1.00 92.75 332 LYS A O 1
ATOM 2783 N N . ASN A 1 333 ? 11.836 -6.129 26.811 1.00 95.12 333 ASN A N 1
ATOM 2784 C CA . ASN A 1 333 ? 10.910 -7.038 27.479 1.00 95.12 333 ASN A CA 1
ATOM 2785 C C . ASN A 1 333 ? 11.567 -8.405 27.735 1.00 95.12 333 ASN A C 1
ATOM 2787 O O . ASN A 1 333 ? 11.515 -9.313 26.905 1.00 95.12 333 ASN A O 1
ATOM 2791 N N . LEU A 1 334 ? 12.156 -8.550 28.926 1.00 94.06 334 LEU A N 1
ATOM 2792 C CA . LEU A 1 334 ? 12.876 -9.759 29.331 1.00 94.06 334 LEU A CA 1
ATOM 2793 C C . LEU A 1 334 ? 11.980 -11.008 29.371 1.00 94.06 334 LEU A C 1
ATOM 2795 O O . LEU A 1 334 ? 12.446 -12.106 29.086 1.00 94.06 334 LEU A O 1
ATOM 2799 N N . ARG A 1 335 ? 10.691 -10.853 29.697 1.00 95.25 335 ARG A N 1
ATOM 2800 C CA . ARG A 1 335 ? 9.751 -11.979 29.765 1.00 95.25 335 ARG A CA 1
ATOM 2801 C C . ARG A 1 335 ? 9.491 -12.571 28.385 1.00 95.25 335 ARG A C 1
ATOM 2803 O O . ARG A 1 335 ? 9.594 -13.781 28.225 1.00 95.25 335 ARG A O 1
ATOM 2810 N N . GLU A 1 336 ? 9.153 -11.733 27.408 1.00 95.00 336 GLU A N 1
ATOM 2811 C CA . GLU A 1 336 ? 8.913 -12.219 26.046 1.00 95.00 336 GLU A CA 1
ATOM 2812 C C . GLU A 1 336 ? 10.194 -12.763 25.418 1.00 95.00 336 GLU A C 1
ATOM 2814 O O . GLU A 1 336 ? 10.164 -13.793 24.752 1.00 95.00 336 GLU A O 1
ATOM 2819 N N . TYR A 1 337 ? 11.331 -12.120 25.691 1.00 95.69 337 TYR A N 1
ATOM 2820 C CA . TYR A 1 337 ? 12.634 -12.659 25.328 1.00 95.69 337 TYR A CA 1
ATOM 2821 C C . TYR A 1 337 ? 12.822 -14.093 25.852 1.00 95.69 337 TYR A C 1
ATOM 2823 O O . TYR A 1 337 ? 13.059 -14.982 25.039 1.00 95.69 337 TYR A O 1
ATOM 2831 N N . ASN A 1 338 ? 12.629 -14.331 27.157 1.00 95.00 338 ASN A N 1
ATOM 2832 C CA . ASN A 1 338 ? 12.768 -15.663 27.756 1.00 95.00 338 ASN A CA 1
ATOM 2833 C C . ASN A 1 338 ? 11.799 -16.682 27.124 1.00 95.00 338 ASN A C 1
ATOM 2835 O O . ASN A 1 338 ? 12.209 -17.783 26.770 1.00 95.00 338 ASN A O 1
ATOM 2839 N N . ASN A 1 339 ? 10.535 -16.297 26.894 1.00 95.94 339 ASN A N 1
ATOM 2840 C CA . ASN A 1 339 ? 9.551 -17.163 26.233 1.00 95.94 339 ASN A CA 1
ATOM 2841 C C . ASN A 1 339 ? 10.023 -17.618 24.842 1.00 95.94 339 ASN A C 1
ATOM 2843 O O . ASN A 1 339 ? 9.868 -18.784 24.475 1.00 95.94 339 ASN A O 1
ATOM 2847 N N . LEU A 1 340 ? 10.562 -16.691 24.043 1.00 95.19 340 LEU A N 1
ATOM 2848 C CA . LEU A 1 340 ? 11.050 -17.003 22.702 1.00 95.19 340 LEU A CA 1
ATOM 2849 C C . LEU A 1 340 ? 12.340 -17.818 22.753 1.00 95.19 340 LEU A C 1
ATOM 2851 O O . LEU A 1 340 ? 12.469 -18.769 21.984 1.00 95.19 340 LEU A O 1
ATOM 2855 N N . THR A 1 341 ? 13.273 -17.505 23.655 1.00 94.75 341 THR A N 1
ATOM 2856 C CA . THR A 1 341 ? 14.494 -18.305 23.789 1.00 94.75 341 THR A CA 1
ATOM 2857 C C . THR A 1 341 ? 14.191 -19.729 24.224 1.00 94.75 341 THR A C 1
ATOM 2859 O O . THR A 1 341 ? 14.765 -20.650 23.655 1.00 94.75 341 THR A O 1
ATOM 2862 N N . ASP A 1 342 ? 13.230 -19.938 25.123 1.00 95.00 342 ASP A N 1
ATOM 2863 C CA . ASP A 1 342 ? 12.803 -21.280 25.529 1.00 95.00 342 ASP A CA 1
ATOM 2864 C C . ASP A 1 342 ? 12.121 -22.019 24.370 1.00 95.00 342 ASP A C 1
ATOM 2866 O O . ASP A 1 342 ? 12.475 -23.157 24.052 1.00 95.00 342 ASP A O 1
ATOM 2870 N N . LYS A 1 343 ? 11.185 -21.353 23.674 1.00 95.62 343 LYS A N 1
ATOM 2871 C CA . LYS A 1 343 ? 10.458 -21.922 22.527 1.00 95.62 343 LYS A CA 1
ATOM 2872 C C . LYS A 1 343 ? 11.397 -22.394 21.416 1.00 95.62 343 LYS A C 1
ATOM 2874 O O . LYS A 1 343 ? 11.177 -23.460 20.844 1.00 95.62 343 LYS A O 1
ATOM 2879 N N . PHE A 1 344 ? 12.407 -21.590 21.096 1.00 95.12 344 PHE A N 1
ATOM 2880 C CA . PHE A 1 344 ? 13.372 -21.865 20.031 1.00 95.12 344 PHE A CA 1
ATOM 2881 C C . PHE A 1 344 ? 14.665 -22.521 20.546 1.00 95.12 344 PHE A C 1
ATOM 2883 O O . PHE A 1 344 ? 15.586 -22.724 19.764 1.00 95.12 344 PHE A O 1
ATOM 2890 N N . LYS A 1 345 ? 14.745 -22.873 21.839 1.00 93.62 345 LYS A N 1
ATOM 2891 C CA . LYS A 1 345 ? 15.921 -23.492 22.484 1.00 93.62 345 LYS A CA 1
ATOM 2892 C C . LYS A 1 345 ? 17.226 -22.707 22.262 1.00 93.62 345 LYS A C 1
ATOM 2894 O O . LYS A 1 345 ? 18.283 -23.281 22.011 1.00 93.62 345 LYS A O 1
ATOM 2899 N N . ILE A 1 346 ? 17.142 -21.383 22.351 1.00 93.19 346 ILE A N 1
ATOM 2900 C CA . ILE A 1 346 ? 18.249 -20.444 22.146 1.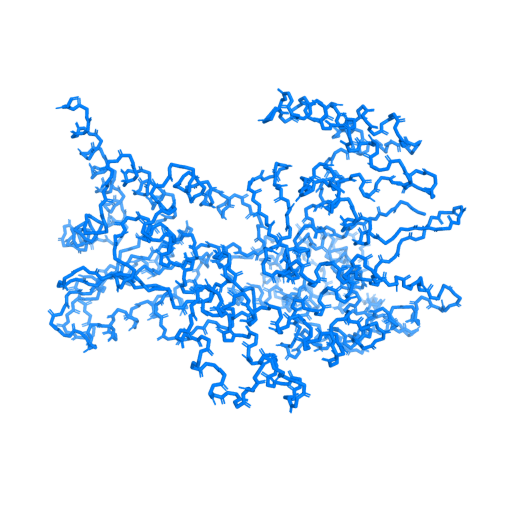00 93.19 346 ILE A CA 1
ATOM 2901 C C . ILE A 1 346 ? 19.032 -20.300 23.451 1.00 93.19 346 ILE A C 1
ATOM 2903 O O . ILE A 1 346 ? 18.461 -19.980 24.492 1.00 93.19 346 ILE A O 1
ATOM 2907 N N . SER A 1 347 ? 20.353 -20.455 23.384 1.00 85.56 347 SER A N 1
ATOM 2908 C CA . SER A 1 347 ? 21.266 -20.226 24.509 1.00 85.56 347 SER A CA 1
ATOM 2909 C C . SER A 1 347 ? 22.183 -19.042 24.208 1.00 85.56 347 SER A C 1
ATOM 2911 O O . SER A 1 347 ? 22.659 -18.901 23.088 1.00 85.56 347 SER A O 1
ATOM 2913 N N . ASN A 1 348 ? 22.433 -18.169 25.191 1.00 81.38 348 ASN A N 1
ATOM 2914 C CA . ASN A 1 348 ? 23.367 -17.037 25.078 1.00 81.38 348 ASN A CA 1
ATOM 2915 C C . ASN A 1 348 ? 23.155 -16.114 23.853 1.00 81.38 348 ASN A C 1
ATOM 2917 O O . ASN A 1 348 ? 24.121 -15.566 23.325 1.00 81.38 348 ASN A O 1
ATOM 2921 N N . ASN A 1 349 ? 21.905 -15.904 23.410 1.00 81.00 349 ASN A N 1
ATOM 2922 C CA . ASN A 1 349 ? 21.564 -15.163 22.178 1.00 81.00 349 ASN A CA 1
ATOM 2923 C C . ASN A 1 349 ? 22.138 -15.760 20.875 1.00 81.00 349 ASN A C 1
ATOM 2925 O O . ASN A 1 349 ? 22.104 -15.099 19.831 1.00 81.00 349 ASN A O 1
ATOM 2929 N N . ASP A 1 350 ? 22.661 -16.981 20.924 1.00 87.69 350 ASP A N 1
ATOM 2930 C CA . ASP A 1 350 ? 23.200 -17.674 19.768 1.00 87.69 350 ASP A CA 1
ATOM 2931 C C . ASP A 1 350 ? 22.094 -18.462 19.063 1.00 87.69 350 ASP A C 1
ATOM 2933 O O . ASP A 1 350 ? 21.509 -19.394 19.618 1.00 87.69 350 ASP A O 1
ATOM 2937 N N . ILE A 1 351 ? 21.798 -18.052 17.832 1.00 93.31 351 ILE A N 1
ATOM 2938 C CA . ILE A 1 351 ? 20.790 -18.674 16.967 1.00 93.31 351 ILE A CA 1
ATOM 2939 C C . ILE A 1 351 ? 21.426 -19.390 15.771 1.00 93.31 351 ILE A C 1
ATOM 2941 O O . ILE A 1 351 ? 20.717 -19.746 14.835 1.00 93.31 351 ILE A O 1
ATOM 2945 N N . SER A 1 352 ? 22.747 -19.605 15.795 1.00 91.38 352 SER A N 1
ATOM 2946 C CA . SER A 1 352 ? 23.503 -20.234 14.702 1.00 91.38 352 SER A CA 1
ATOM 2947 C C . SER A 1 352 ? 23.077 -21.667 14.378 1.00 91.38 352 SER A C 1
ATOM 2949 O O . SER A 1 352 ? 23.283 -22.126 13.261 1.00 91.38 352 SER A O 1
ATOM 2951 N N . ASN A 1 353 ? 22.458 -22.364 15.334 1.00 91.88 353 ASN A N 1
ATOM 2952 C CA . ASN A 1 353 ? 21.965 -23.731 15.152 1.00 91.88 353 ASN A CA 1
ATOM 2953 C C . ASN A 1 353 ? 20.536 -23.806 14.584 1.00 91.88 353 ASN A C 1
ATOM 2955 O O . ASN A 1 353 ? 20.056 -24.905 14.311 1.00 91.88 353 ASN A O 1
ATOM 2959 N N . LEU A 1 354 ? 19.830 -22.677 14.453 1.00 94.62 354 LEU A N 1
ATOM 2960 C CA . LEU A 1 354 ? 18.479 -22.652 13.890 1.00 94.62 354 LEU A CA 1
ATOM 2961 C C . LEU A 1 354 ? 18.537 -22.751 12.367 1.00 94.62 354 LEU A C 1
ATOM 2963 O O . LEU A 1 354 ? 19.448 -22.232 11.742 1.00 94.62 354 LEU A O 1
ATOM 2967 N N . THR A 1 355 ? 17.535 -23.353 11.742 1.00 95.00 355 THR A N 1
ATOM 2968 C CA . THR A 1 355 ? 17.366 -23.312 10.283 1.00 95.00 355 THR A CA 1
ATOM 2969 C C . THR A 1 355 ? 16.895 -21.931 9.807 1.00 95.00 355 THR A C 1
ATOM 2971 O O . THR A 1 355 ? 16.283 -21.176 10.561 1.00 95.00 355 THR A O 1
ATOM 2974 N N . ASP A 1 356 ? 17.069 -21.609 8.518 1.00 92.56 356 ASP A N 1
ATOM 2975 C CA . ASP A 1 356 ? 16.533 -20.369 7.922 1.00 92.56 356 ASP A CA 1
ATOM 2976 C C . ASP A 1 356 ? 15.025 -20.195 8.164 1.00 92.56 356 ASP A C 1
ATOM 2978 O O . ASP A 1 356 ? 14.538 -19.081 8.370 1.00 92.56 356 ASP A O 1
ATOM 2982 N N . TYR A 1 357 ? 14.273 -21.299 8.147 1.00 92.94 357 TYR A N 1
ATOM 2983 C CA . TYR A 1 357 ? 12.841 -21.293 8.433 1.00 92.94 357 TYR A CA 1
ATOM 2984 C C . TYR A 1 357 ? 12.555 -20.907 9.890 1.00 92.94 357 TYR A C 1
ATOM 2986 O O . TYR A 1 357 ? 11.701 -20.055 10.148 1.00 92.94 357 TYR A O 1
ATOM 2994 N N . GLU A 1 358 ? 13.286 -21.485 10.843 1.00 95.56 358 GLU A N 1
ATOM 2995 C CA . GLU A 1 358 ? 13.156 -21.158 12.265 1.00 95.56 358 GLU A CA 1
ATOM 2996 C C . GLU A 1 358 ? 13.581 -19.719 12.557 1.00 95.56 358 GLU A C 1
ATOM 2998 O O . GLU A 1 358 ? 12.883 -19.028 13.297 1.00 95.56 358 GLU A O 1
ATOM 3003 N N . ILE A 1 359 ? 14.646 -19.222 11.921 1.00 95.12 359 ILE A N 1
ATOM 3004 C CA . ILE A 1 359 ? 15.093 -17.829 12.059 1.00 95.12 359 ILE A CA 1
ATOM 3005 C C . ILE A 1 359 ? 14.025 -16.860 11.533 1.00 95.12 359 ILE A C 1
ATOM 3007 O O . ILE A 1 359 ? 13.687 -15.887 12.210 1.00 95.12 359 ILE A O 1
ATOM 3011 N N . LYS A 1 360 ? 13.431 -17.136 10.365 1.00 92.31 360 LYS A N 1
ATOM 3012 C CA . LYS A 1 360 ? 12.318 -16.333 9.822 1.00 92.31 360 LYS A CA 1
ATOM 3013 C C . LYS A 1 360 ? 11.074 -16.398 10.712 1.00 92.31 360 LYS A C 1
ATOM 3015 O O . LYS A 1 360 ? 10.385 -15.393 10.894 1.00 92.31 360 LYS A O 1
ATOM 3020 N N . SER A 1 361 ? 10.792 -17.562 11.297 1.00 94.75 361 SER A N 1
ATOM 3021 C CA . SER A 1 361 ? 9.708 -17.729 12.269 1.00 94.75 361 SER A CA 1
ATOM 3022 C C . SER A 1 361 ? 9.956 -16.893 13.529 1.00 94.75 361 SER A C 1
ATOM 3024 O O . SER A 1 361 ? 9.077 -16.139 13.955 1.00 94.75 361 SER A O 1
ATOM 3026 N N . LEU A 1 362 ? 11.173 -16.942 14.077 1.00 95.94 362 LEU A N 1
ATOM 3027 C CA . LEU A 1 362 ? 11.609 -16.123 15.206 1.00 95.94 362 LEU A CA 1
ATOM 3028 C C . LEU A 1 362 ? 11.494 -14.624 14.894 1.00 95.94 362 LEU A C 1
ATOM 3030 O O . LEU A 1 362 ? 10.917 -13.884 15.691 1.00 95.94 362 LEU A O 1
ATOM 3034 N N . GLU A 1 363 ? 11.955 -14.171 13.722 1.00 93.81 363 GLU A N 1
ATOM 3035 C CA . GLU A 1 363 ? 11.791 -12.778 13.280 1.00 93.81 363 GLU A CA 1
ATOM 3036 C C . GLU A 1 363 ? 10.310 -12.376 13.255 1.00 93.81 363 GLU A C 1
ATOM 3038 O O . GLU A 1 363 ? 9.947 -11.306 13.748 1.00 93.81 363 GLU A O 1
ATOM 3043 N N . SER A 1 364 ? 9.433 -13.246 12.745 1.00 92.25 364 SER A N 1
ATOM 3044 C CA . SER A 1 364 ? 7.990 -12.995 12.741 1.00 92.25 364 SER A CA 1
ATOM 3045 C C . SER A 1 364 ? 7.417 -12.877 14.155 1.00 92.25 364 SER A C 1
ATOM 3047 O O . SER A 1 364 ? 6.564 -12.020 14.384 1.00 92.25 364 SER A O 1
ATOM 3049 N N . HIS A 1 365 ? 7.864 -13.702 15.105 1.00 95.00 365 HIS A N 1
ATOM 3050 C CA . HIS A 1 365 ? 7.450 -13.602 16.506 1.00 95.00 365 HIS A CA 1
ATOM 3051 C C . HIS A 1 365 ? 7.896 -12.279 17.138 1.00 95.00 365 HIS A C 1
ATOM 3053 O O . HIS A 1 365 ? 7.081 -11.591 17.756 1.00 95.00 365 HIS A O 1
ATOM 3059 N N . ILE A 1 366 ? 9.147 -11.873 16.909 1.00 94.25 366 ILE A N 1
ATOM 3060 C CA . ILE A 1 366 ? 9.679 -10.593 17.391 1.00 94.25 366 ILE A CA 1
ATOM 3061 C C . ILE A 1 366 ? 8.890 -9.419 16.789 1.00 94.25 366 ILE A C 1
ATOM 3063 O O . ILE A 1 366 ? 8.465 -8.515 17.511 1.00 94.25 366 ILE A O 1
ATOM 3067 N N . ASN A 1 367 ? 8.635 -9.436 15.479 1.00 92.12 367 ASN A N 1
ATOM 3068 C CA . ASN A 1 367 ? 7.852 -8.397 14.807 1.00 92.12 367 ASN A CA 1
ATOM 3069 C C . ASN A 1 367 ? 6.411 -8.327 15.348 1.00 92.12 367 ASN A C 1
ATOM 3071 O O . ASN A 1 367 ? 5.897 -7.228 15.567 1.00 92.12 367 ASN A O 1
ATOM 3075 N N . ASN A 1 368 ? 5.770 -9.468 15.625 1.00 92.19 368 ASN A N 1
ATOM 3076 C CA . ASN A 1 368 ? 4.435 -9.510 16.232 1.00 92.19 368 ASN A CA 1
ATOM 3077 C C . ASN A 1 368 ? 4.426 -8.892 17.638 1.00 92.19 368 ASN A C 1
ATOM 3079 O O . ASN A 1 368 ? 3.521 -8.121 17.958 1.00 92.19 368 ASN A O 1
ATOM 3083 N N . PHE A 1 369 ? 5.452 -9.157 18.454 1.00 94.00 369 PHE A N 1
ATOM 3084 C CA . PHE A 1 369 ? 5.605 -8.504 19.754 1.00 94.00 369 PHE A CA 1
ATOM 3085 C C . PHE A 1 369 ? 5.678 -6.975 19.615 1.00 94.00 369 PHE A C 1
ATOM 3087 O O . PHE A 1 369 ? 4.898 -6.259 20.242 1.00 94.00 369 PHE A O 1
ATOM 3094 N N . TYR A 1 370 ? 6.563 -6.460 18.751 1.00 93.31 370 TYR A N 1
ATOM 3095 C CA . TYR A 1 370 ? 6.679 -5.013 18.532 1.00 93.31 370 TYR A CA 1
ATOM 3096 C C . TYR A 1 370 ? 5.388 -4.399 17.992 1.00 93.31 370 TYR A C 1
ATOM 3098 O O . TYR A 1 370 ? 5.043 -3.282 18.371 1.00 93.31 370 TYR A O 1
ATOM 3106 N N . THR A 1 371 ? 4.666 -5.130 17.145 1.00 92.19 371 THR A N 1
ATOM 3107 C CA . THR A 1 371 ? 3.356 -4.714 16.639 1.00 92.19 371 THR A CA 1
ATOM 3108 C C . THR A 1 371 ? 2.365 -4.528 17.785 1.00 92.19 371 THR A C 1
ATOM 3110 O O . THR A 1 371 ? 1.781 -3.454 17.911 1.00 92.19 371 THR A O 1
ATOM 3113 N N . ASN A 1 372 ? 2.233 -5.516 18.673 1.00 91.81 372 ASN A N 1
ATOM 3114 C CA . ASN A 1 372 ? 1.330 -5.444 19.825 1.00 91.81 372 ASN A CA 1
ATOM 3115 C C . ASN A 1 372 ? 1.708 -4.310 20.791 1.00 91.81 372 ASN A C 1
ATOM 3117 O O . ASN A 1 372 ? 0.843 -3.549 21.224 1.00 91.81 372 ASN A O 1
ATOM 3121 N N . GLU A 1 373 ? 2.998 -4.135 21.076 1.00 92.31 373 GLU A N 1
ATOM 3122 C CA . GLU A 1 373 ? 3.489 -3.020 21.894 1.00 92.31 373 GLU A CA 1
ATOM 3123 C C . GLU A 1 373 ? 3.163 -1.659 21.270 1.00 92.31 373 GLU A C 1
ATOM 3125 O O . GLU A 1 373 ? 2.735 -0.728 21.956 1.00 92.31 373 GLU A O 1
ATOM 3130 N N . ASN A 1 374 ? 3.336 -1.535 19.954 1.00 92.69 374 ASN A N 1
ATOM 3131 C CA . ASN A 1 374 ? 3.045 -0.300 19.241 1.00 92.69 374 ASN A CA 1
ATOM 3132 C C . ASN A 1 374 ? 1.538 -0.031 19.165 1.00 92.69 374 ASN A C 1
ATOM 3134 O O . ASN A 1 374 ? 1.147 1.127 19.288 1.00 92.69 374 ASN A O 1
ATOM 3138 N N . ILE A 1 375 ? 0.690 -1.062 19.068 1.00 92.12 375 ILE A N 1
ATOM 3139 C CA . ILE A 1 375 ? -0.770 -0.938 19.223 1.00 92.12 375 ILE A CA 1
ATOM 3140 C C . ILE A 1 375 ? -1.108 -0.373 20.606 1.00 92.12 375 ILE A C 1
ATOM 3142 O O . ILE A 1 375 ? -1.816 0.630 20.706 1.00 92.12 375 ILE A O 1
ATOM 3146 N N . VAL A 1 376 ? -0.569 -0.968 21.675 1.00 92.44 376 VAL A N 1
ATOM 3147 C CA . VAL A 1 376 ? -0.811 -0.516 23.055 1.00 92.44 376 VAL A CA 1
ATOM 3148 C C . VAL A 1 376 ? -0.364 0.933 23.240 1.00 92.44 376 VAL A C 1
ATOM 3150 O O . VAL A 1 376 ? -1.111 1.750 23.783 1.00 92.44 376 VAL A O 1
ATOM 3153 N N . SER A 1 377 ? 0.834 1.268 22.760 1.00 93.12 377 SER A N 1
ATOM 3154 C CA . SER A 1 377 ? 1.385 2.623 22.825 1.00 93.12 377 SER A CA 1
ATOM 3155 C C . SER A 1 377 ? 0.554 3.622 22.015 1.00 93.12 377 SER A C 1
ATOM 3157 O O . SER A 1 377 ? 0.281 4.735 22.470 1.00 93.12 377 SER A O 1
ATOM 3159 N N . PHE A 1 378 ? 0.076 3.215 20.838 1.00 94.19 378 PHE A N 1
ATOM 3160 C CA . PHE A 1 378 ? -0.798 4.030 20.009 1.00 94.19 378 PHE A CA 1
ATOM 3161 C C . PHE A 1 378 ? -2.122 4.331 20.714 1.00 94.19 378 PHE A C 1
ATOM 3163 O O . PHE A 1 378 ? -2.453 5.504 20.888 1.00 94.19 378 PHE A O 1
ATOM 3170 N N . VAL A 1 379 ? -2.838 3.308 21.193 1.00 92.88 379 VAL A N 1
ATOM 3171 C CA . VAL A 1 379 ? -4.128 3.460 21.895 1.00 92.88 379 VAL A CA 1
ATOM 3172 C C . VAL A 1 379 ? -3.983 4.333 23.144 1.00 92.88 379 VAL A C 1
ATOM 3174 O O . VAL A 1 379 ? -4.771 5.253 23.352 1.00 92.88 379 VAL A O 1
ATOM 3177 N N . LYS A 1 380 ? -2.953 4.098 23.966 1.00 92.31 380 LYS A N 1
ATOM 3178 C CA . LYS A 1 380 ? -2.787 4.803 25.247 1.00 92.31 380 LYS A CA 1
ATOM 3179 C C . LYS A 1 380 ? -2.227 6.219 25.113 1.00 92.31 380 LYS A C 1
ATOM 3181 O O . LYS A 1 380 ? -2.539 7.059 25.953 1.00 92.31 380 LYS A O 1
ATOM 3186 N N . LYS A 1 381 ? -1.382 6.480 24.109 1.00 91.94 381 LYS A N 1
ATOM 3187 C CA . LYS A 1 381 ? -0.592 7.719 24.021 1.00 91.94 381 LYS A CA 1
ATOM 3188 C C . LYS A 1 381 ? -0.696 8.404 22.663 1.00 91.94 381 LYS A C 1
ATOM 3190 O O . LYS A 1 381 ? -1.333 9.448 22.571 1.00 91.94 381 LYS A O 1
ATOM 3195 N N . TYR A 1 382 ? -0.088 7.841 21.616 1.00 89.50 382 TYR A N 1
ATOM 3196 C CA . TYR A 1 382 ? 0.123 8.581 20.360 1.00 89.50 382 TYR A CA 1
ATOM 3197 C C . TYR A 1 382 ? -1.179 9.012 19.683 1.00 89.50 382 TYR A C 1
ATOM 3199 O O . TYR A 1 382 ? -1.265 10.102 19.128 1.00 89.50 382 TYR A O 1
ATOM 3207 N N . SER A 1 383 ? -2.222 8.191 19.771 1.00 88.62 383 SER A N 1
ATOM 3208 C CA . SER A 1 383 ? -3.534 8.484 19.189 1.00 88.62 383 SER A CA 1
ATOM 3209 C C . SER A 1 383 ? -4.266 9.666 19.848 1.00 88.62 383 SER A C 1
ATOM 3211 O O . SER A 1 383 ? -5.259 10.170 19.314 1.00 88.62 383 SER A O 1
ATOM 3213 N N . LYS A 1 384 ? -3.786 10.130 21.009 1.00 88.38 384 LYS A N 1
ATOM 3214 C CA . LYS A 1 384 ? -4.326 11.291 21.726 1.00 88.38 384 LYS A CA 1
ATOM 3215 C C . LYS A 1 384 ? -3.721 12.611 21.245 1.00 88.38 384 LYS A C 1
ATOM 3217 O O . LYS A 1 384 ? -4.272 13.659 21.554 1.00 88.38 384 LYS A O 1
ATOM 3222 N N . GLU A 1 385 ? -2.637 12.565 20.471 1.00 92.38 385 GLU A N 1
ATOM 3223 C CA . GLU A 1 385 ? -1.986 13.751 19.917 1.00 92.38 385 GLU A CA 1
ATOM 3224 C C . GLU A 1 385 ? -2.759 14.307 18.710 1.00 92.38 385 GLU A C 1
ATOM 3226 O O . GLU A 1 385 ? -3.159 13.563 17.808 1.00 92.38 385 GLU A O 1
ATOM 3231 N N . ASP A 1 386 ? -2.889 15.635 18.626 1.00 91.19 386 ASP A N 1
ATOM 3232 C CA . ASP A 1 386 ? -3.570 16.311 17.511 1.00 91.19 386 ASP A CA 1
ATOM 3233 C C . ASP A 1 386 ? -2.958 15.968 16.156 1.00 91.19 386 ASP A C 1
ATOM 3235 O O . ASP A 1 386 ? -3.658 15.857 15.150 1.00 91.19 386 ASP A O 1
ATOM 3239 N N . LYS A 1 387 ? -1.637 15.775 16.113 1.00 89.88 387 LYS A N 1
ATOM 3240 C CA . LYS A 1 387 ? -0.943 15.379 14.890 1.00 89.88 387 LYS A CA 1
ATOM 3241 C C . LYS A 1 387 ? -1.452 14.030 14.377 1.00 89.88 387 LYS A C 1
ATOM 3243 O O . LYS A 1 387 ? -1.797 13.940 13.201 1.00 89.88 387 LYS A O 1
ATOM 3248 N N . ALA A 1 388 ? -1.548 13.022 15.244 1.00 90.56 388 ALA A N 1
ATOM 3249 C CA . ALA A 1 388 ? -2.023 11.691 14.872 1.00 90.56 388 ALA A CA 1
ATOM 3250 C C . ALA A 1 388 ? -3.494 11.724 14.428 1.00 90.56 388 ALA A C 1
ATOM 3252 O O . ALA A 1 388 ? -3.841 11.175 13.384 1.00 90.56 388 ALA A O 1
ATOM 3253 N N . ARG A 1 389 ? -4.350 12.442 15.164 1.00 93.94 389 ARG A N 1
ATOM 3254 C CA . ARG A 1 389 ? -5.767 12.638 14.809 1.00 93.94 389 ARG A CA 1
ATOM 3255 C C . ARG A 1 389 ? -5.926 13.320 13.448 1.00 93.94 389 ARG A C 1
ATOM 3257 O O . ARG A 1 389 ? -6.701 12.869 12.608 1.00 93.94 389 ARG A O 1
ATOM 3264 N N . ASN A 1 390 ? -5.141 14.364 13.188 1.00 91.56 390 ASN A N 1
ATOM 3265 C CA . ASN A 1 390 ? -5.130 15.056 11.900 1.00 91.56 390 ASN A CA 1
ATOM 3266 C C . ASN A 1 390 ? -4.628 14.168 10.754 1.00 91.56 390 ASN A C 1
ATOM 3268 O O . ASN A 1 390 ? -5.127 14.284 9.635 1.00 91.56 390 ASN A O 1
ATOM 3272 N N . GLU A 1 391 ? -3.649 13.297 11.002 1.00 90.56 391 GLU A N 1
ATOM 3273 C CA . GLU A 1 391 ? -3.183 12.311 10.020 1.00 90.56 391 GLU A CA 1
ATOM 3274 C C . GLU A 1 391 ? -4.285 11.301 9.672 1.00 90.56 391 GLU A C 1
ATOM 3276 O O . GLU A 1 391 ? -4.501 11.047 8.487 1.00 90.56 391 GLU A O 1
ATOM 3281 N N . ILE A 1 392 ? -5.041 10.815 10.665 1.00 93.38 392 ILE A N 1
ATOM 3282 C CA . ILE A 1 392 ? -6.190 9.916 10.455 1.00 93.38 392 ILE A CA 1
ATOM 3283 C C . ILE A 1 392 ? -7.260 10.586 9.585 1.00 93.38 392 ILE A C 1
ATOM 3285 O O . ILE A 1 392 ? -7.703 10.003 8.595 1.00 93.38 392 ILE A O 1
ATOM 3289 N N . ILE A 1 393 ? -7.643 11.831 9.894 1.00 93.69 393 ILE A N 1
ATOM 3290 C CA . ILE A 1 393 ? -8.635 12.572 9.096 1.00 93.69 393 ILE A CA 1
ATOM 3291 C C . ILE A 1 393 ? -8.147 12.778 7.659 1.00 93.69 393 ILE A C 1
ATOM 3293 O O . ILE A 1 393 ? -8.859 12.462 6.708 1.00 93.69 393 ILE A O 1
ATOM 3297 N N . LYS A 1 394 ? -6.908 13.254 7.481 1.00 88.94 394 LYS A N 1
ATOM 3298 C CA . LYS A 1 394 ? -6.327 13.483 6.146 1.00 88.94 394 LYS A CA 1
ATOM 3299 C C . LYS A 1 394 ? -6.207 12.201 5.329 1.00 88.94 394 LYS A C 1
ATOM 3301 O O . LYS A 1 394 ? -6.200 12.265 4.099 1.00 88.94 394 LYS A O 1
ATOM 3306 N N . ARG A 1 395 ? -6.076 11.048 5.986 1.00 90.12 395 ARG A N 1
ATOM 3307 C CA . ARG A 1 395 ? -5.978 9.764 5.301 1.00 90.12 395 ARG A CA 1
ATOM 3308 C C . ARG A 1 395 ? -7.303 9.347 4.664 1.00 90.12 395 ARG A C 1
ATOM 3310 O O . ARG A 1 395 ? -7.239 8.842 3.550 1.00 90.12 395 ARG A O 1
ATOM 3317 N N . TYR A 1 396 ? -8.467 9.631 5.259 1.00 91.94 396 TYR A N 1
ATOM 3318 C CA . TYR A 1 396 ? -9.756 9.405 4.576 1.00 91.94 396 TYR A CA 1
ATOM 3319 C C . TYR A 1 396 ? -9.867 10.220 3.289 1.00 91.94 396 TYR A C 1
ATOM 3321 O O . TYR A 1 396 ? -10.233 9.676 2.248 1.00 91.94 396 TYR A O 1
ATOM 3329 N N . ASP A 1 397 ? -9.442 11.488 3.320 1.00 85.44 397 ASP A N 1
ATOM 3330 C CA . ASP A 1 397 ? -9.388 12.302 2.104 1.00 85.44 397 ASP A CA 1
ATOM 3331 C C . ASP A 1 397 ? -8.442 11.687 1.064 1.00 85.44 397 ASP A C 1
ATOM 3333 O O . ASP A 1 397 ? -8.723 11.753 -0.132 1.00 85.44 397 ASP A O 1
ATOM 3337 N N . SER A 1 398 ? -7.309 11.112 1.486 1.00 82.88 398 SER A N 1
ATOM 3338 C CA . SER A 1 398 ? -6.404 10.407 0.569 1.00 82.88 398 SER A CA 1
ATOM 3339 C C . SER A 1 398 ? -7.081 9.174 -0.018 1.00 82.88 398 SER A C 1
ATOM 3341 O O . SER A 1 398 ? -7.085 9.019 -1.230 1.00 82.88 398 SER A O 1
ATOM 3343 N N . ILE A 1 399 ? -7.731 8.345 0.795 1.00 86.56 399 ILE A N 1
ATOM 3344 C CA . ILE A 1 399 ? -8.429 7.134 0.343 1.00 86.56 399 ILE A CA 1
ATOM 3345 C C . ILE A 1 399 ? -9.514 7.469 -0.693 1.00 86.56 399 ILE A C 1
ATOM 3347 O O . ILE A 1 399 ? -9.619 6.786 -1.707 1.00 86.56 399 ILE A O 1
ATOM 3351 N N . LEU A 1 400 ? -10.281 8.544 -0.479 1.00 83.00 400 LEU A N 1
ATOM 3352 C CA . LEU A 1 400 ? -11.339 8.971 -1.401 1.00 83.00 400 LEU A CA 1
ATOM 3353 C C . LEU A 1 400 ? -10.808 9.589 -2.702 1.00 83.00 400 LEU A C 1
ATOM 3355 O O . LEU A 1 400 ? -11.393 9.381 -3.765 1.00 83.00 400 LEU A O 1
ATOM 3359 N N . ASN A 1 401 ? -9.723 10.366 -2.622 1.00 73.19 401 ASN A N 1
ATOM 3360 C CA . ASN A 1 401 ? -9.236 11.187 -3.738 1.00 73.19 401 ASN A CA 1
ATOM 3361 C C . ASN A 1 401 ? -8.010 10.613 -4.462 1.00 73.19 401 ASN A C 1
ATOM 3363 O O . ASN A 1 401 ? -7.597 11.159 -5.487 1.00 73.19 401 ASN A O 1
ATOM 3367 N N . SER A 1 402 ? -7.361 9.587 -3.916 1.00 62.16 402 SER A N 1
ATOM 3368 C CA . SER A 1 402 ? -6.127 9.029 -4.462 1.00 62.16 402 SER A CA 1
ATOM 3369 C C . SER A 1 402 ? -6.368 7.660 -5.084 1.00 62.16 402 SER A C 1
ATOM 3371 O O . SER A 1 402 ? -7.112 6.829 -4.575 1.00 62.16 402 SER A O 1
ATOM 3373 N N . ASN A 1 403 ? -5.651 7.395 -6.172 1.00 61.31 403 ASN A N 1
ATOM 3374 C CA . ASN A 1 403 ? -5.502 6.047 -6.707 1.00 61.31 403 ASN A CA 1
ATOM 3375 C C . ASN A 1 403 ? -4.408 5.289 -5.935 1.00 61.31 403 ASN A C 1
ATOM 3377 O O . ASN A 1 403 ? -3.553 4.696 -6.582 1.00 61.31 403 ASN A O 1
ATOM 3381 N N . GLU A 1 404 ? -4.311 5.403 -4.603 1.00 68.19 404 GLU A N 1
ATOM 3382 C CA . GLU A 1 404 ? -3.332 4.662 -3.786 1.00 68.19 404 GLU A CA 1
ATOM 3383 C C . GLU A 1 404 ? -3.495 3.140 -3.965 1.00 68.19 404 GLU A C 1
ATOM 3385 O O . GLU A 1 404 ? -4.601 2.623 -4.080 1.00 68.19 404 GLU A O 1
ATOM 3390 N N . ASP A 1 405 ? -2.375 2.413 -4.035 1.00 72.25 405 ASP A N 1
ATOM 3391 C CA . ASP A 1 405 ? -2.375 0.966 -4.312 1.00 72.25 405 ASP A CA 1
ATOM 3392 C C . ASP A 1 405 ? -3.056 0.173 -3.186 1.00 72.25 405 ASP A C 1
ATOM 3394 O O . ASP A 1 405 ? -3.699 -0.841 -3.433 1.00 72.25 405 ASP A O 1
ATOM 3398 N N . LEU A 1 406 ? -2.939 0.667 -1.952 1.00 78.38 406 LEU A N 1
ATOM 3399 C CA . LEU A 1 406 ? -3.402 0.008 -0.733 1.00 78.38 406 LEU A CA 1
ATOM 3400 C C . LEU A 1 406 ? -4.652 0.675 -0.139 1.00 78.38 406 LEU A C 1
ATOM 3402 O O . LEU A 1 406 ? -4.880 0.535 1.057 1.00 78.38 406 LEU A O 1
ATOM 3406 N N . SER A 1 407 ? -5.449 1.418 -0.920 1.00 83.81 407 SER A N 1
ATOM 3407 C CA . SER A 1 407 ? -6.571 2.215 -0.388 1.00 83.81 407 SER A CA 1
ATOM 3408 C C . SER A 1 407 ? -7.563 1.412 0.462 1.00 83.81 407 SER A C 1
ATOM 3410 O O . SER A 1 407 ? -8.001 1.923 1.488 1.00 83.81 407 SER A O 1
ATOM 3412 N N . ALA A 1 408 ? -7.898 0.173 0.075 1.00 85.19 408 ALA A N 1
ATOM 3413 C CA . ALA A 1 408 ? -8.827 -0.680 0.829 1.00 85.19 408 ALA A CA 1
ATOM 3414 C C . ALA A 1 408 ? -8.249 -1.078 2.199 1.00 85.19 408 ALA A C 1
ATOM 3416 O O . ALA A 1 408 ? -8.816 -0.741 3.233 1.00 85.19 408 ALA A O 1
ATOM 3417 N N . LEU A 1 409 ? -7.038 -1.640 2.208 1.00 87.75 409 LEU A N 1
ATOM 3418 C CA . LEU A 1 409 ? -6.311 -1.970 3.438 1.00 87.75 409 LEU A CA 1
ATOM 3419 C C . LEU A 1 409 ? -6.050 -0.732 4.313 1.00 87.75 409 LEU A C 1
ATOM 3421 O O . LEU A 1 409 ? -6.048 -0.798 5.542 1.00 87.75 409 LEU A O 1
ATOM 3425 N N . TRP A 1 410 ? -5.814 0.426 3.695 1.00 90.31 410 TRP A N 1
ATOM 3426 C CA . TRP A 1 410 ? -5.697 1.681 4.424 1.00 90.31 410 TRP A CA 1
ATOM 3427 C C . TRP A 1 410 ? -7.023 2.145 5.009 1.00 90.31 410 TRP A C 1
ATOM 3429 O O . TRP A 1 410 ? -6.985 2.736 6.082 1.00 90.31 410 TRP A O 1
ATOM 3439 N N . LEU A 1 411 ? -8.165 1.900 4.364 1.00 93.25 411 LEU A N 1
ATOM 3440 C CA . LEU A 1 411 ? -9.477 2.210 4.929 1.00 93.25 411 LEU A CA 1
ATOM 3441 C C . LEU A 1 411 ? -9.721 1.404 6.205 1.00 93.25 411 LEU A C 1
ATOM 3443 O O . LEU A 1 411 ? -10.094 1.998 7.218 1.00 93.25 411 LEU A O 1
ATOM 3447 N N . GLU A 1 412 ? -9.416 0.107 6.191 1.00 94.25 412 GLU A N 1
ATOM 3448 C CA . GLU A 1 412 ? -9.492 -0.770 7.367 1.00 94.25 412 GLU A CA 1
ATOM 3449 C C . GLU A 1 412 ? -8.587 -0.253 8.494 1.00 94.25 412 GLU A C 1
ATOM 3451 O O . GLU A 1 412 ? -9.050 0.100 9.581 1.00 94.25 412 GLU A O 1
ATOM 3456 N N . VAL A 1 413 ? -7.285 -0.107 8.216 1.00 94.25 413 VAL A N 1
ATOM 3457 C CA . VAL A 1 413 ? -6.298 0.330 9.216 1.00 94.25 413 VAL A CA 1
ATOM 3458 C C . VAL A 1 413 ? -6.597 1.738 9.732 1.00 94.25 413 VAL A C 1
ATOM 3460 O O . VAL A 1 413 ? -6.405 2.012 10.916 1.00 94.25 413 VAL A O 1
ATOM 3463 N N . ASN A 1 414 ? -7.050 2.658 8.880 1.00 95.62 414 ASN A N 1
ATOM 3464 C CA . ASN A 1 414 ? -7.346 4.031 9.288 1.00 95.62 414 ASN A CA 1
ATOM 3465 C C . ASN A 1 414 ? -8.630 4.122 10.128 1.00 95.62 414 ASN A C 1
ATOM 3467 O O . ASN A 1 414 ? -8.667 4.887 11.094 1.00 95.62 414 ASN A O 1
ATOM 3471 N N . THR A 1 415 ? -9.632 3.296 9.820 1.00 97.31 415 THR A N 1
ATOM 3472 C CA . THR A 1 415 ? -10.857 3.144 10.625 1.00 97.31 415 THR A CA 1
ATOM 3473 C C . THR A 1 415 ? -10.549 2.533 11.979 1.00 97.31 415 THR A C 1
ATOM 3475 O O . THR A 1 415 ? -10.953 3.080 13.009 1.00 97.31 415 THR A O 1
ATOM 3478 N N . TRP A 1 416 ? -9.701 1.507 12.014 1.00 96.62 416 TRP A N 1
ATOM 3479 C CA . TRP A 1 416 ? -9.197 0.964 13.268 1.00 96.62 416 TRP A CA 1
ATOM 3480 C C . TRP A 1 416 ? -8.423 2.014 14.078 1.00 96.62 416 TRP A C 1
ATOM 3482 O O . TRP A 1 416 ? -8.677 2.176 15.272 1.00 96.62 416 TRP A O 1
ATOM 3492 N N . LYS A 1 417 ? -7.536 2.799 13.446 1.00 96.25 417 LYS A N 1
ATOM 3493 C CA . LYS A 1 417 ? -6.809 3.893 14.119 1.00 96.25 417 LYS A CA 1
ATOM 3494 C C . LYS A 1 417 ? -7.754 4.947 14.694 1.00 96.25 417 LYS A C 1
ATOM 3496 O O . LYS A 1 417 ? -7.498 5.448 15.791 1.00 96.25 417 LYS A O 1
ATOM 3501 N N . PHE A 1 418 ? -8.843 5.266 13.994 1.00 97.44 418 PHE A N 1
ATOM 3502 C CA . PHE A 1 418 ? -9.885 6.142 14.519 1.00 97.44 418 PHE A CA 1
ATOM 3503 C C . PHE A 1 418 ? -10.504 5.560 15.797 1.00 97.44 418 PHE A C 1
ATOM 3505 O O . PHE A 1 418 ? -10.444 6.210 16.842 1.00 97.44 418 PHE A O 1
ATOM 3512 N N . PHE A 1 419 ? -11.016 4.328 15.775 1.00 96.56 419 PHE A N 1
ATOM 3513 C CA . PHE A 1 419 ? -11.615 3.729 16.973 1.00 96.56 419 PHE A CA 1
ATOM 3514 C C . PHE A 1 419 ? -10.601 3.566 18.114 1.00 96.56 419 PHE A C 1
ATOM 3516 O O . PHE A 1 419 ? -10.915 3.867 19.267 1.00 96.56 419 PHE A O 1
ATOM 3523 N N . ALA A 1 420 ? -9.354 3.204 17.801 1.00 94.81 420 ALA A N 1
ATOM 3524 C CA . ALA A 1 420 ? -8.255 3.127 18.762 1.00 94.81 420 ALA A CA 1
ATOM 3525 C C . ALA A 1 420 ? -7.998 4.480 19.440 1.00 94.81 420 ALA A C 1
ATOM 3527 O O . ALA A 1 420 ? -7.715 4.532 20.633 1.00 94.81 420 ALA A O 1
ATOM 3528 N N . SER A 1 421 ? -8.138 5.585 18.702 1.00 94.56 421 SER A N 1
ATOM 3529 C CA . SER A 1 421 ? -7.899 6.935 19.221 1.00 94.56 421 SER A CA 1
ATOM 3530 C C . SER A 1 421 ? -8.977 7.461 20.166 1.00 94.56 421 SER A C 1
ATOM 3532 O O . SER A 1 421 ? -8.677 8.270 21.050 1.00 94.56 421 SER A O 1
ATOM 3534 N N . ILE A 1 422 ? -10.209 6.968 20.037 1.00 93.56 422 ILE A N 1
ATOM 3535 C CA . ILE A 1 422 ? -11.339 7.313 20.917 1.00 93.56 422 ILE A CA 1
ATOM 3536 C C . ILE A 1 422 ? -11.610 6.243 21.986 1.00 93.56 422 ILE A C 1
ATOM 3538 O O . ILE A 1 422 ? -12.507 6.398 22.813 1.00 93.56 422 ILE A O 1
ATOM 3542 N N . THR A 1 423 ? -10.800 5.184 22.000 1.00 89.69 423 THR A N 1
ATOM 3543 C CA . THR A 1 423 ? -10.781 4.136 23.026 1.00 89.69 423 THR A CA 1
ATOM 3544 C C . THR A 1 423 ? -9.587 4.357 23.957 1.00 89.69 423 THR A C 1
ATOM 3546 O O . THR A 1 423 ? -8.537 4.830 23.524 1.00 89.69 423 THR A O 1
ATOM 3549 N N . ASN A 1 424 ? -9.726 4.063 25.252 1.00 81.50 424 ASN A N 1
ATOM 3550 C CA . ASN A 1 424 ? -8.632 4.222 26.226 1.00 81.50 424 ASN A CA 1
ATOM 3551 C C . ASN A 1 424 ? -8.011 2.889 26.678 1.00 81.50 424 ASN A C 1
ATOM 3553 O O . ASN A 1 424 ? -6.909 2.895 27.225 1.00 81.50 424 ASN A O 1
ATOM 3557 N N . ASP A 1 425 ? -8.683 1.764 26.433 1.00 89.50 425 ASP A N 1
ATOM 3558 C CA . ASP A 1 425 ? -8.192 0.424 26.752 1.00 89.50 425 ASP A CA 1
ATOM 3559 C C . ASP A 1 425 ? -7.870 -0.352 25.461 1.00 89.50 425 ASP A C 1
ATOM 3561 O O . ASP A 1 425 ? -8.770 -0.579 24.652 1.00 89.50 425 ASP A O 1
ATOM 3565 N N . PRO A 1 426 ? -6.617 -0.798 25.248 1.00 89.12 426 PRO A N 1
ATOM 3566 C CA . PRO A 1 426 ? -6.273 -1.681 24.135 1.00 89.12 426 PRO A CA 1
ATOM 3567 C C . PRO A 1 426 ? -7.091 -2.977 24.081 1.00 89.12 426 PRO A C 1
ATOM 3569 O O . PRO A 1 426 ? -7.209 -3.553 23.009 1.00 89.12 426 PRO A O 1
ATOM 3572 N N . LYS A 1 427 ? -7.655 -3.450 25.202 1.00 90.44 427 LYS A N 1
ATOM 3573 C CA . LYS A 1 427 ? -8.533 -4.633 25.220 1.00 90.44 427 LYS A CA 1
ATOM 3574 C C . LYS A 1 427 ? -9.929 -4.354 24.660 1.00 90.44 427 LYS A C 1
ATOM 3576 O O . LYS A 1 427 ? -10.609 -5.285 24.246 1.00 90.44 427 LYS A O 1
ATOM 3581 N N . SER A 1 428 ? -10.341 -3.088 24.625 1.00 93.38 428 SER A N 1
ATOM 3582 C CA . SER A 1 428 ? -11.634 -2.652 24.093 1.00 93.38 428 SER A CA 1
ATOM 3583 C C . SER A 1 428 ? -11.629 -2.456 22.578 1.00 93.38 428 SER A C 1
ATOM 3585 O O . SER A 1 428 ? -12.634 -2.023 22.023 1.00 93.38 428 SER A O 1
ATOM 3587 N N . ILE A 1 429 ? -10.525 -2.757 21.891 1.00 94.31 429 ILE A N 1
ATOM 3588 C CA . ILE A 1 429 ? -10.460 -2.701 20.435 1.00 94.31 429 ILE A CA 1
ATOM 3589 C C . ILE A 1 429 ? -9.594 -3.820 19.866 1.00 94.31 429 ILE A C 1
ATOM 3591 O O . ILE A 1 429 ? -8.490 -4.082 20.336 1.00 94.31 429 ILE A O 1
ATOM 3595 N N . LYS A 1 430 ? -10.070 -4.441 18.793 1.00 93.50 430 LYS A N 1
ATOM 3596 C CA . LYS A 1 430 ? -9.371 -5.500 18.071 1.00 93.50 430 LYS A CA 1
ATOM 3597 C C . LYS A 1 430 ? -9.424 -5.221 16.576 1.00 93.50 430 LYS A C 1
ATOM 3599 O O . LYS A 1 430 ? -10.490 -4.950 16.045 1.00 93.50 430 LYS A O 1
ATOM 3604 N N . TYR A 1 431 ? -8.282 -5.306 15.905 1.00 92.44 431 TYR A N 1
ATOM 3605 C CA . TYR A 1 431 ? -8.202 -5.350 14.445 1.00 92.44 431 TYR A CA 1
ATOM 3606 C C . TYR A 1 431 ? -8.007 -6.804 14.018 1.00 92.44 431 TYR A C 1
ATOM 3608 O O . TYR A 1 431 ? -7.097 -7.456 14.534 1.00 92.44 431 TYR A O 1
ATOM 3616 N N . ASN A 1 432 ? -8.853 -7.319 13.126 1.00 91.19 432 ASN A N 1
ATOM 3617 C CA . ASN A 1 432 ? -8.767 -8.707 12.660 1.00 91.19 432 ASN A CA 1
ATOM 3618 C C . ASN A 1 432 ? -7.858 -8.866 11.428 1.00 91.19 432 ASN A C 1
ATOM 3620 O O . ASN A 1 432 ? -7.432 -9.981 11.118 1.00 91.19 432 ASN A O 1
ATOM 3624 N N . GLY A 1 433 ? -7.494 -7.766 10.763 1.00 87.06 433 GLY A N 1
ATOM 3625 C CA . GLY A 1 433 ? -6.469 -7.762 9.723 1.00 87.06 433 GLY A CA 1
ATOM 3626 C C . GLY A 1 433 ? -5.037 -7.812 10.276 1.00 87.06 433 GLY A C 1
ATOM 3627 O O . GLY A 1 433 ? -4.790 -7.952 11.475 1.00 87.06 433 GLY A O 1
ATOM 3628 N N . LYS A 1 434 ? -4.046 -7.679 9.384 1.00 85.75 434 LYS A N 1
ATOM 3629 C CA . LYS A 1 434 ? -2.622 -7.626 9.767 1.00 85.75 434 LYS A CA 1
ATOM 3630 C C . LYS A 1 434 ? -2.032 -6.250 9.488 1.00 85.75 434 LYS A C 1
ATOM 3632 O O . LYS A 1 434 ? -2.163 -5.717 8.386 1.00 85.75 434 LYS A O 1
ATOM 3637 N N . VAL A 1 435 ? -1.323 -5.713 10.474 1.00 89.44 435 VAL A N 1
ATOM 3638 C CA . VAL A 1 435 ? -0.478 -4.526 10.325 1.00 89.44 435 VAL A CA 1
ATOM 3639 C C . VAL A 1 435 ? 0.986 -4.888 10.518 1.00 89.44 435 VAL A C 1
ATOM 3641 O O . VAL A 1 435 ? 1.331 -5.886 11.151 1.00 89.44 435 VAL A O 1
ATOM 3644 N N . ASN A 1 436 ? 1.846 -4.056 9.956 1.00 88.31 436 ASN A N 1
ATOM 3645 C CA . ASN A 1 436 ? 3.264 -4.047 10.255 1.00 88.31 436 ASN A CA 1
ATOM 3646 C C . ASN A 1 436 ? 3.522 -3.447 11.649 1.00 88.31 436 ASN A C 1
ATOM 3648 O O . ASN A 1 436 ? 2.651 -2.763 12.197 1.00 88.31 436 ASN A O 1
ATOM 3652 N N . PRO A 1 437 ? 4.731 -3.619 12.214 1.00 89.56 437 PRO A N 1
ATOM 3653 C CA . PRO A 1 437 ? 5.069 -3.034 13.510 1.00 89.56 437 PRO A CA 1
ATOM 3654 C C . PRO A 1 437 ? 4.891 -1.511 13.578 1.00 89.56 437 PRO A C 1
ATOM 3656 O O . PRO A 1 437 ? 4.578 -0.979 14.634 1.00 89.56 437 PRO A O 1
ATOM 3659 N N . ASP A 1 438 ? 5.043 -0.797 12.465 1.00 88.88 438 ASP A N 1
ATOM 3660 C CA . ASP A 1 438 ? 4.805 0.651 12.343 1.00 88.88 438 ASP A CA 1
ATOM 3661 C C . ASP A 1 438 ? 3.316 1.033 12.178 1.00 88.88 438 ASP A C 1
ATOM 3663 O O . ASP A 1 438 ? 2.986 2.196 11.938 1.00 88.88 438 ASP A O 1
ATOM 3667 N N . LEU A 1 439 ? 2.406 0.063 12.316 1.00 91.44 439 LEU A N 1
ATOM 3668 C CA . LEU A 1 439 ? 0.959 0.205 12.153 1.00 91.44 439 LEU A CA 1
ATOM 3669 C C . LEU A 1 439 ? 0.543 0.643 10.737 1.00 91.44 439 LEU A C 1
ATOM 3671 O O . LEU A 1 439 ? -0.471 1.331 10.564 1.00 91.44 439 LEU A O 1
ATOM 3675 N N . THR A 1 440 ? 1.336 0.292 9.723 1.00 88.56 440 THR A N 1
ATOM 3676 C CA . THR A 1 440 ? 0.948 0.360 8.304 1.00 88.56 440 THR A CA 1
ATOM 3677 C C . THR A 1 440 ? 0.285 -0.954 7.866 1.00 88.56 440 THR A C 1
ATOM 3679 O O . THR A 1 440 ? 0.529 -1.989 8.494 1.00 88.56 440 THR A O 1
ATOM 3682 N N . PRO A 1 441 ? -0.560 -0.962 6.820 1.00 86.75 441 PRO A N 1
ATOM 3683 C CA . PRO A 1 441 ? -1.171 -2.191 6.338 1.00 86.75 441 PRO A CA 1
ATOM 3684 C C . PRO A 1 441 ? -0.135 -3.142 5.741 1.00 86.75 441 PRO A C 1
ATOM 3686 O O . PRO A 1 441 ? 0.837 -2.706 5.124 1.00 86.75 441 PRO A O 1
ATOM 3689 N N . ARG A 1 442 ? -0.375 -4.448 5.882 1.00 81.81 442 ARG A N 1
ATOM 3690 C CA . ARG A 1 442 ? 0.502 -5.494 5.347 1.00 81.81 442 ARG A CA 1
ATOM 3691 C C . ARG A 1 442 ? -0.049 -6.048 4.028 1.00 81.81 442 ARG A C 1
ATOM 3693 O O . ARG A 1 442 ? -0.946 -6.882 4.037 1.00 81.81 442 ARG A O 1
ATOM 3700 N N . SER A 1 443 ? 0.528 -5.629 2.900 1.00 66.56 443 SER A N 1
ATOM 3701 C CA . SER A 1 443 ? 0.002 -5.825 1.531 1.00 66.56 443 SER A CA 1
ATOM 3702 C C . SER A 1 443 ? -0.241 -7.275 1.074 1.00 66.56 443 SER A C 1
ATOM 3704 O O . SER A 1 443 ? -0.996 -7.481 0.133 1.00 66.56 443 SER A O 1
ATOM 3706 N N . PHE A 1 444 ? 0.374 -8.273 1.719 1.00 58.66 444 PHE A N 1
ATOM 3707 C CA . PHE A 1 444 ? 0.261 -9.706 1.373 1.00 58.66 444 PHE A CA 1
ATOM 3708 C C . PHE A 1 444 ? -0.386 -10.565 2.458 1.00 58.66 444 PHE A C 1
ATOM 3710 O O . PHE A 1 444 ? -0.329 -11.797 2.425 1.00 58.66 444 PHE A O 1
ATOM 3717 N N . ALA A 1 445 ? -0.964 -9.938 3.475 1.00 59.22 445 ALA A N 1
ATOM 3718 C CA . ALA A 1 445 ? -1.718 -10.678 4.461 1.00 59.22 445 ALA A CA 1
ATOM 3719 C C . ALA A 1 445 ? -3.049 -11.121 3.845 1.00 59.22 445 ALA A C 1
ATOM 3721 O O . ALA A 1 445 ? -3.907 -10.284 3.593 1.00 59.22 445 ALA A O 1
ATOM 3722 N N . LYS A 1 446 ? -3.245 -12.433 3.644 1.00 54.56 446 LYS A N 1
ATOM 3723 C CA . LYS A 1 446 ? -4.604 -12.962 3.462 1.00 54.56 446 LYS A CA 1
ATOM 3724 C C . LYS A 1 446 ? -5.432 -12.522 4.674 1.00 54.56 446 LYS A C 1
ATOM 3726 O O . LYS A 1 446 ? -4.977 -12.714 5.810 1.00 54.56 446 LYS A O 1
ATOM 3731 N N . GLY A 1 447 ? -6.581 -11.898 4.415 1.00 55.75 447 GLY A N 1
ATOM 3732 C CA . GLY A 1 447 ? -7.543 -11.552 5.455 1.00 55.75 447 GLY A CA 1
ATOM 3733 C C . GLY A 1 447 ? -7.930 -12.797 6.250 1.00 55.75 447 GLY A C 1
ATOM 3734 O O . GLY A 1 447 ? -7.835 -13.925 5.753 1.00 55.75 447 GLY A O 1
ATOM 3735 N N . VAL A 1 448 ? -8.332 -12.607 7.502 1.00 58.09 448 VAL A N 1
ATOM 3736 C CA . VAL A 1 448 ? -8.964 -13.685 8.259 1.00 58.09 448 VAL A CA 1
ATOM 3737 C C . VAL A 1 448 ? -10.391 -13.774 7.729 1.00 58.09 448 VAL A C 1
ATOM 3739 O O . VAL A 1 448 ? -11.221 -12.923 8.019 1.00 58.09 448 VAL A O 1
ATOM 3742 N N . GLY A 1 449 ? -10.647 -14.744 6.848 1.00 62.28 449 GLY A N 1
ATOM 3743 C CA . GLY A 1 449 ? -11.987 -14.939 6.301 1.00 62.28 449 GLY A CA 1
ATOM 3744 C C . GLY A 1 449 ? -12.997 -15.195 7.421 1.00 62.28 449 GLY A C 1
ATOM 3745 O O . GLY A 1 449 ? -12.657 -15.821 8.427 1.00 62.28 449 GLY A O 1
ATOM 3746 N N . ASN A 1 450 ? -14.239 -14.748 7.222 1.00 73.31 450 ASN A N 1
ATOM 3747 C CA . ASN A 1 450 ? -15.346 -14.964 8.159 1.00 73.31 450 ASN A CA 1
ATOM 3748 C C . ASN A 1 450 ? -15.133 -14.302 9.541 1.00 73.31 450 ASN A C 1
ATOM 3750 O O . ASN A 1 450 ? -15.499 -14.856 10.585 1.00 73.31 450 ASN A O 1
ATOM 3754 N N . THR A 1 451 ? -14.499 -13.128 9.559 1.00 87.00 451 THR A N 1
ATOM 3755 C CA . THR A 1 451 ? -14.437 -12.240 10.725 1.00 87.00 451 THR A CA 1
ATOM 3756 C C . THR A 1 451 ? -14.682 -10.801 10.288 1.00 87.00 451 THR A C 1
ATOM 3758 O O . THR A 1 451 ? -14.230 -10.454 9.198 1.00 87.00 451 THR A O 1
ATOM 3761 N N . PRO A 1 452 ? -15.313 -9.967 11.135 1.00 92.25 452 PRO A N 1
ATOM 3762 C CA . PRO A 1 452 ? -15.440 -8.539 10.857 1.00 92.25 452 PRO A CA 1
ATOM 3763 C C . PRO A 1 452 ? -14.065 -7.875 10.779 1.00 92.25 452 PRO A C 1
ATOM 3765 O O . PRO A 1 452 ? -13.127 -8.365 11.411 1.00 92.25 452 PRO A O 1
ATOM 3768 N N . ASP A 1 453 ? -13.933 -6.743 10.094 1.00 93.12 453 ASP A N 1
ATOM 3769 C CA . ASP A 1 453 ? -12.648 -6.040 9.946 1.00 93.12 453 ASP A CA 1
ATOM 3770 C C . ASP A 1 453 ? -12.034 -5.668 11.303 1.00 93.12 453 ASP A C 1
ATOM 3772 O O . ASP A 1 453 ? -10.829 -5.826 11.557 1.00 93.12 453 ASP A O 1
ATOM 3776 N N . MET A 1 454 ? -12.878 -5.184 12.216 1.00 95.12 454 MET A N 1
ATOM 3777 C CA . MET A 1 454 ? -12.494 -4.826 13.576 1.00 95.12 454 MET A CA 1
ATOM 3778 C C . MET A 1 454 ? -13.655 -4.965 14.565 1.00 95.12 454 MET A C 1
ATOM 3780 O O . MET A 1 454 ? -14.823 -5.046 14.200 1.00 95.12 454 MET A O 1
ATOM 3784 N N . GLU A 1 455 ? -13.319 -4.994 15.851 1.00 96.75 455 GLU A N 1
ATOM 3785 C CA . GLU A 1 455 ? -14.268 -5.143 16.954 1.00 96.75 455 GLU A CA 1
ATOM 3786 C C . GLU A 1 455 ? -13.971 -4.073 18.009 1.00 96.75 455 GLU A C 1
ATOM 3788 O O . GLU A 1 455 ? -12.813 -3.868 18.384 1.00 96.75 455 GLU A O 1
ATOM 3793 N N . VAL A 1 456 ? -15.007 -3.387 18.488 1.00 97.31 456 VAL A N 1
ATOM 3794 C CA . VAL A 1 456 ? -14.928 -2.373 19.547 1.00 97.31 456 VAL A CA 1
ATOM 3795 C C . VAL A 1 456 ? -15.869 -2.787 20.672 1.00 97.31 456 VAL A C 1
ATOM 3797 O O . VAL A 1 456 ? -17.057 -3.000 20.439 1.00 97.31 456 VAL A O 1
ATOM 3800 N N . TYR A 1 457 ? -15.345 -2.900 21.889 1.00 95.62 457 TYR A N 1
ATOM 3801 C CA . TYR A 1 457 ? -16.080 -3.399 23.051 1.00 95.62 457 TYR A CA 1
ATOM 3802 C C . TYR A 1 457 ? -16.327 -2.285 24.069 1.00 95.62 457 TYR A C 1
ATOM 3804 O O . TYR A 1 457 ? -15.390 -1.585 24.462 1.00 95.62 457 TYR A O 1
ATOM 3812 N N . ASP A 1 458 ? -17.566 -2.174 24.541 1.00 92.31 458 ASP A N 1
ATOM 3813 C CA . ASP A 1 458 ? -17.978 -1.237 25.588 1.00 92.31 458 ASP A CA 1
ATOM 3814 C C . ASP A 1 458 ? -19.036 -1.871 26.495 1.00 92.31 458 ASP A C 1
ATOM 3816 O O . ASP A 1 458 ? -20.209 -1.910 26.138 1.00 92.31 458 ASP A O 1
ATOM 3820 N N . ASN A 1 459 ? -18.617 -2.375 27.660 1.00 87.12 459 ASN A N 1
ATOM 3821 C CA . ASN A 1 459 ? -19.468 -3.056 28.645 1.00 87.12 459 ASN A CA 1
ATOM 3822 C C . ASN A 1 459 ? -20.435 -4.072 27.996 1.00 87.12 459 ASN A C 1
ATOM 3824 O O . ASN A 1 459 ? -20.002 -5.148 27.570 1.00 87.12 459 ASN A O 1
ATOM 3828 N N . ASP A 1 460 ? -21.714 -3.704 27.888 1.00 93.50 460 ASP A N 1
ATOM 3829 C CA . ASP A 1 460 ? -22.809 -4.526 27.364 1.00 93.50 460 ASP A CA 1
ATOM 3830 C C . ASP A 1 460 ? -22.940 -4.472 25.834 1.00 93.50 460 ASP A C 1
ATOM 3832 O O . ASP A 1 460 ? -23.821 -5.110 25.264 1.00 93.50 460 ASP A O 1
ATOM 3836 N N . ASN A 1 461 ? -22.094 -3.703 25.148 1.00 95.94 461 ASN A N 1
ATOM 3837 C CA . ASN A 1 461 ? -22.181 -3.447 23.718 1.00 95.94 461 ASN A CA 1
ATOM 3838 C C . ASN A 1 461 ? -20.910 -3.885 22.974 1.00 95.94 461 ASN A C 1
ATOM 3840 O O . ASN A 1 461 ? -19.779 -3.706 23.437 1.00 95.94 461 ASN A O 1
ATOM 3844 N N . ILE A 1 462 ? -21.105 -4.412 21.769 1.00 97.50 462 ILE A N 1
ATOM 3845 C CA . ILE A 1 462 ? -20.063 -4.707 20.789 1.00 97.50 462 ILE A CA 1
ATOM 3846 C C . ILE A 1 462 ? -20.425 -3.982 19.496 1.00 97.50 462 ILE A C 1
ATOM 3848 O O . ILE A 1 462 ? -21.505 -4.183 18.942 1.00 97.50 462 ILE A O 1
ATOM 3852 N N . LEU A 1 463 ? -19.510 -3.157 19.002 1.00 98.12 463 LEU A N 1
ATOM 3853 C CA . LEU A 1 463 ? -19.600 -2.548 17.683 1.00 98.12 463 LEU A CA 1
ATOM 3854 C C . LEU A 1 463 ? -18.636 -3.255 16.732 1.00 98.12 463 LEU A C 1
ATOM 3856 O O . LEU A 1 463 ? -17.465 -3.450 17.059 1.00 98.12 463 LEU A O 1
ATOM 3860 N N . LEU A 1 464 ? -19.135 -3.593 15.548 1.00 97.94 464 LEU A N 1
ATOM 3861 C CA . LEU A 1 464 ? -18.385 -4.167 14.437 1.00 97.94 464 LEU A CA 1
ATOM 3862 C C . LEU A 1 464 ? -18.291 -3.139 13.301 1.00 97.94 464 LEU A C 1
ATOM 3864 O O . LEU A 1 464 ? -19.204 -3.054 12.474 1.00 97.94 464 LEU A O 1
ATOM 3868 N N . PRO A 1 465 ? -17.248 -2.294 13.272 1.00 97.75 465 PRO A N 1
ATOM 3869 C CA . PRO A 1 465 ? -16.965 -1.485 12.100 1.00 97.75 465 PRO A CA 1
ATOM 3870 C C . PRO A 1 465 ? -16.504 -2.376 10.949 1.00 97.75 465 PRO A C 1
ATOM 3872 O O . PRO A 1 465 ? -15.546 -3.128 11.099 1.00 97.75 465 PRO A O 1
ATOM 3875 N N . GLU A 1 466 ? -17.183 -2.245 9.819 1.00 96.50 466 GLU A N 1
ATOM 3876 C CA . GLU A 1 466 ? -16.926 -2.973 8.576 1.00 96.50 466 GLU A CA 1
ATOM 3877 C C . GLU A 1 466 ? -16.759 -1.937 7.473 1.00 96.50 466 GLU A C 1
ATOM 3879 O O . GLU A 1 466 ? -17.523 -0.964 7.416 1.00 96.50 466 GLU A O 1
ATOM 3884 N N . VAL A 1 467 ? -15.761 -2.089 6.611 1.00 94.81 467 VAL A N 1
ATOM 3885 C CA . VAL A 1 467 ? -15.425 -1.078 5.615 1.00 94.81 467 VAL A CA 1
ATOM 3886 C C . VAL A 1 467 ? -15.302 -1.671 4.224 1.00 94.81 467 VAL A C 1
ATOM 3888 O O . VAL A 1 467 ? -14.767 -2.751 4.030 1.00 94.81 467 VAL A O 1
ATOM 3891 N N . SER A 1 468 ? -15.750 -0.930 3.210 1.00 90.56 468 SER A N 1
ATOM 3892 C CA . SER A 1 468 ? -15.597 -1.392 1.831 1.00 90.56 468 SER A CA 1
ATOM 3893 C C . SER A 1 468 ? -15.437 -0.251 0.834 1.00 90.56 468 SER A C 1
ATOM 3895 O O . SER A 1 468 ? -16.209 0.712 0.794 1.00 90.56 468 SER A O 1
ATOM 3897 N N . LEU A 1 469 ? -14.426 -0.373 -0.027 1.00 87.25 469 LEU A N 1
ATOM 3898 C CA . LEU A 1 469 ? -14.312 0.442 -1.239 1.00 87.25 469 LEU A CA 1
ATOM 3899 C C . LEU A 1 469 ? -14.999 -0.207 -2.447 1.00 87.25 469 LEU A C 1
ATOM 3901 O O . LEU A 1 469 ? -15.065 0.427 -3.503 1.00 87.25 469 LEU A O 1
ATOM 3905 N N . MET A 1 470 ? -15.518 -1.432 -2.300 1.00 82.81 470 MET A N 1
ATOM 3906 C CA . MET A 1 470 ? -16.292 -2.104 -3.339 1.00 82.81 470 MET A CA 1
ATOM 3907 C C . MET A 1 470 ? -17.566 -1.313 -3.631 1.00 82.81 470 MET A C 1
ATOM 3909 O O . MET A 1 470 ? -18.118 -0.635 -2.759 1.00 82.81 470 MET A O 1
ATOM 3913 N N . SER A 1 471 ? -18.051 -1.385 -4.866 1.00 77.44 471 SER A N 1
ATOM 3914 C CA . SER A 1 471 ? -19.270 -0.686 -5.272 1.00 77.44 471 SER A CA 1
ATOM 3915 C C . SER A 1 471 ? -20.075 -1.491 -6.292 1.00 77.44 471 SER A C 1
ATOM 3917 O O . SER A 1 471 ? -19.662 -2.562 -6.731 1.00 77.44 471 SER A O 1
ATOM 3919 N N . GLY A 1 472 ? -21.274 -1.008 -6.625 1.00 78.69 472 GLY A N 1
ATOM 3920 C CA . GLY A 1 472 ? -22.185 -1.717 -7.525 1.00 78.69 472 GLY A CA 1
ATOM 3921 C C . GLY A 1 472 ? -22.780 -2.986 -6.905 1.00 78.69 472 GLY A C 1
ATOM 3922 O O . GLY A 1 472 ? -22.825 -3.138 -5.685 1.00 78.69 472 GLY A O 1
ATOM 3923 N N . VAL A 1 473 ? -23.263 -3.889 -7.763 1.00 76.62 473 VAL A N 1
ATOM 3924 C CA . VAL A 1 473 ? -23.960 -5.126 -7.358 1.00 76.62 473 VAL A CA 1
ATOM 3925 C C . VAL A 1 473 ? -23.070 -6.029 -6.503 1.00 76.62 473 VAL A C 1
ATOM 3927 O O . VAL A 1 473 ? -23.560 -6.661 -5.574 1.00 76.62 473 VAL A O 1
ATOM 3930 N N . LYS A 1 474 ? -21.757 -6.016 -6.735 1.00 78.12 474 LYS A N 1
ATOM 3931 C CA . LYS A 1 474 ? -20.806 -6.875 -6.018 1.00 78.12 474 LYS A CA 1
ATOM 3932 C C . LYS A 1 474 ? -20.656 -6.515 -4.556 1.00 78.12 474 LYS A C 1
ATOM 3934 O O . LYS A 1 474 ? -20.538 -7.405 -3.728 1.00 78.12 474 LYS A O 1
ATOM 3939 N N . GLN A 1 475 ? -20.760 -5.227 -4.220 1.00 84.31 475 GLN A N 1
ATOM 3940 C CA . GLN A 1 475 ? -20.815 -4.825 -2.816 1.00 84.31 475 GLN A CA 1
ATOM 3941 C C . GLN A 1 475 ? -21.995 -5.509 -2.108 1.00 84.31 475 GLN A C 1
ATOM 3943 O O . GLN A 1 475 ? -21.883 -5.904 -0.958 1.00 84.31 475 GLN A O 1
ATOM 3948 N N . TRP A 1 476 ? -23.130 -5.692 -2.786 1.00 84.56 476 TRP A N 1
ATOM 3949 C CA . TRP A 1 476 ? -24.246 -6.444 -2.216 1.00 84.56 476 TRP A CA 1
ATOM 3950 C C . TRP A 1 476 ? -23.956 -7.947 -2.121 1.00 84.56 476 TRP A C 1
ATOM 3952 O O . TRP A 1 476 ? -24.201 -8.528 -1.067 1.00 84.56 476 TRP A O 1
ATOM 3962 N N . GLU A 1 477 ? -23.397 -8.552 -3.170 1.00 82.50 477 GLU A N 1
ATOM 3963 C CA . GLU A 1 477 ? -23.081 -9.989 -3.209 1.00 82.50 477 GLU A CA 1
ATOM 3964 C C . GLU A 1 477 ? -22.027 -10.399 -2.170 1.00 82.50 477 GLU A C 1
ATOM 3966 O O . GLU A 1 477 ? -22.165 -11.444 -1.537 1.00 82.50 477 GLU A O 1
ATOM 3971 N N . HIS A 1 478 ? -20.994 -9.576 -1.976 1.00 81.31 478 HIS A N 1
ATOM 3972 C CA . HIS A 1 478 ? -19.865 -9.888 -1.102 1.00 81.31 478 HIS A CA 1
ATOM 3973 C C . HIS A 1 478 ? -19.990 -9.291 0.297 1.00 81.31 478 HIS A C 1
ATOM 3975 O O . HIS A 1 478 ? -19.706 -9.995 1.260 1.00 81.31 478 HIS A O 1
ATOM 3981 N N . GLU A 1 479 ? -20.410 -8.028 0.427 1.00 86.38 479 GLU A N 1
ATOM 3982 C CA . GLU A 1 479 ? -20.450 -7.339 1.729 1.00 86.38 479 GLU A CA 1
ATOM 3983 C C . GLU A 1 479 ? -21.800 -7.494 2.419 1.00 86.38 479 GLU A C 1
ATOM 3985 O O . GLU A 1 479 ? -21.880 -7.537 3.640 1.00 86.38 479 GLU A O 1
ATOM 3990 N N . GLY A 1 480 ? -22.890 -7.578 1.650 1.00 83.69 480 GLY A N 1
ATOM 3991 C CA . GLY A 1 480 ? -24.226 -7.640 2.227 1.00 83.69 480 GLY A CA 1
ATOM 3992 C C . GLY A 1 480 ? -24.390 -8.843 3.156 1.00 83.69 480 GLY A C 1
ATOM 3993 O O . GLY A 1 480 ? -24.643 -8.690 4.352 1.00 83.69 480 GLY A O 1
ATOM 3994 N N . ALA A 1 481 ? -24.212 -10.042 2.603 1.00 86.56 481 ALA A N 1
ATOM 3995 C CA . ALA A 1 481 ? -24.352 -11.280 3.361 1.00 86.56 481 ALA A CA 1
ATOM 3996 C C . ALA A 1 481 ? -23.246 -11.457 4.415 1.00 86.56 481 ALA A C 1
ATOM 3998 O O . ALA A 1 481 ? -23.539 -11.905 5.520 1.00 86.56 481 ALA A O 1
ATOM 3999 N N . SER A 1 482 ? -21.997 -11.088 4.105 1.00 91.25 482 SER A N 1
ATOM 4000 C CA . SER A 1 482 ? -20.867 -11.282 5.024 1.00 91.25 482 SER A CA 1
ATOM 4001 C C . SER A 1 482 ? -20.996 -10.428 6.287 1.00 91.25 482 SER A C 1
ATOM 4003 O O . SER A 1 482 ? -20.866 -10.957 7.388 1.00 91.25 482 SER A O 1
ATOM 4005 N N . VAL A 1 483 ? -21.354 -9.147 6.151 1.00 94.31 483 VAL A N 1
ATOM 4006 C CA . VAL A 1 483 ? -21.548 -8.236 7.288 1.00 94.31 483 VAL A CA 1
ATOM 4007 C C . VAL A 1 483 ? -22.706 -8.707 8.167 1.00 94.31 483 VAL A C 1
ATOM 4009 O O . VAL A 1 483 ? -22.596 -8.712 9.395 1.00 94.31 483 VAL A O 1
ATOM 4012 N N . ALA A 1 484 ? -23.809 -9.154 7.556 1.00 94.31 484 ALA A N 1
ATOM 4013 C CA . ALA A 1 484 ? -24.934 -9.716 8.299 1.00 94.31 484 ALA A CA 1
ATOM 4014 C C . ALA A 1 484 ? -24.540 -10.975 9.082 1.00 94.31 484 ALA A C 1
ATOM 4016 O O . ALA A 1 484 ? -24.865 -11.087 10.266 1.00 94.31 484 ALA A O 1
ATOM 4017 N N . GLU A 1 485 ? -23.781 -11.873 8.455 1.00 94.12 485 GLU A N 1
ATOM 4018 C CA . GLU A 1 485 ? -23.279 -13.088 9.093 1.00 94.12 485 GLU A CA 1
ATOM 4019 C C . GLU A 1 485 ? -22.312 -12.775 10.243 1.00 94.12 485 GLU A C 1
ATOM 4021 O O . GLU A 1 485 ? -22.395 -13.386 11.308 1.00 94.12 485 GLU A O 1
ATOM 4026 N N . HIS A 1 486 ? -21.427 -11.786 10.093 1.00 95.56 486 HIS A N 1
ATOM 4027 C CA . HIS A 1 486 ? -20.514 -11.376 11.161 1.00 95.56 486 HIS A CA 1
ATOM 4028 C C . HIS A 1 486 ? -21.261 -10.848 12.392 1.00 95.56 486 HIS A C 1
ATOM 4030 O O . HIS A 1 486 ? -20.926 -11.230 13.518 1.00 95.56 486 HIS A O 1
ATOM 4036 N N . VAL A 1 487 ? -22.284 -10.008 12.195 1.00 96.38 487 VAL A N 1
ATOM 4037 C CA . VAL A 1 487 ? -23.129 -9.499 13.290 1.00 96.38 487 VAL A CA 1
ATOM 4038 C C . VAL A 1 487 ? -23.890 -10.636 13.958 1.00 96.38 487 VAL A C 1
ATOM 4040 O O . VAL A 1 487 ? -23.856 -10.747 15.185 1.00 96.38 487 VAL A O 1
ATOM 4043 N N . TYR A 1 488 ? -24.529 -11.498 13.164 1.00 96.06 488 TYR A N 1
ATOM 4044 C CA . TYR A 1 488 ? -25.265 -12.658 13.659 1.00 96.06 488 TYR A CA 1
ATOM 4045 C C . TYR A 1 488 ? -24.369 -13.566 14.509 1.00 96.06 488 TYR A C 1
ATOM 4047 O O . TYR A 1 488 ? -24.644 -13.783 15.688 1.00 96.06 488 TYR A O 1
ATOM 4055 N N . ARG A 1 489 ? -23.233 -14.015 13.965 1.00 95.06 489 ARG A N 1
ATOM 4056 C CA . ARG A 1 489 ? -22.289 -14.882 14.684 1.00 95.06 489 ARG A CA 1
ATOM 4057 C C . ARG A 1 489 ? -21.762 -14.229 15.953 1.00 95.06 489 ARG A C 1
ATOM 4059 O O . ARG A 1 489 ? -21.708 -14.871 16.996 1.00 95.06 489 ARG A O 1
ATOM 4066 N N . LYS A 1 490 ? -21.414 -12.939 15.903 1.00 96.00 490 LYS A N 1
ATOM 4067 C CA . LYS A 1 490 ? -20.932 -12.226 17.091 1.00 96.00 490 LYS A CA 1
ATOM 4068 C C . LYS A 1 490 ? -22.001 -12.141 18.181 1.00 96.00 490 LYS A C 1
ATOM 4070 O O . LYS A 1 490 ? -21.651 -12.231 19.358 1.00 96.00 490 LYS A O 1
ATOM 4075 N N . LYS A 1 491 ? -23.272 -11.977 17.802 1.00 95.44 491 LYS A N 1
ATOM 4076 C CA . LYS A 1 491 ? -24.415 -11.976 18.723 1.00 95.44 491 LYS A CA 1
ATOM 4077 C C . LYS A 1 491 ? -24.670 -13.362 19.310 1.00 95.44 491 LYS A C 1
ATOM 4079 O O . LYS A 1 491 ? -24.899 -13.458 20.512 1.00 95.44 491 LYS A O 1
ATOM 4084 N N . GLU A 1 492 ? -24.549 -14.424 18.518 1.00 95.31 492 GLU A N 1
ATOM 4085 C CA . GLU A 1 492 ? -24.630 -15.801 19.021 1.00 95.31 492 GLU A CA 1
ATOM 4086 C C . GLU A 1 492 ? -23.493 -16.134 19.995 1.00 95.31 492 GLU A C 1
ATOM 4088 O O . GLU A 1 492 ? -23.740 -16.734 21.040 1.00 95.31 492 GLU A O 1
ATOM 4093 N N . ASP A 1 493 ? -22.275 -15.670 19.710 1.00 94.50 493 ASP A N 1
ATOM 4094 C CA . ASP A 1 493 ? -21.112 -15.839 20.589 1.00 94.50 493 ASP A CA 1
ATOM 4095 C C . ASP A 1 493 ? -21.213 -15.000 21.882 1.00 94.50 493 ASP A C 1
ATOM 4097 O O . ASP A 1 493 ? -20.483 -15.250 22.840 1.00 94.50 493 ASP A O 1
ATOM 4101 N N . ASN A 1 494 ? -22.079 -13.976 21.916 1.00 94.00 494 ASN A N 1
ATOM 4102 C CA . ASN A 1 494 ? -22.216 -13.013 23.018 1.00 94.00 494 ASN A CA 1
ATOM 4103 C C . ASN A 1 494 ? -23.696 -12.683 23.275 1.00 94.00 494 ASN A C 1
ATOM 4105 O O . ASN A 1 494 ? -24.131 -11.537 23.122 1.00 94.00 494 ASN A O 1
ATOM 4109 N N . ARG A 1 495 ? -24.496 -13.696 23.630 1.00 92.00 495 ARG A N 1
ATOM 4110 C CA . ARG A 1 495 ? -25.962 -13.562 23.751 1.00 92.00 495 ARG A CA 1
ATOM 4111 C C . ARG A 1 495 ? -26.400 -12.484 24.746 1.00 92.00 495 ARG A C 1
ATOM 4113 O O . ARG A 1 495 ? -27.421 -11.833 24.517 1.00 92.00 495 ARG A O 1
ATOM 4120 N N . ASP A 1 496 ? -25.610 -12.275 25.794 1.00 93.44 496 ASP A N 1
ATOM 4121 C CA . ASP A 1 496 ? -25.784 -11.275 26.852 1.00 93.44 496 ASP A CA 1
ATOM 4122 C C . ASP A 1 496 ? -25.474 -9.836 26.411 1.00 93.44 496 ASP A C 1
ATOM 4124 O O . ASP A 1 496 ? -25.878 -8.894 27.088 1.00 93.44 496 ASP A O 1
ATOM 4128 N N . LYS A 1 497 ? -24.811 -9.645 25.265 1.00 95.12 497 LYS A N 1
ATOM 4129 C CA . LYS A 1 497 ? -24.385 -8.327 24.778 1.00 95.12 497 LYS A CA 1
ATOM 4130 C C . LYS A 1 497 ? -25.202 -7.850 23.594 1.00 95.12 497 LYS A C 1
ATOM 4132 O O . LYS A 1 497 ? -25.652 -8.631 22.756 1.00 95.12 497 LYS A O 1
ATOM 4137 N N . ASN A 1 498 ? -25.365 -6.543 23.469 1.00 95.69 498 ASN A N 1
ATOM 4138 C CA . ASN A 1 498 ? -25.896 -5.932 22.261 1.00 95.69 498 ASN A CA 1
ATOM 4139 C C . ASN A 1 498 ? -24.798 -5.872 21.202 1.00 95.69 498 ASN A C 1
ATOM 4141 O O . ASN A 1 498 ? -23.686 -5.428 21.479 1.00 95.69 498 ASN A O 1
ATOM 4145 N N . VAL A 1 499 ? -25.115 -6.301 19.985 1.00 97.25 499 VAL A N 1
ATOM 4146 C CA . VAL A 1 499 ? -24.172 -6.280 18.869 1.00 97.25 499 VAL A CA 1
ATOM 4147 C C . VAL A 1 499 ? -24.737 -5.395 17.771 1.00 97.25 499 VAL A C 1
ATOM 4149 O O . VAL A 1 499 ? -25.889 -5.549 17.363 1.00 97.25 499 VAL A O 1
ATOM 4152 N N . PHE A 1 500 ? -23.909 -4.466 17.310 1.00 97.12 500 PHE A N 1
ATOM 4153 C CA . PHE A 1 500 ? -24.223 -3.535 16.237 1.00 97.12 500 PHE A CA 1
ATOM 4154 C C . PHE A 1 500 ? -23.085 -3.527 15.224 1.00 97.12 500 PHE A C 1
ATOM 4156 O O . PHE A 1 500 ? -21.931 -3.766 15.578 1.00 97.12 500 PHE A O 1
ATOM 4163 N N . SER A 1 501 ? -23.384 -3.176 13.981 1.00 97.81 501 SER A N 1
ATOM 4164 C CA . SER A 1 501 ? -22.374 -2.874 12.971 1.00 97.81 501 SER A CA 1
ATOM 4165 C C . SER A 1 501 ? -22.560 -1.474 12.407 1.00 97.81 501 SER A C 1
ATOM 4167 O O . SER A 1 501 ? -23.676 -0.960 12.300 1.00 97.81 501 SER A O 1
ATOM 4169 N N . ILE A 1 502 ? -21.440 -0.861 12.035 1.00 97.81 502 ILE A N 1
ATOM 4170 C CA . ILE A 1 502 ? -21.406 0.322 11.184 1.00 97.81 502 ILE A CA 1
ATOM 4171 C C . ILE A 1 502 ? -20.680 -0.060 9.896 1.00 97.81 502 ILE A C 1
ATOM 4173 O O . ILE A 1 502 ? -19.497 -0.393 9.924 1.00 97.81 502 ILE A O 1
ATOM 4177 N N . PHE A 1 503 ? -21.402 -0.037 8.779 1.00 97.75 503 PHE A N 1
ATOM 4178 C CA . PHE A 1 503 ? -20.865 -0.362 7.462 1.00 97.75 503 PHE A CA 1
ATOM 4179 C C . PHE A 1 503 ? -20.468 0.929 6.747 1.00 97.75 503 PHE A C 1
ATOM 4181 O O . PHE A 1 503 ? -21.327 1.724 6.354 1.00 97.75 503 PHE A O 1
ATOM 4188 N N . ILE A 1 504 ? -19.164 1.157 6.606 1.00 97.00 504 ILE A N 1
ATOM 4189 C CA . ILE A 1 504 ? -18.578 2.393 6.086 1.00 97.00 504 ILE A CA 1
ATOM 4190 C C . ILE A 1 504 ? -18.082 2.138 4.666 1.00 97.00 504 ILE A C 1
ATOM 4192 O O . ILE A 1 504 ? -17.086 1.450 4.450 1.00 97.00 504 ILE A O 1
ATOM 4196 N N . SER A 1 505 ? -18.745 2.726 3.675 1.00 93.50 505 SER A N 1
ATOM 4197 C CA . SER A 1 505 ? -18.375 2.514 2.273 1.00 93.50 505 SER A CA 1
ATOM 4198 C C . SER A 1 505 ? -18.187 3.809 1.499 1.00 93.50 505 SER A C 1
ATOM 4200 O O . SER A 1 505 ? -18.566 4.887 1.947 1.00 93.50 505 SER A O 1
ATOM 4202 N N . LYS A 1 506 ? -17.602 3.747 0.299 1.00 88.88 506 LYS A N 1
ATOM 4203 C CA . LYS A 1 506 ? -17.598 4.926 -0.587 1.00 88.88 506 LYS A CA 1
ATOM 4204 C C . LYS A 1 506 ? -19.028 5.342 -0.956 1.00 88.88 506 LYS A C 1
ATOM 4206 O O . LYS A 1 506 ? -19.343 6.526 -0.999 1.00 88.88 506 LYS A O 1
ATOM 4211 N N . LYS A 1 507 ? -19.873 4.353 -1.244 1.00 88.50 507 LYS A N 1
ATOM 4212 C CA . LYS A 1 507 ? -21.305 4.497 -1.504 1.00 88.50 507 LYS A CA 1
ATOM 4213 C C . LYS A 1 507 ? -21.968 3.140 -1.304 1.00 88.50 507 LYS A C 1
ATOM 4215 O O . LYS A 1 507 ? -21.576 2.174 -1.957 1.00 88.50 507 LYS A O 1
ATOM 4220 N N . THR A 1 508 ? -22.996 3.085 -0.466 1.00 90.19 508 THR A N 1
ATOM 4221 C CA . THR A 1 508 ? -23.754 1.852 -0.249 1.00 90.19 508 THR A CA 1
ATOM 4222 C C . THR A 1 508 ? -24.636 1.562 -1.461 1.00 90.19 508 THR A C 1
ATOM 4224 O O . THR A 1 508 ? -25.383 2.425 -1.930 1.00 90.19 508 THR A O 1
ATOM 4227 N N . HIS A 1 509 ? -24.552 0.346 -1.989 1.00 90.56 509 HIS A N 1
ATOM 4228 C CA . HIS A 1 509 ? -25.415 -0.134 -3.055 1.00 90.56 509 HIS A CA 1
ATOM 4229 C C . HIS A 1 509 ? -26.862 -0.235 -2.559 1.00 90.56 509 HIS A C 1
ATOM 4231 O O . HIS A 1 509 ? -27.112 -0.653 -1.429 1.00 90.56 509 HIS A O 1
ATOM 4237 N N . PHE A 1 510 ? -27.834 0.109 -3.406 1.00 90.81 510 PHE A N 1
ATOM 4238 C CA . PHE A 1 510 ? -29.239 0.182 -2.991 1.00 90.81 510 PHE A CA 1
ATOM 4239 C C . PHE A 1 510 ? -29.787 -1.165 -2.489 1.00 90.81 510 PHE A C 1
ATOM 4241 O O . PHE A 1 510 ? -30.580 -1.174 -1.556 1.00 90.81 510 PHE A O 1
ATOM 4248 N N . ARG A 1 511 ? -29.330 -2.304 -3.040 1.00 92.56 511 ARG A N 1
ATOM 4249 C CA . ARG A 1 511 ? -29.717 -3.639 -2.537 1.00 92.56 511 ARG A CA 1
ATOM 4250 C C . ARG A 1 511 ? -29.132 -3.939 -1.159 1.00 92.56 511 ARG A C 1
ATOM 4252 O O . ARG A 1 511 ? -29.834 -4.510 -0.336 1.00 92.56 511 ARG A O 1
ATOM 4259 N N . SER A 1 512 ? -27.890 -3.525 -0.888 1.00 93.50 512 SER A N 1
ATOM 4260 C CA . SER A 1 512 ? -27.303 -3.641 0.454 1.00 93.50 512 SER A CA 1
ATOM 4261 C C . SER A 1 512 ? -28.058 -2.758 1.440 1.00 93.50 512 SER A C 1
ATOM 4263 O O . SER A 1 512 ? -28.407 -3.212 2.519 1.00 93.50 512 SER A O 1
ATOM 4265 N N . LEU A 1 513 ? -28.380 -1.522 1.045 1.00 94.44 513 LEU A N 1
ATOM 4266 C CA . LEU A 1 513 ? -29.163 -0.595 1.861 1.00 94.44 513 LEU A CA 1
ATOM 4267 C C . LEU A 1 513 ? -30.564 -1.146 2.173 1.00 94.44 513 LEU A C 1
ATOM 4269 O O . LEU A 1 513 ? -30.968 -1.134 3.330 1.00 94.44 513 LEU A O 1
ATOM 4273 N N . TRP A 1 514 ? -31.276 -1.660 1.167 1.00 95.00 514 TRP A N 1
ATOM 4274 C CA . TRP A 1 514 ? -32.576 -2.317 1.333 1.00 95.00 514 TRP A CA 1
ATOM 4275 C C . TRP A 1 514 ? -32.491 -3.535 2.259 1.00 95.00 514 TRP A C 1
ATOM 4277 O O . TRP A 1 514 ? -33.312 -3.695 3.158 1.00 95.00 514 TRP A O 1
ATOM 4287 N N . MET A 1 515 ? -31.471 -4.372 2.083 1.00 95.06 515 MET A N 1
ATOM 4288 C CA . MET A 1 515 ? -31.273 -5.548 2.923 1.00 95.06 515 MET A CA 1
ATOM 4289 C C . MET A 1 515 ? -30.968 -5.147 4.372 1.00 95.06 515 MET A C 1
ATOM 4291 O O . MET A 1 515 ? -31.615 -5.648 5.283 1.00 95.06 515 MET A O 1
ATOM 4295 N N . PHE A 1 516 ? -30.054 -4.199 4.602 1.00 96.75 516 PHE A N 1
ATOM 4296 C CA . PHE A 1 516 ? -29.765 -3.683 5.943 1.00 96.75 516 PHE A CA 1
ATOM 4297 C C . PHE A 1 516 ? -30.992 -3.022 6.579 1.00 96.75 516 PHE A C 1
ATOM 4299 O O . PHE A 1 516 ? -31.223 -3.201 7.771 1.00 96.75 516 PHE A O 1
ATOM 4306 N N . PHE A 1 517 ? -31.813 -2.318 5.800 1.00 97.06 517 PHE A N 1
ATOM 4307 C CA . PHE A 1 517 ? -33.075 -1.748 6.271 1.00 97.06 517 PHE A CA 1
ATOM 4308 C C . PHE A 1 517 ? -34.021 -2.824 6.815 1.00 97.06 517 PHE A C 1
ATOM 4310 O O . PHE A 1 517 ? -34.540 -2.675 7.918 1.00 97.06 517 PHE A O 1
ATOM 4317 N N . ILE A 1 518 ? -34.208 -3.925 6.079 1.00 95.75 518 ILE A N 1
ATOM 4318 C CA . ILE A 1 518 ? -35.026 -5.052 6.548 1.00 95.75 518 ILE A CA 1
ATOM 4319 C C . ILE A 1 518 ? -34.406 -5.665 7.800 1.00 95.75 518 ILE A C 1
ATOM 4321 O O . ILE A 1 518 ? -35.103 -5.810 8.796 1.00 95.75 518 ILE A O 1
ATOM 4325 N N . LEU A 1 519 ? -33.100 -5.938 7.780 1.00 96.56 519 LEU A N 1
ATOM 4326 C CA . LEU A 1 519 ? -32.385 -6.586 8.880 1.00 96.56 519 LEU A CA 1
ATOM 4327 C C . LEU A 1 519 ? -32.441 -5.810 10.201 1.00 96.56 519 LEU A C 1
ATOM 4329 O O . LEU A 1 519 ? -32.504 -6.426 11.262 1.00 96.56 519 LEU A O 1
ATOM 4333 N N . ASN A 1 520 ? -32.470 -4.475 10.154 1.00 96.44 520 ASN A N 1
ATOM 4334 C CA . ASN A 1 520 ? -32.649 -3.649 11.354 1.00 96.44 520 ASN A CA 1
ATOM 4335 C C . ASN A 1 520 ? -34.092 -3.687 11.901 1.00 96.44 520 ASN A C 1
ATOM 4337 O O . ASN A 1 520 ? -34.303 -3.300 13.049 1.00 96.44 520 ASN A O 1
ATOM 4341 N N . LYS A 1 521 ? -35.082 -4.136 11.115 1.00 94.44 521 LYS A N 1
ATOM 4342 C CA . LYS A 1 521 ? -36.468 -4.348 11.569 1.00 94.44 521 LYS A CA 1
ATOM 4343 C C . LYS A 1 521 ? -36.687 -5.774 12.058 1.00 94.44 521 LYS A C 1
ATOM 4345 O O . LYS A 1 521 ? -37.229 -5.969 13.140 1.00 94.44 521 LYS A O 1
ATOM 4350 N N . ASP A 1 522 ? -36.287 -6.747 11.248 1.00 92.25 522 ASP A N 1
ATOM 4351 C CA . ASP A 1 522 ? -36.489 -8.169 11.501 1.00 92.25 522 ASP A CA 1
ATOM 4352 C C . ASP A 1 522 ? -35.487 -9.015 10.701 1.00 92.25 522 ASP A C 1
ATOM 4354 O O . ASP A 1 522 ? -34.946 -8.578 9.683 1.00 92.25 522 ASP A O 1
ATOM 4358 N N . SER A 1 523 ? -35.223 -10.240 11.146 1.00 94.56 523 SER A N 1
ATOM 4359 C CA . SER A 1 523 ? -34.319 -11.154 10.448 1.00 94.56 523 SER A CA 1
ATOM 4360 C C . SER A 1 523 ? -34.708 -12.618 10.634 1.00 94.56 523 SER A C 1
ATOM 4362 O O . SER A 1 523 ? -35.490 -12.984 11.510 1.00 94.56 523 SER A O 1
ATOM 4364 N N . TRP A 1 524 ? -34.078 -13.493 9.847 1.00 93.56 524 TRP A N 1
ATOM 4365 C CA . TRP A 1 524 ? -34.225 -14.945 9.981 1.00 93.56 524 TRP A CA 1
ATOM 4366 C C . TRP A 1 524 ? -33.786 -15.487 11.352 1.00 93.56 524 TRP A C 1
ATOM 4368 O O . TRP A 1 524 ? -34.134 -16.614 11.692 1.00 93.56 524 TRP A O 1
ATOM 4378 N N . ALA A 1 525 ? -33.029 -14.714 12.139 1.00 92.25 525 ALA A N 1
ATOM 4379 C CA . ALA A 1 525 ? -32.585 -15.103 13.475 1.00 92.25 525 ALA A CA 1
ATOM 4380 C C . ALA A 1 525 ? -33.666 -14.907 14.559 1.00 92.25 525 ALA A C 1
ATOM 4382 O O . ALA A 1 525 ? -33.451 -15.287 15.709 1.00 92.25 525 ALA A O 1
ATOM 4383 N N . GLY A 1 526 ? -34.819 -14.312 14.220 1.00 92.31 526 GLY A N 1
ATOM 4384 C CA . GLY A 1 526 ? -35.883 -13.993 15.181 1.00 92.31 526 GLY A CA 1
ATOM 4385 C C . GLY A 1 526 ? -35.599 -12.755 16.040 1.00 92.31 526 GLY A C 1
ATOM 4386 O O . GLY A 1 526 ? -36.277 -12.522 17.039 1.00 92.31 526 GLY A O 1
ATOM 4387 N N . TYR A 1 527 ? -34.584 -11.970 15.673 1.00 93.00 527 TYR A N 1
ATOM 4388 C CA . TYR A 1 527 ? -34.262 -10.668 16.251 1.00 93.00 527 TYR A CA 1
ATOM 4389 C C . TYR A 1 527 ? -33.578 -9.769 15.203 1.00 93.00 527 TYR A C 1
ATOM 4391 O O . TYR A 1 527 ? -33.004 -10.287 14.242 1.00 93.00 527 TYR A O 1
ATOM 4399 N N . PRO A 1 528 ? -33.587 -8.433 15.369 1.00 95.75 528 PRO A N 1
ATOM 4400 C CA . PRO A 1 528 ? -32.927 -7.529 14.430 1.00 95.75 528 PRO A CA 1
ATOM 4401 C C . PRO A 1 528 ? -31.406 -7.727 14.345 1.00 95.75 528 PRO A C 1
ATOM 4403 O O . PRO A 1 528 ? -30.713 -7.778 15.364 1.00 95.75 528 PRO A O 1
ATOM 4406 N N . ILE A 1 529 ? -30.877 -7.747 13.122 1.00 96.94 529 ILE A N 1
ATOM 4407 C CA . ILE A 1 529 ? -29.443 -7.679 12.819 1.00 96.94 529 ILE A CA 1
ATOM 4408 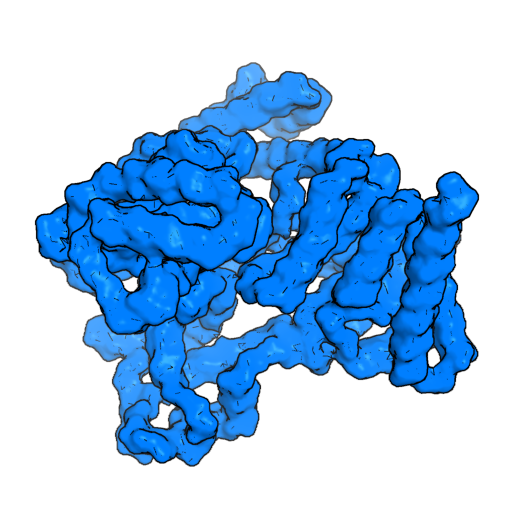C C . ILE A 1 529 ? -29.111 -6.211 12.506 1.00 96.94 529 ILE A C 1
ATOM 4410 O O . ILE A 1 529 ? -29.314 -5.722 11.394 1.00 96.94 529 ILE A O 1
ATOM 4414 N N . ASN A 1 530 ? -28.629 -5.483 13.518 1.00 96.75 530 ASN A N 1
ATOM 4415 C CA . ASN A 1 530 ? -28.453 -4.030 13.444 1.00 96.75 530 ASN A CA 1
ATOM 4416 C C . ASN A 1 530 ? -27.182 -3.630 12.677 1.00 96.75 530 ASN A C 1
ATOM 4418 O O . ASN A 1 530 ? -26.077 -3.699 13.222 1.00 96.75 530 ASN A O 1
ATOM 4422 N N . ILE A 1 531 ? -27.339 -3.161 11.439 1.00 97.81 531 ILE A N 1
ATOM 4423 C CA . ILE A 1 531 ? -26.243 -2.699 10.569 1.00 97.81 531 ILE A CA 1
ATOM 4424 C C . ILE A 1 531 ? -26.551 -1.288 10.072 1.00 97.81 531 ILE A C 1
ATOM 4426 O O . ILE A 1 531 ? -27.562 -1.083 9.403 1.00 97.81 531 ILE A O 1
ATOM 4430 N N . ILE A 1 532 ? -25.683 -0.317 10.361 1.00 97.94 532 ILE A N 1
ATOM 4431 C CA . ILE A 1 532 ? -25.872 1.085 9.967 1.00 97.94 532 ILE A CA 1
ATOM 4432 C C . ILE A 1 532 ? -24.981 1.430 8.772 1.00 97.94 532 ILE A C 1
ATOM 4434 O O . ILE A 1 532 ? -23.771 1.585 8.951 1.00 97.94 532 ILE A O 1
ATOM 4438 N N . PRO A 1 533 ? -25.544 1.571 7.556 1.00 96.94 533 PRO A N 1
ATOM 4439 C CA . PRO A 1 533 ? -24.773 1.956 6.384 1.00 96.94 533 PRO A CA 1
ATOM 4440 C C . PRO A 1 533 ? -24.543 3.467 6.340 1.00 96.94 533 PRO A C 1
ATOM 4442 O O . PRO A 1 533 ? -25.494 4.249 6.311 1.00 96.94 533 PRO A O 1
ATOM 4445 N N . ILE A 1 534 ? -23.281 3.883 6.245 1.00 96.56 534 ILE A N 1
ATOM 4446 C CA . ILE A 1 534 ? -22.896 5.282 6.023 1.00 96.56 534 ILE A CA 1
ATOM 4447 C C . ILE A 1 534 ? -21.770 5.387 4.995 1.00 96.56 534 ILE A C 1
ATOM 4449 O O . ILE A 1 534 ? -21.003 4.447 4.781 1.00 96.56 534 ILE A O 1
ATOM 4453 N N . ASP A 1 535 ? -21.664 6.547 4.350 1.00 94.56 535 ASP A N 1
ATOM 4454 C CA . ASP A 1 535 ? -20.535 6.825 3.468 1.00 94.56 535 ASP A CA 1
ATOM 4455 C C . ASP A 1 535 ? -19.302 7.333 4.245 1.00 94.56 535 ASP A C 1
ATOM 4457 O O . ASP A 1 535 ? -19.406 7.844 5.365 1.00 94.56 535 ASP A O 1
ATOM 4461 N N . ILE A 1 536 ? -18.109 7.173 3.659 1.00 95.44 536 ILE A N 1
ATOM 4462 C CA . ILE A 1 536 ? -16.830 7.603 4.259 1.00 95.44 536 ILE A CA 1
ATOM 4463 C C . ILE A 1 536 ? -16.837 9.105 4.578 1.00 95.44 536 ILE A C 1
ATOM 4465 O O . ILE A 1 536 ? -16.220 9.525 5.558 1.00 95.44 536 ILE A O 1
ATOM 4469 N N . GLU A 1 537 ? -17.529 9.926 3.786 1.00 93.94 537 GLU A N 1
ATOM 4470 C CA . GLU A 1 537 ? -17.646 11.368 4.031 1.00 93.94 537 GLU A CA 1
ATOM 4471 C C . GLU A 1 537 ? -18.407 11.641 5.334 1.00 93.94 537 GLU A C 1
ATOM 4473 O O . GLU A 1 537 ? -17.878 12.310 6.225 1.00 93.94 537 GLU A O 1
ATOM 4478 N N . THR A 1 538 ? -19.581 11.027 5.501 1.00 95.31 538 THR A N 1
ATOM 4479 C CA . THR A 1 538 ? -20.385 11.085 6.731 1.00 95.31 538 THR A CA 1
ATOM 4480 C C . THR A 1 538 ? -19.599 10.538 7.926 1.00 95.31 538 THR A C 1
ATOM 4482 O O . THR A 1 538 ? -19.578 11.142 8.999 1.00 95.31 538 THR A O 1
ATOM 4485 N N . PHE A 1 539 ? -18.874 9.428 7.757 1.00 97.38 539 PHE A N 1
ATOM 4486 C CA . PHE A 1 539 ? -18.017 8.897 8.820 1.00 97.38 539 PHE A CA 1
ATOM 4487 C C . PHE A 1 539 ? -16.871 9.850 9.186 1.00 97.38 539 PHE A C 1
ATOM 4489 O O . PHE A 1 539 ? -16.523 10.005 10.358 1.00 97.38 539 PHE A O 1
ATOM 4496 N N . THR A 1 540 ? -16.307 10.552 8.203 1.00 96.25 540 THR A N 1
ATOM 4497 C CA . THR A 1 540 ? -15.272 11.565 8.433 1.00 96.25 540 THR A CA 1
ATOM 4498 C C . THR A 1 540 ? -15.818 12.741 9.254 1.00 96.25 540 THR A C 1
ATOM 4500 O O . THR A 1 540 ? -15.089 13.299 10.079 1.00 96.25 540 THR A O 1
ATOM 4503 N N . GLU A 1 541 ? -17.095 13.107 9.100 1.00 95.69 541 GLU A N 1
ATOM 4504 C CA . GLU A 1 541 ? -17.761 14.092 9.969 1.00 95.69 541 GLU A CA 1
ATOM 4505 C C . GLU A 1 541 ? -17.911 13.598 11.409 1.00 95.69 541 GLU A C 1
ATOM 4507 O O . GLU A 1 541 ? -17.636 14.358 12.348 1.00 95.69 541 GLU A O 1
ATOM 4512 N N . ILE A 1 542 ? -18.273 12.322 11.593 1.00 97.06 542 ILE A N 1
ATOM 4513 C CA . ILE A 1 542 ? -18.292 11.675 12.913 1.00 97.06 542 ILE A CA 1
ATOM 4514 C C . ILE A 1 542 ? -16.896 11.758 13.530 1.00 97.06 542 ILE A C 1
ATOM 4516 O O . ILE A 1 542 ? -16.748 12.219 14.660 1.00 97.06 542 ILE A O 1
ATOM 4520 N N . ALA A 1 543 ? -15.852 11.399 12.781 1.00 96.75 543 ALA A N 1
ATOM 4521 C CA . ALA A 1 543 ? -14.485 11.417 13.281 1.00 96.75 543 ALA A CA 1
ATOM 4522 C C . ALA A 1 543 ? -14.010 12.823 13.688 1.00 96.75 543 ALA A C 1
ATOM 4524 O O . ALA A 1 543 ? -13.474 13.008 14.785 1.00 96.75 543 ALA A O 1
ATOM 4525 N N . LYS A 1 544 ? -14.269 13.837 12.851 1.00 95.81 544 LYS A N 1
ATOM 4526 C CA . LYS A 1 544 ? -13.954 15.248 13.148 1.00 95.81 544 LYS A CA 1
ATOM 4527 C C . LYS A 1 544 ? -14.688 15.738 14.396 1.00 95.81 544 LYS A C 1
ATOM 4529 O O . LYS A 1 544 ? -14.073 16.357 15.265 1.00 95.81 544 LYS A O 1
ATOM 4534 N N . THR A 1 545 ? -15.980 15.433 14.503 1.00 96.06 545 THR A N 1
ATOM 4535 C CA . THR A 1 545 ? -16.801 15.755 15.680 1.00 96.06 545 THR A CA 1
ATOM 4536 C C . THR A 1 545 ? -16.242 15.103 16.938 1.00 96.06 545 THR A C 1
ATOM 4538 O O . THR A 1 545 ? -16.101 15.767 17.966 1.00 96.06 545 THR A O 1
ATOM 4541 N N . SER A 1 546 ? -15.887 13.823 16.860 1.00 95.56 546 SER A N 1
ATOM 4542 C CA . SER A 1 546 ? -15.350 13.068 17.988 1.00 95.56 546 SER A CA 1
ATOM 4543 C C . SER A 1 546 ? -14.053 13.660 18.512 1.00 95.56 546 SER A C 1
ATOM 4545 O O . SER A 1 546 ? -13.909 13.843 19.717 1.00 95.56 546 SER A O 1
ATOM 4547 N N . TYR A 1 547 ? -13.133 14.028 17.621 1.00 94.75 547 TYR A N 1
ATOM 4548 C CA . TYR A 1 547 ? -11.876 14.656 18.021 1.00 94.75 547 TYR A CA 1
ATOM 4549 C C . TYR A 1 547 ? -12.062 16.048 18.598 1.00 94.75 547 TYR A C 1
ATOM 4551 O O . TYR A 1 547 ? -11.478 16.345 19.638 1.00 94.75 547 TYR A O 1
ATOM 4559 N N . LYS A 1 548 ? -12.905 16.874 17.972 1.00 93.12 548 LYS A N 1
ATOM 4560 C CA . LYS A 1 548 ? -13.177 18.234 18.445 1.00 93.12 548 LYS A CA 1
ATOM 4561 C C . LYS A 1 548 ? -13.758 18.248 19.861 1.00 93.12 548 LYS A C 1
ATOM 4563 O O . LYS A 1 548 ? -13.414 19.124 20.645 1.00 93.12 548 LYS A O 1
ATOM 4568 N N . ASN A 1 549 ? -14.616 17.280 20.180 1.00 92.50 549 ASN A N 1
ATOM 4569 C CA . ASN A 1 549 ? -15.354 17.244 21.444 1.00 92.50 549 ASN A CA 1
ATOM 4570 C C . ASN A 1 549 ? -14.848 16.155 22.411 1.00 92.50 549 ASN A C 1
ATOM 4572 O O . ASN A 1 549 ? -15.506 15.875 23.408 1.00 92.50 549 ASN A O 1
ATOM 4576 N N . ASN A 1 550 ? -13.696 15.532 22.127 1.00 91.50 550 ASN A N 1
ATOM 4577 C CA . ASN A 1 550 ? -13.110 14.430 22.906 1.00 91.50 550 ASN A CA 1
ATOM 4578 C C . ASN A 1 550 ? -14.102 13.295 23.231 1.00 91.50 550 ASN A C 1
ATOM 4580 O O . ASN A 1 550 ? -14.119 12.756 24.342 1.00 91.50 550 ASN A O 1
ATOM 4584 N N . LEU A 1 551 ? -14.930 12.924 22.252 1.00 93.69 551 LEU A N 1
ATOM 4585 C CA . LEU A 1 551 ? -15.887 11.833 22.401 1.00 93.69 551 LEU A CA 1
ATOM 4586 C C . LEU A 1 551 ? -15.160 10.488 22.490 1.00 93.69 551 LEU A C 1
ATOM 4588 O O . LEU A 1 551 ? -14.112 10.276 21.878 1.00 93.69 551 LEU A O 1
ATOM 4592 N N . LYS A 1 552 ? -15.748 9.576 23.263 1.00 93.50 552 LYS A N 1
ATOM 4593 C CA . LYS A 1 552 ? -15.274 8.196 23.441 1.00 93.50 552 LYS A CA 1
ATOM 4594 C C . LYS A 1 552 ? -16.026 7.236 22.522 1.00 93.50 552 LYS A C 1
ATOM 4596 O O . LYS A 1 552 ? -17.112 7.576 22.059 1.00 93.50 552 LYS A O 1
ATOM 4601 N N . SER A 1 553 ? -15.496 6.027 22.340 1.00 94.06 553 SER A N 1
ATOM 4602 C CA . SER A 1 553 ? -16.162 4.932 21.612 1.00 94.06 553 SER A CA 1
ATOM 4603 C C . SER A 1 553 ? -17.622 4.721 22.037 1.00 94.06 553 SER A C 1
ATOM 4605 O O . SER A 1 553 ? -18.476 4.601 21.163 1.00 94.06 553 SER A O 1
ATOM 4607 N N . SER A 1 554 ? -17.926 4.798 23.337 1.00 94.19 554 SER A N 1
ATOM 4608 C CA . SER A 1 554 ? -19.290 4.683 23.878 1.00 94.19 554 SER A CA 1
ATOM 4609 C C . SER A 1 554 ? -20.284 5.664 23.238 1.00 94.19 554 SER A C 1
ATOM 4611 O O . SER A 1 554 ? -21.385 5.282 22.877 1.00 94.19 554 SER A O 1
ATOM 4613 N N . HIS A 1 555 ? -19.873 6.908 22.963 1.00 95.56 555 HIS A N 1
ATOM 4614 C CA . HIS A 1 555 ? -20.743 7.913 22.333 1.00 95.56 555 HIS A CA 1
ATOM 4615 C C . HIS A 1 555 ? -21.074 7.569 20.876 1.00 95.56 555 HIS A C 1
ATOM 4617 O O . HIS A 1 555 ? -22.091 8.014 20.345 1.00 95.56 555 HIS A O 1
ATOM 4623 N N . ILE A 1 556 ? -20.188 6.827 20.208 1.00 96.44 556 ILE A N 1
ATOM 4624 C CA . ILE A 1 556 ? -20.401 6.356 18.837 1.00 96.44 556 ILE A CA 1
ATOM 4625 C C . ILE A 1 556 ? -21.309 5.134 18.849 1.00 96.44 556 ILE A C 1
ATOM 4627 O O . ILE A 1 556 ? -22.177 5.022 17.993 1.00 96.44 556 ILE A O 1
ATOM 4631 N N . ILE A 1 557 ? -21.154 4.261 19.843 1.00 96.12 557 ILE A N 1
ATOM 4632 C CA . ILE A 1 557 ? -22.053 3.128 20.070 1.00 96.12 557 ILE A CA 1
ATOM 4633 C C . ILE A 1 557 ? -23.471 3.632 20.364 1.00 96.12 557 ILE A C 1
ATOM 4635 O O . ILE A 1 557 ? -24.406 3.183 19.707 1.00 96.12 557 ILE A O 1
ATOM 4639 N N . ASP A 1 558 ? -23.626 4.634 21.234 1.00 95.88 558 ASP A N 1
ATOM 4640 C CA . ASP A 1 558 ? -24.914 5.282 21.516 1.00 95.88 558 ASP A CA 1
ATOM 4641 C C . ASP A 1 558 ? -25.544 5.874 20.247 1.00 95.88 558 ASP A C 1
ATOM 4643 O O . ASP A 1 558 ? -26.746 5.738 20.010 1.00 95.88 558 ASP A O 1
ATOM 4647 N N . LEU A 1 559 ? -24.729 6.520 19.403 1.00 97.38 559 LEU A N 1
ATOM 4648 C CA . LEU A 1 559 ? -25.177 7.033 18.110 1.00 97.38 559 LEU A CA 1
ATOM 4649 C C . LEU A 1 559 ? -25.655 5.891 17.205 1.00 97.38 559 LEU A C 1
ATOM 4651 O O . LEU A 1 559 ? -26.750 5.979 16.663 1.00 97.38 559 LEU A O 1
ATOM 4655 N N . VAL A 1 560 ? -24.875 4.821 17.052 1.00 97.56 560 VAL A N 1
ATOM 4656 C CA . VAL A 1 560 ? -25.233 3.660 16.218 1.00 97.56 560 VAL A CA 1
ATOM 4657 C C . VAL A 1 560 ? -26.514 2.991 16.723 1.00 97.56 560 VAL A C 1
ATOM 4659 O O . VAL A 1 560 ? -27.396 2.684 15.923 1.00 97.56 560 VAL A O 1
ATOM 4662 N N . GLN A 1 561 ? -26.669 2.838 18.037 1.00 96.00 561 GLN A N 1
ATOM 4663 C CA . GLN A 1 561 ? -27.878 2.292 18.653 1.00 96.00 561 GLN A CA 1
ATOM 4664 C C . GLN A 1 561 ? -29.098 3.197 18.435 1.00 96.00 561 GLN A C 1
ATOM 4666 O O . GLN A 1 561 ? -30.210 2.712 18.228 1.00 96.00 561 GLN A O 1
ATOM 4671 N N . TYR A 1 562 ? -28.924 4.519 18.492 1.00 96.94 562 TYR A N 1
ATOM 4672 C CA . TYR A 1 562 ? -29.987 5.457 18.141 1.00 96.94 562 TYR A CA 1
ATOM 4673 C C . TYR A 1 562 ? -30.370 5.323 16.662 1.00 96.94 562 TYR A C 1
ATOM 4675 O O . TYR A 1 562 ? -31.550 5.195 16.341 1.00 96.94 562 TYR A O 1
ATOM 4683 N N . LEU A 1 563 ? -29.376 5.288 15.773 1.00 97.31 563 LEU A N 1
ATOM 4684 C CA . LEU A 1 563 ? -29.580 5.167 14.332 1.00 97.31 563 LEU A CA 1
ATOM 4685 C C . LEU A 1 563 ? -30.289 3.861 13.956 1.00 97.31 563 LEU A C 1
ATOM 4687 O O . LEU A 1 563 ? -31.159 3.896 13.087 1.00 97.31 563 LEU A O 1
ATOM 4691 N N . SER A 1 564 ? -30.007 2.742 14.631 1.00 95.81 564 SER A N 1
ATOM 4692 C CA . SER A 1 564 ? -30.685 1.466 14.346 1.00 95.81 564 SER A CA 1
ATOM 4693 C C . SER A 1 564 ? -32.186 1.528 14.608 1.00 95.81 564 SER A C 1
ATOM 4695 O O . SER A 1 564 ? -32.968 0.920 13.886 1.00 95.81 564 SER A O 1
ATOM 4697 N N . LYS A 1 565 ? -32.617 2.337 15.582 1.00 95.69 565 LYS A N 1
ATOM 4698 C CA . LYS A 1 565 ? -34.037 2.505 15.921 1.00 95.69 565 LYS A CA 1
ATOM 4699 C C . LYS A 1 565 ? -34.794 3.390 14.936 1.00 95.69 565 LYS A C 1
ATOM 4701 O O . LYS A 1 565 ? -35.998 3.196 14.791 1.00 95.69 565 LYS A O 1
ATOM 4706 N N . THR A 1 566 ? -34.107 4.297 14.231 1.00 96.25 566 THR A N 1
ATOM 4707 C CA . THR A 1 566 ? -34.734 5.210 13.250 1.00 96.25 566 THR A CA 1
ATOM 4708 C C . THR A 1 566 ? -35.408 4.479 12.095 1.00 96.25 566 THR A C 1
ATOM 4710 O O . THR A 1 566 ? -36.279 5.036 11.438 1.00 96.25 566 THR A O 1
ATOM 4713 N N . VAL A 1 567 ? -35.050 3.212 11.864 1.00 95.38 567 VAL A N 1
ATOM 4714 C CA . VAL A 1 567 ? -35.680 2.354 10.856 1.00 95.38 567 VAL A CA 1
ATOM 4715 C C . VAL A 1 567 ? -37.193 2.199 11.082 1.00 95.38 567 VAL A C 1
ATOM 4717 O O . VAL A 1 567 ? -37.942 1.987 10.131 1.00 95.38 567 VAL A O 1
ATOM 4720 N N . ASN A 1 568 ? -37.651 2.327 12.333 1.00 93.44 568 ASN A N 1
ATOM 4721 C CA . ASN A 1 568 ? -39.063 2.225 12.707 1.00 93.44 568 ASN A CA 1
ATOM 4722 C C . ASN A 1 568 ? -39.858 3.500 12.399 1.00 93.44 568 ASN A C 1
ATOM 4724 O O . ASN A 1 568 ? -41.081 3.445 12.325 1.00 93.44 568 ASN A O 1
ATOM 4728 N N . ASP A 1 569 ? -39.170 4.623 12.180 1.00 92.06 569 ASP A N 1
ATOM 4729 C CA . ASP A 1 569 ? -39.786 5.923 11.900 1.00 92.06 569 ASP A CA 1
ATOM 4730 C C . ASP A 1 569 ? -40.035 6.137 10.395 1.00 92.06 569 ASP A C 1
ATOM 4732 O O . ASP A 1 569 ? -40.551 7.175 9.979 1.00 92.06 569 ASP A O 1
ATOM 4736 N N . VAL A 1 570 ? -39.648 5.166 9.561 1.00 94.19 570 VAL A N 1
ATOM 4737 C CA . VAL A 1 570 ? -39.683 5.255 8.098 1.00 94.19 570 VAL A CA 1
ATOM 4738 C C . VAL A 1 570 ? -40.238 3.983 7.454 1.00 94.19 570 VAL A C 1
ATOM 4740 O O . VAL A 1 570 ? -40.030 2.851 7.912 1.00 94.19 570 VAL A O 1
ATOM 4743 N N . ASN A 1 571 ? -40.929 4.173 6.331 1.00 90.50 571 ASN A N 1
ATOM 4744 C CA . ASN A 1 571 ? -41.545 3.083 5.574 1.00 90.50 571 ASN A CA 1
ATOM 4745 C C . ASN A 1 571 ? -40.616 2.505 4.500 1.00 90.50 571 ASN A C 1
ATOM 4747 O O . ASN A 1 571 ? -40.722 1.317 4.203 1.00 90.50 571 ASN A O 1
ATOM 4751 N N . ASP A 1 572 ? -39.695 3.310 3.960 1.00 91.75 572 ASP A N 1
ATOM 4752 C CA . ASP A 1 572 ? -38.815 2.934 2.852 1.00 91.75 572 ASP A CA 1
ATOM 4753 C C . ASP A 1 572 ? -37.323 3.124 3.180 1.00 91.75 572 ASP A C 1
ATOM 4755 O O . ASP A 1 572 ? -36.925 4.000 3.954 1.00 91.75 572 ASP A O 1
ATOM 4759 N N . PHE A 1 573 ? -36.479 2.303 2.553 1.00 91.19 573 PHE A N 1
ATOM 4760 C CA . PHE A 1 573 ? -35.029 2.316 2.750 1.00 91.19 573 PHE A CA 1
ATOM 4761 C C . PHE A 1 573 ? -34.354 3.579 2.182 1.00 91.19 573 PHE A C 1
ATOM 4763 O O . PHE A 1 573 ? -33.292 3.984 2.666 1.00 91.19 573 PHE A O 1
ATOM 4770 N N . THR A 1 574 ? -34.955 4.219 1.175 1.00 88.62 574 THR A N 1
ATOM 4771 C CA . THR A 1 574 ? -34.474 5.483 0.600 1.00 88.62 574 THR A CA 1
ATOM 4772 C C . THR A 1 574 ? -34.649 6.618 1.602 1.00 88.62 574 THR A C 1
ATOM 4774 O O . THR A 1 574 ? -33.711 7.383 1.841 1.00 88.62 574 THR A O 1
ATOM 4777 N N . ASP A 1 575 ? -35.812 6.680 2.256 1.00 93.31 575 ASP A N 1
ATOM 4778 C CA . ASP A 1 575 ? -36.083 7.640 3.330 1.00 93.31 575 ASP A CA 1
ATOM 4779 C C . ASP A 1 575 ? -35.173 7.388 4.531 1.00 93.31 575 ASP A C 1
ATOM 4781 O O . ASP A 1 575 ? -34.603 8.330 5.087 1.00 93.31 575 ASP A O 1
ATOM 4785 N N . TRP A 1 576 ? -34.955 6.116 4.880 1.00 95.81 576 TRP A N 1
ATOM 4786 C CA . TRP A 1 576 ? -34.050 5.738 5.963 1.00 95.81 576 TRP A CA 1
ATOM 4787 C C . TRP A 1 576 ? -32.640 6.297 5.763 1.00 95.81 576 TRP A C 1
ATOM 4789 O O . TRP A 1 576 ? -32.086 6.902 6.678 1.00 95.81 576 TRP A O 1
ATOM 4799 N N . SER A 1 577 ? -32.070 6.182 4.558 1.00 91.81 577 SER A N 1
ATOM 4800 C CA . SER A 1 577 ? -30.733 6.724 4.271 1.00 91.81 577 SER A CA 1
ATOM 4801 C C . SER A 1 577 ? -30.647 8.238 4.499 1.00 91.81 577 SER A C 1
ATOM 4803 O O . SER A 1 577 ? -29.661 8.725 5.062 1.00 91.81 577 SER A O 1
ATOM 4805 N N . ASN A 1 578 ? -31.693 8.983 4.132 1.00 91.88 578 ASN A N 1
ATOM 4806 C CA . ASN A 1 578 ? -31.769 10.422 4.386 1.00 91.88 578 ASN A CA 1
ATOM 4807 C C . ASN A 1 578 ? -31.892 10.727 5.887 1.00 91.88 578 ASN A C 1
ATOM 4809 O O . ASN A 1 578 ? -31.203 11.618 6.392 1.00 91.88 578 ASN A O 1
ATOM 4813 N N . VAL A 1 579 ? -32.716 9.964 6.612 1.00 95.38 579 VAL A N 1
ATOM 4814 C CA . VAL A 1 579 ? -32.874 10.083 8.071 1.00 95.38 579 VAL A CA 1
ATOM 4815 C C . VAL A 1 579 ? -31.564 9.795 8.801 1.00 95.38 579 VAL A C 1
ATOM 4817 O O . VAL A 1 579 ? -31.213 10.550 9.709 1.00 95.38 579 VAL A O 1
ATOM 4820 N N . LEU A 1 580 ? -30.801 8.776 8.389 1.00 95.56 580 LEU A N 1
ATOM 4821 C CA . LEU A 1 580 ? -29.483 8.472 8.953 1.00 95.56 580 LEU A CA 1
ATOM 4822 C C . LEU A 1 580 ? -28.538 9.673 8.816 1.00 95.56 580 LEU A C 1
ATOM 4824 O O . LEU A 1 580 ? -27.971 10.133 9.810 1.00 95.56 580 LEU A O 1
ATOM 4828 N N . LYS A 1 581 ? -28.416 10.231 7.603 1.00 93.12 581 LYS A N 1
ATOM 4829 C CA . LYS A 1 581 ? -27.562 11.402 7.340 1.00 93.12 581 LYS A CA 1
ATOM 4830 C C . LYS A 1 581 ? -27.985 12.609 8.174 1.00 93.12 581 LYS A C 1
ATOM 4832 O O . LYS A 1 581 ? -27.161 13.192 8.876 1.00 93.12 581 LYS A O 1
ATOM 4837 N N . HIS A 1 582 ? -29.275 12.944 8.166 1.00 94.44 582 HIS A N 1
ATOM 4838 C CA . HIS A 1 582 ? -29.808 14.065 8.941 1.00 94.44 582 HIS A CA 1
ATOM 4839 C C . HIS A 1 582 ? -29.592 13.895 10.455 1.00 94.44 582 HIS A C 1
ATOM 4841 O O . HIS A 1 582 ? -29.217 14.843 11.155 1.00 94.44 582 HIS A O 1
ATOM 4847 N N . SER A 1 583 ? -29.784 12.677 10.960 1.00 96.50 583 SER A N 1
ATOM 4848 C CA . SER A 1 583 ? -29.573 12.321 12.364 1.00 96.50 583 SER A CA 1
ATOM 4849 C C . SER A 1 583 ? -28.118 12.509 12.785 1.00 96.50 583 SER A C 1
ATOM 4851 O O . SER A 1 583 ? -27.851 13.106 13.831 1.00 96.50 583 SER A O 1
ATOM 4853 N N . ILE A 1 584 ? -27.169 12.077 11.949 1.00 96.44 584 ILE A N 1
ATOM 4854 C CA . ILE A 1 584 ? -25.732 12.242 12.196 1.00 96.44 584 ILE A CA 1
ATOM 4855 C C . ILE A 1 584 ? -25.347 13.723 12.179 1.00 96.44 584 ILE A C 1
ATOM 4857 O O . ILE A 1 584 ? -24.688 14.190 13.111 1.00 96.44 584 ILE A O 1
ATOM 4861 N N . SER A 1 585 ? -25.812 14.494 11.192 1.00 93.94 585 SER A N 1
ATOM 4862 C CA . SER A 1 585 ? -25.557 15.940 11.145 1.00 93.94 585 SER A CA 1
ATOM 4863 C C . SER A 1 585 ? -26.118 16.655 12.380 1.00 93.94 585 SER A C 1
ATOM 4865 O O . SER A 1 585 ? -25.447 17.498 12.978 1.00 93.94 585 SER A O 1
ATOM 4867 N N . THR A 1 586 ? -27.319 16.283 12.828 1.00 95.06 586 THR A N 1
ATOM 4868 C CA . THR A 1 586 ? -27.934 16.831 14.046 1.00 95.06 586 THR A CA 1
ATOM 4869 C C . THR A 1 586 ? -27.135 16.464 15.297 1.00 95.06 586 THR A C 1
ATOM 4871 O O . THR A 1 586 ? -26.891 17.317 16.158 1.00 95.06 586 THR A O 1
ATOM 4874 N N . TRP A 1 587 ? -26.688 15.212 15.409 1.00 96.00 587 TRP A N 1
ATOM 4875 C CA . TRP A 1 587 ? -25.814 14.761 16.492 1.00 96.00 587 TRP A CA 1
ATOM 4876 C C . TRP A 1 587 ? -24.490 15.540 16.512 1.00 96.00 587 TRP A C 1
ATOM 4878 O O . TRP A 1 587 ? -24.068 16.014 17.572 1.00 96.00 587 TRP A O 1
ATOM 4888 N N . ALA A 1 588 ? -23.876 15.766 15.349 1.00 92.25 588 ALA A N 1
ATOM 4889 C CA . ALA A 1 588 ? -22.642 16.535 15.221 1.00 92.25 588 ALA A CA 1
ATOM 4890 C C . ALA A 1 588 ? -22.815 17.998 15.663 1.00 92.25 588 ALA A C 1
ATOM 4892 O O . ALA A 1 588 ? -21.998 18.538 16.420 1.00 92.25 588 ALA A O 1
ATOM 4893 N N . GLN A 1 589 ? -23.921 18.636 15.267 1.00 90.69 589 GLN A N 1
ATOM 4894 C CA . GLN A 1 589 ? -24.261 20.000 15.684 1.00 90.69 589 GLN A CA 1
ATOM 4895 C C . GLN A 1 589 ? -24.491 20.108 17.197 1.00 90.69 589 GLN A C 1
ATOM 4897 O O . GLN A 1 589 ? -23.977 21.033 17.831 1.00 90.69 589 GLN A O 1
ATOM 4902 N N . LYS A 1 590 ? -25.227 19.162 17.798 1.00 90.56 590 LYS A N 1
ATOM 4903 C CA . LYS A 1 590 ? -25.487 19.135 19.251 1.00 90.56 590 LYS A CA 1
ATOM 4904 C C . LYS A 1 590 ? -24.192 19.033 20.056 1.00 90.56 590 LYS A C 1
ATOM 4906 O O . LYS A 1 590 ? -24.020 19.772 21.024 1.00 90.56 590 LYS A O 1
ATOM 4911 N N . ASN A 1 591 ? -23.273 18.165 19.639 1.00 86.44 591 ASN A N 1
ATOM 4912 C CA . ASN A 1 591 ? -21.983 18.011 20.312 1.00 86.44 591 ASN A CA 1
ATOM 4913 C C . ASN A 1 591 ? -21.067 19.220 20.101 1.00 86.44 591 ASN A C 1
ATOM 4915 O O . ASN A 1 591 ? -20.345 19.594 21.015 1.00 86.44 591 ASN A O 1
ATOM 4919 N N . THR A 1 592 ? -21.174 19.906 18.962 1.00 77.88 592 THR A N 1
ATOM 4920 C CA . THR A 1 592 ? -20.421 21.145 18.722 1.00 77.88 592 THR A CA 1
ATOM 4921 C C . THR A 1 592 ? -20.885 22.303 19.613 1.00 77.88 592 THR A C 1
ATOM 4923 O O . THR A 1 592 ? -20.051 23.058 20.105 1.00 77.88 592 THR A O 1
ATOM 4926 N N . LYS A 1 593 ? -22.198 22.447 19.850 1.00 64.50 593 LYS A N 1
ATOM 4927 C CA . LYS A 1 593 ? -22.754 23.520 20.699 1.00 64.50 593 LYS A CA 1
ATOM 4928 C C . LYS A 1 593 ? -22.434 23.342 22.186 1.00 64.50 593 LYS A C 1
ATOM 4930 O O . LYS A 1 593 ? -22.280 24.335 22.889 1.00 64.50 593 LYS A O 1
ATOM 4935 N N . LYS A 1 594 ? -22.311 22.102 22.673 1.00 59.84 594 LYS A N 1
ATOM 4936 C CA . LYS A 1 594 ? -21.947 21.825 24.075 1.00 59.84 594 LYS A CA 1
ATOM 4937 C C . LYS A 1 594 ? -20.531 22.297 24.429 1.00 59.84 594 LYS A C 1
ATOM 4939 O O . LYS A 1 594 ? -20.293 22.657 25.573 1.00 59.84 594 LYS A O 1
ATOM 4944 N N . SER A 1 595 ? -19.618 22.347 23.461 1.00 51.50 595 SER A N 1
ATOM 4945 C CA . SER A 1 595 ? -18.231 22.780 23.677 1.00 51.50 595 SER A CA 1
ATOM 4946 C C . SER A 1 595 ? -18.018 24.295 23.620 1.00 51.50 595 SER A C 1
ATOM 4948 O O . SER A 1 595 ? -16.942 24.756 23.974 1.00 51.50 595 SER A O 1
ATOM 4950 N N . SER A 1 596 ? -19.017 25.072 23.186 1.00 42.59 596 SER A N 1
ATOM 4951 C CA . SER A 1 596 ? -18.964 26.544 23.122 1.00 42.59 596 SER A CA 1
ATOM 4952 C C . SER A 1 596 ? -19.584 27.254 24.337 1.00 42.59 596 SER A C 1
ATOM 4954 O O . SER A 1 596 ? -19.729 28.471 24.309 1.00 42.59 596 SER A O 1
ATOM 4956 N N . VAL A 1 597 ? -19.987 26.511 25.375 1.00 37.81 597 VAL A N 1
ATOM 4957 C CA . VAL A 1 597 ? -20.623 27.040 26.605 1.00 37.81 597 VAL A CA 1
ATOM 4958 C C . VAL A 1 597 ? -19.735 26.781 27.838 1.00 37.81 597 VAL A C 1
ATOM 4960 O O . VAL A 1 597 ? -20.233 26.549 28.934 1.00 37.81 597 VAL A O 1
ATOM 4963 N N . ILE A 1 598 ? -18.411 26.782 27.660 1.00 33.12 598 ILE A N 1
ATOM 4964 C CA . ILE A 1 598 ? -17.426 26.707 28.752 1.00 33.12 598 ILE A CA 1
ATOM 4965 C C . ILE A 1 598 ? -16.496 27.906 28.650 1.00 33.12 598 ILE A C 1
ATOM 4967 O O . ILE A 1 598 ? -16.009 28.152 27.522 1.00 33.12 598 ILE A O 1
#

Nearest PDB structures (foldseek):
  6qnz-assembly2_B  TM=5.903E-01  e=8.550E-22  Bacillus sp. D6
  5lhc-assembly1_B  TM=5.914E-01  e=1.903E-21  Bacillus sp. (in: firmicutes)
  6qnz-assembly1_A  TM=5.965E-01  e=2.597E-21  Bacillus sp. D6
  5lhc-assembly1_A  TM=5.746E-01  e=1.275E-21  Bacillus sp. (in: firmicutes)
  2p14-assembly1_A  TM=8.124E-01  e=1.955E-07  Bacillus sp. D6

pLDDT: mean 89.27, std 9.26, range [33.12, 98.5]

Organism: NCBI:txid148814

Sequence (598 aa):
MQPYWRTAPRSLIRTIESFKCVNSIVGENWNYTDKSNTSNYNKLIYPTRRRLLCDIAKKEEEQNGDISSTYQNILKLGYDDFLSGQTDWTKDPESNARQLKATFDFFGFSYTDDNGSFYPTQVGETIINETFNSETILNQLMKLYFPFKNGGGIFIFEEFIKLLNEFNYLNRWEIAFLFCPSSSQEKNKIFDAILNFRKTYNEHKSDKEKNKVAWKKTYEQFFSTKLTKTQEKDCGRSYWTDYSDAFIRSIIFTDIFIDSGRGESTKIRVKDLERDKFNLLLSFNFQIPDYSLSSKNQIKWYGKKDNVLLPWNNHIELIHIVSKKLKKLQTKNLREYNNLTDKFKISNNDISNLTDYEIKSLESHINNFYTNENIVSFVKKYSKEDKARNEIIKRYDSILNSNEDLSALWLEVNTWKFFASITNDPKSIKYNGKVNPDLTPRSFAKGVGNTPDMEVYDNDNILLPEVSLMSGVKQWEHEGASVAEHVYRKKEDNRDKNVFSIFISKKTHFRSLWMFFILNKDSWAGYPINIIPIDIETFTEIAKTSYKNNLKSSHIIDLVQYLSKTVNDVNDFTDWSNVLKHSISTWAQKNTKKSSVI

Solvent-accessible surface area (backbone atoms only — not comparable to full-atom values): 32269 Å² total; per-residue (Å²): 60,59,45,83,60,62,62,50,63,36,36,53,56,61,49,52,62,48,52,51,42,47,74,87,40,56,72,37,43,60,75,46,62,48,85,89,40,50,24,77,81,77,39,83,32,39,49,55,42,47,51,46,53,49,47,32,32,53,49,44,35,74,72,33,39,66,55,56,73,70,38,51,50,50,65,71,57,34,71,69,48,51,52,46,24,71,71,66,88,82,74,66,64,66,58,52,38,49,42,39,48,54,38,36,41,71,66,14,26,33,51,55,51,97,83,36,22,27,38,68,27,62,43,25,46,26,48,63,68,73,65,60,48,33,66,56,54,44,50,42,44,67,60,45,67,35,54,19,74,85,50,65,55,46,42,58,51,62,54,48,53,54,50,32,65,76,58,61,44,44,32,28,63,54,48,21,47,71,40,61,33,52,39,54,75,36,50,73,38,41,65,58,39,42,57,58,36,46,60,58,41,70,78,41,81,78,45,67,63,62,45,45,54,46,48,33,54,36,42,66,72,62,39,87,76,76,68,49,78,76,31,50,78,51,48,40,42,61,68,37,38,47,30,23,49,21,48,48,49,50,46,44,53,37,69,44,35,44,77,46,80,57,78,64,63,24,32,39,31,71,35,82,91,36,46,67,62,50,53,43,58,72,72,52,84,77,69,80,76,68,76,88,46,53,75,61,55,40,43,52,56,57,7,41,70,77,81,60,72,61,78,59,75,40,70,69,45,42,42,53,54,44,41,52,54,50,53,56,36,41,77,73,39,55,65,63,35,50,54,51,29,60,75,70,70,45,55,95,78,47,56,85,88,53,53,72,67,55,49,52,50,49,44,50,52,54,45,50,51,48,24,53,53,41,50,44,45,31,25,66,46,53,33,70,36,68,68,47,48,51,50,49,56,53,44,54,56,43,49,76,75,43,89,55,76,54,36,59,55,44,50,51,50,43,51,48,50,51,52,35,37,34,32,79,51,61,87,34,47,45,70,54,59,60,61,39,50,86,71,42,65,42,94,81,60,78,67,57,79,98,54,53,53,24,43,38,54,51,96,59,36,36,39,33,50,35,71,41,74,42,23,48,71,46,31,28,71,58,47,37,58,49,54,51,49,39,50,50,52,52,28,70,78,32,73,91,35,48,55,38,32,40,37,38,18,74,50,77,32,68,68,31,45,44,49,34,46,45,22,37,71,43,42,97,83,79,49,55,51,35,48,46,79,44,32,50,70,62,50,49,51,51,52,52,44,28,62,76,63,69,43,42,51,63,62,52,49,53,47,52,57,52,54,44,54,50,54,77,80,45,93,48,52,72,58,37,54,53,50,50,52,54,50,50,53,50,52,45,51,55,54,56,56,65,68,73,76,118

Secondary structure (DSSP, 8-state):
-------TTS-HHHHHHHHTTGGGGTTSBTT--EEEEE-TTSPEE-HHHHHHHHHHHHHHHHHHS---HHHHHHHHH-HHHHHH-TT--SS-HHHHHHHHHHHHHHTTSEEE-TTSBEEE-HHHHHHHTT---HHHHHHHHHH-EEE-TTS-EEEHHHHHHHHHHHHS-EEHHHHHGGG--SSHHHHTTHHHHHHHHHHHHHHSTT-HHHHHHHHHHHHHHH--SPPPHHHHHTTTHHHHHHHHHHHHHHHHHTSSEEEESSGGG-EEEE-GGGHHHHHHHHT--PPPP-TTS-HHHHHHHHT-SSSS--TTSSHHHHHHHHHHHHHHHHHH-HHHHHHHHHHTT-BTTB-TTS-HHHHHHHHHHHHHHHHHHHHHHHHHTGGGSHHHHHHHHHHHHHHHH---TTHHHHHHHHHHHHHHHH-S-GGGEEE-S-B-TTS-B-TT----TTS-SEEEEETTEEEEEEEE---HHHIIIIIIHHHHHHHHHHHHHTTTSEEEEEEEESS--HHHHHHHHHHHH--TTSS---EEEEEHHHHHHHHHHHHHTT--HHHHHHHHHHHHHGGGG-SSHHHHHHHHHHHHHHHHHHHHHHTT--